Protein 2YEN (pdb70)

Radius of gyration: 6.48 Å; Cα contacts (8 Å, |Δi|>4): 22; chains: 1; bounding box: 14×16×10 Å

Foldseek 3Di:
DQLPDPVNCVDVVSVVPPPSD

Secondary structure (DSSP, 8-state):
-TTTSTTGGGSHHHHHH-TT-

Sequence (21 aa):
GCCNGPKGCSSKWCRDHARCCGCCNGPKGCSSKWCRDHARCCGCCNGPKGCSSKWCRDHARCCGCCNGPKGCSSKWCRDHARCCGCCNGPKGCSSKWCRDHARCCGCCNGPKGCSSKWCRDHARCCGCCNGPKGCSSKWCRDHARCCGCCNGPKGCSSKWCRDHARCCGCCNGPKGCSSKWCRDHARCCGCCNGPKGCSSKWCRDHARCCGCCNGPKGCSSKWCRDHARCCGCCNGPKGCSSKWCRDHARCCGCCNGPKGCSSKWCRDHARCCGCCNGPKGCSSKWCRDHARCCGCCNGPKGCSSKWCRDHARCCGCCNGPKGCSSKWCRDHARCCGCCNGPKGCSSKWCRDHARCCGCCNGPKGCSSKWCRDHARCCGCCNGPKGCSSKWCRDHARCCGCCNGPKGCSSKWCRDHARCC

Organism: Conus consors (NCBI:txid101297)

Solvent-accessible surface area: 1961 Å² total

Structure (mmCIF, N/CA/C/O backbone):
data_2YEN
#
_entry.id   2YEN
#
_cell.length_a   1.000
_cell.length_b   1.000
_cell.length_c   1.000
_cell.angle_alpha   90.00
_cell.angle_beta   90.00
_cell.angle_gamma   90.00
#
_symmetry.space_group_name_H-M   'P 1'
#
loop_
_atom_site.group_PDB
_atom_site.id
_atom_site.type_symbol
_atom_site.label_atom_id
_atom_site.label_alt_id
_atom_site.label_comp_id
_atom_site.label_asym_id
_atom_site.label_entity_id
_atom_site.label_seq_id
_atom_site.pdbx_PDB_ins_code
_atom_site.Cartn_x
_atom_site.Cartn_y
_atom_site.Cartn_z
_atom_site.occupancy
_atom_site.B_iso_or_equiv
_atom_site.auth_seq_id
_atom_site.auth_comp_id
_atom_site.auth_asym_id
_atom_site.auth_atom_id
_atom_site.pdbx_PDB_model_num
ATOM 15 N N . GLY A 1 2 ? -5.849 0.798 5.694 1.00 0.00 2 GLY A N 1
ATOM 16 C CA . GLY A 1 2 ? -5.191 2.073 5.537 1.00 0.00 2 GLY A CA 1
ATOM 17 C C . GLY A 1 2 ? -4.650 2.225 4.147 1.00 0.00 2 GLY A C 1
ATOM 18 O O . GLY A 1 2 ? -4.968 3.185 3.448 1.00 0.00 2 GLY A O 1
ATOM 22 N N . CYS A 1 3 ? -3.881 1.231 3.723 1.00 0.00 3 CYS A N 1
ATOM 23 C CA . CYS A 1 3 ? -3.244 1.203 2.403 1.00 0.00 3 CYS A CA 1
ATOM 24 C C . CYS A 1 3 ? -4.239 1.409 1.281 1.00 0.00 3 CYS A C 1
ATOM 25 O O . CYS A 1 3 ? -4.018 2.170 0.352 1.00 0.00 3 CYS A O 1
ATOM 32 N N . CYS A 1 4 ? -5.334 0.796 1.418 1.00 0.00 4 CYS A N 1
ATOM 33 C CA . CYS A 1 4 ? -6.345 0.822 0.392 1.00 0.00 4 CYS A CA 1
ATOM 34 C C . CYS A 1 4 ? -7.525 1.664 0.825 1.00 0.00 4 CYS A C 1
ATOM 35 O O . CYS A 1 4 ? -8.598 1.625 0.221 1.00 0.00 4 CYS A O 1
ATOM 42 N N . ASN A 1 5 ? -7.305 2.470 1.852 1.00 0.00 5 ASN A N 1
ATOM 43 C CA . ASN A 1 5 ? -8.356 3.315 2.391 1.00 0.00 5 ASN A CA 1
ATOM 44 C C . ASN A 1 5 ? -7.995 4.777 2.236 1.00 0.00 5 ASN A C 1
ATOM 45 O O . ASN A 1 5 ? -8.871 5.649 2.188 1.00 0.00 5 ASN A O 1
ATOM 56 N N . GLY A 1 6 ? -6.721 5.038 2.123 1.00 0.00 6 GLY A N 1
ATOM 57 C CA . GLY A 1 6 ? -6.238 6.381 1.988 1.00 0.00 6 GLY A CA 1
ATOM 58 C C . GLY A 1 6 ? -5.494 6.557 0.690 1.00 0.00 6 GLY A C 1
ATOM 59 O O . GLY A 1 6 ? -5.082 5.556 0.080 1.00 0.00 6 GLY A O 1
ATOM 63 N N . PRO A 1 7 ? -5.266 7.805 0.250 1.00 0.00 7 PRO A N 1
ATOM 64 C CA . PRO A 1 7 ? -4.632 8.097 -1.037 1.00 0.00 7 PRO A CA 1
ATOM 65 C C . PRO A 1 7 ? -3.135 7.761 -1.100 1.00 0.00 7 PRO A C 1
ATOM 66 O O . PRO A 1 7 ? -2.576 7.593 -2.193 1.00 0.00 7 PRO A O 1
ATOM 77 N N . LYS A 1 8 ? -2.494 7.629 0.036 1.00 0.00 8 LYS A N 1
ATOM 78 C CA . LYS A 1 8 ? -1.051 7.396 0.075 1.00 0.00 8 LYS A CA 1
ATOM 79 C C . LYS A 1 8 ? -0.720 5.951 0.413 1.00 0.00 8 LYS A C 1
ATOM 80 O O . LYS A 1 8 ? 0.452 5.549 0.378 1.00 0.00 8 LYS A O 1
ATOM 99 N N . GLY A 1 9 ? -1.742 5.173 0.702 1.00 0.00 9 GLY A N 1
ATOM 100 C CA . GLY A 1 9 ? -1.544 3.802 1.113 1.00 0.00 9 GLY A CA 1
ATOM 101 C C . GLY A 1 9 ? -0.907 2.948 0.037 1.00 0.00 9 GLY A C 1
ATOM 102 O O . GLY A 1 9 ? 0.128 2.341 0.250 1.00 0.00 9 GLY A O 1
ATOM 106 N N . CYS A 1 10 ? -1.480 2.954 -1.140 1.00 0.00 10 CYS A N 1
ATOM 107 C CA . CYS A 1 10 ? -0.959 2.161 -2.244 1.00 0.00 10 CYS A CA 1
ATOM 108 C C . CYS A 1 10 ? 0.151 2.905 -2.961 1.00 0.00 10 CYS A C 1
ATOM 109 O O . CYS A 1 10 ? 0.672 2.460 -3.986 1.00 0.00 10 CYS A O 1
ATOM 116 N N . SER A 1 11 ? 0.510 4.040 -2.405 1.00 0.00 11 SER A N 1
ATOM 117 C CA . SER A 1 11 ? 1.612 4.805 -2.886 1.00 0.00 11 SER A CA 1
ATOM 118 C C . SER A 1 11 ? 2.853 4.349 -2.101 1.00 0.00 11 SER A C 1
ATOM 119 O O . SER A 1 11 ? 4.001 4.600 -2.488 1.00 0.00 11 SER A O 1
ATOM 127 N N . SER A 1 12 ? 2.596 3.648 -1.001 1.00 0.00 12 SER A N 1
ATOM 128 C CA . SER A 1 12 ? 3.630 3.059 -0.209 1.00 0.00 12 SER A CA 1
ATOM 129 C C . SER A 1 12 ? 3.927 1.693 -0.806 1.00 0.00 12 SER A C 1
ATOM 130 O O . SER A 1 12 ? 2.997 0.880 -1.004 1.00 0.00 12 SER A O 1
ATOM 138 N N . LYS A 1 13 ? 5.189 1.433 -1.102 1.00 0.00 13 LYS A N 1
ATOM 139 C CA . LYS A 1 13 ? 5.562 0.207 -1.772 1.00 0.00 13 LYS A CA 1
ATOM 140 C C . LYS A 1 13 ? 5.214 -1.020 -0.961 1.00 0.00 13 LYS A C 1
ATOM 141 O O . LYS A 1 13 ? 4.831 -2.002 -1.531 1.00 0.00 13 LYS A O 1
ATOM 160 N N . TRP A 1 14 ? 5.296 -0.936 0.372 1.00 0.00 14 TRP A N 1
ATOM 161 C CA . TRP A 1 14 ? 4.976 -2.079 1.238 1.00 0.00 14 TRP A CA 1
ATOM 162 C C . TRP A 1 14 ? 3.563 -2.555 0.977 1.00 0.00 14 TRP A C 1
ATOM 163 O O . TRP A 1 14 ? 3.307 -3.753 0.832 1.00 0.00 14 TRP A O 1
ATOM 184 N N . CYS A 1 15 ? 2.655 -1.616 0.876 1.00 0.00 15 CYS A N 1
ATOM 185 C CA . CYS A 1 15 ? 1.276 -1.936 0.633 1.00 0.00 15 CYS A CA 1
ATOM 186 C C . CYS A 1 15 ? 1.102 -2.455 -0.787 1.00 0.00 15 CYS A C 1
ATOM 187 O O . CYS A 1 15 ? 0.319 -3.342 -1.027 1.00 0.00 15 CYS A O 1
ATOM 194 N N . ARG A 1 16 ? 1.873 -1.919 -1.707 1.00 0.00 16 ARG A N 1
ATOM 195 C CA . ARG A 1 16 ? 1.867 -2.385 -3.085 1.00 0.00 16 ARG A CA 1
ATOM 196 C C . ARG A 1 16 ? 2.412 -3.829 -3.166 1.00 0.00 16 ARG A C 1
ATOM 197 O O . ARG A 1 16 ? 1.894 -4.658 -3.917 1.00 0.00 16 ARG A O 1
ATOM 218 N N . ASP A 1 17 ? 3.440 -4.107 -2.380 1.00 0.00 17 ASP A N 1
ATOM 219 C CA . ASP A 1 17 ? 4.067 -5.430 -2.326 1.00 0.00 17 ASP A CA 1
ATOM 220 C C . ASP A 1 17 ? 3.158 -6.449 -1.663 1.00 0.00 17 ASP A C 1
ATOM 221 O O . ASP A 1 17 ? 2.890 -7.524 -2.212 1.00 0.00 17 ASP A O 1
ATOM 230 N N . HIS A 1 18 ? 2.680 -6.109 -0.482 1.00 0.00 18 HIS A N 1
ATOM 231 C CA . HIS A 1 18 ? 1.968 -7.068 0.364 1.00 0.00 18 HIS A CA 1
ATOM 232 C C . HIS A 1 18 ? 0.461 -7.066 0.205 1.00 0.00 18 HIS A C 1
ATOM 233 O O . HIS A 1 18 ? -0.158 -8.134 0.228 1.00 0.00 18 HIS A O 1
ATOM 248 N N . ALA A 1 19 ? -0.133 -5.910 0.031 1.00 0.00 19 ALA A N 1
ATOM 249 C CA . ALA A 1 19 ? -1.579 -5.821 -0.014 1.00 0.00 19 ALA A CA 1
ATOM 250 C C . ALA A 1 19 ? -2.086 -6.028 -1.424 1.00 0.00 19 ALA A C 1
ATOM 251 O O . ALA A 1 19 ? -1.682 -5.331 -2.362 1.00 0.00 19 ALA A O 1
ATOM 258 N N . ARG A 1 20 ? -2.968 -6.980 -1.564 1.00 0.00 20 ARG A N 1
ATOM 259 C CA . ARG A 1 20 ? -3.533 -7.367 -2.844 1.00 0.00 20 ARG A CA 1
ATOM 260 C C . ARG A 1 20 ? -4.460 -6.300 -3.421 1.00 0.00 20 ARG A C 1
ATOM 261 O O . ARG A 1 20 ? -4.689 -6.264 -4.636 1.00 0.00 20 ARG A O 1
ATOM 282 N N . CYS A 1 21 ? -4.981 -5.432 -2.567 1.00 0.00 21 CYS A N 1
ATOM 283 C CA . CYS A 1 21 ? -5.843 -4.354 -3.029 1.00 0.00 21 CYS A CA 1
ATOM 284 C C . CYS A 1 21 ? -5.035 -3.212 -3.657 1.00 0.00 21 CYS A C 1
ATOM 285 O O . CYS A 1 21 ? -5.583 -2.350 -4.351 1.00 0.00 21 CYS A O 1
ATOM 292 N N . CYS A 1 22 ? -3.729 -3.222 -3.441 1.00 0.00 22 CYS A N 1
ATOM 293 C CA . CYS A 1 22 ? -2.851 -2.239 -4.038 1.00 0.00 22 CYS A CA 1
ATOM 294 C C . CYS A 1 22 ? -2.297 -2.759 -5.345 1.00 0.00 22 CYS A C 1
ATOM 295 O O . CYS A 1 22 ? -1.252 -3.427 -5.381 1.00 0.00 22 CYS A O 1
ATOM 319 N N . GLY A 1 2 ? -4.357 -1.080 6.012 1.00 0.00 2 GLY A N 2
ATOM 320 C CA . GLY A 1 2 ? -4.546 0.326 6.290 1.00 0.00 2 GLY A CA 2
ATOM 321 C C . GLY A 1 2 ? -4.192 1.154 5.091 1.00 0.00 2 GLY A C 2
ATOM 322 O O . GLY A 1 2 ? -4.331 2.370 5.087 1.00 0.00 2 GLY A O 2
ATOM 326 N N . CYS A 1 3 ? -3.776 0.479 4.053 1.00 0.00 3 CYS A N 2
ATOM 327 C CA . CYS A 1 3 ? -3.311 1.130 2.851 1.00 0.00 3 CYS A CA 2
ATOM 328 C C . CYS A 1 3 ? -4.439 1.346 1.875 1.00 0.00 3 CYS A C 2
ATOM 329 O O . CYS A 1 3 ? -4.356 2.164 0.979 1.00 0.00 3 CYS A O 2
ATOM 336 N N . CYS A 1 4 ? -5.514 0.672 2.107 1.00 0.00 4 CYS A N 2
ATOM 337 C CA . CYS A 1 4 ? -6.663 0.713 1.215 1.00 0.00 4 CYS A CA 2
ATOM 338 C C . CYS A 1 4 ? -7.645 1.773 1.705 1.00 0.00 4 CYS A C 2
ATOM 339 O O . CYS A 1 4 ? -8.835 1.748 1.380 1.00 0.00 4 CYS A O 2
ATOM 346 N N . ASN A 1 5 ? -7.114 2.747 2.412 1.00 0.00 5 ASN A N 2
ATOM 347 C CA . ASN A 1 5 ? -7.911 3.796 3.019 1.00 0.00 5 ASN A CA 2
ATOM 348 C C . ASN A 1 5 ? -8.087 4.923 2.020 1.00 0.00 5 ASN A C 2
ATOM 349 O O . ASN A 1 5 ? -9.072 5.671 2.062 1.00 0.00 5 ASN A O 2
ATOM 360 N N . GLY A 1 6 ? -7.163 5.003 1.103 1.00 0.00 6 GLY A N 2
ATOM 361 C CA . GLY A 1 6 ? -7.190 6.017 0.088 1.00 0.00 6 GLY A CA 2
ATOM 362 C C . GLY A 1 6 ? -6.068 5.819 -0.910 1.00 0.00 6 GLY A C 2
ATOM 363 O O . GLY A 1 6 ? -5.227 4.925 -0.714 1.00 0.00 6 GLY A O 2
ATOM 367 N N . PRO A 1 7 ? -6.000 6.661 -1.966 1.00 0.00 7 PRO A N 2
ATOM 368 C CA . PRO A 1 7 ? -4.991 6.547 -3.043 1.00 0.00 7 PRO A CA 2
ATOM 369 C C . PRO A 1 7 ? -3.541 6.730 -2.570 1.00 0.00 7 PRO A C 2
ATOM 370 O O . PRO A 1 7 ? -2.609 6.241 -3.216 1.00 0.00 7 PRO A O 2
ATOM 381 N N . LYS A 1 8 ? -3.340 7.383 -1.435 1.00 0.00 8 LYS A N 2
ATOM 382 C CA . LYS A 1 8 ? -1.997 7.628 -0.946 1.00 0.00 8 LYS A CA 2
ATOM 383 C C . LYS A 1 8 ? -1.540 6.474 -0.071 1.00 0.00 8 LYS A C 2
ATOM 384 O O . LYS A 1 8 ? -0.374 6.414 0.346 1.00 0.00 8 LYS A O 2
ATOM 403 N N . GLY A 1 9 ? -2.451 5.542 0.200 1.00 0.00 9 GLY A N 2
ATOM 404 C CA . GLY A 1 9 ? -2.091 4.361 0.942 1.00 0.00 9 GLY A CA 2
ATOM 405 C C . GLY A 1 9 ? -1.218 3.486 0.084 1.00 0.00 9 GLY A C 2
ATOM 406 O O . GLY A 1 9 ? -0.271 2.854 0.555 1.00 0.00 9 GLY A O 2
ATOM 410 N N . CYS A 1 10 ? -1.488 3.535 -1.205 1.00 0.00 10 CYS A N 2
ATOM 411 C CA . CYS A 1 10 ? -0.754 2.770 -2.190 1.00 0.00 10 CYS A CA 2
ATOM 412 C C . CYS A 1 10 ? 0.576 3.425 -2.557 1.00 0.00 10 CYS A C 2
ATOM 413 O O . CYS A 1 10 ? 1.324 2.903 -3.369 1.00 0.00 10 CYS A O 2
ATOM 420 N N . SER A 1 11 ? 0.889 4.538 -1.919 1.00 0.00 11 SER A N 2
ATOM 421 C CA . SER A 1 11 ? 2.148 5.232 -2.131 1.00 0.00 11 SER A CA 2
ATOM 422 C C . SER A 1 11 ? 3.205 4.716 -1.129 1.00 0.00 11 SER A C 2
ATOM 423 O O . SER A 1 11 ? 4.174 5.401 -0.796 1.00 0.00 11 SER A O 2
ATOM 431 N N . SER A 1 12 ? 3.002 3.509 -0.680 1.00 0.00 12 SER A N 2
ATOM 432 C CA . SER A 1 12 ? 3.898 2.844 0.209 1.00 0.00 12 SER A CA 2
ATOM 433 C C . SER A 1 12 ? 4.213 1.499 -0.424 1.00 0.00 12 SER A C 2
ATOM 434 O O . SER A 1 12 ? 3.279 0.788 -0.844 1.00 0.00 12 SER A O 2
ATOM 442 N N . LYS A 1 13 ? 5.487 1.137 -0.496 1.00 0.00 13 LYS A N 2
ATOM 443 C CA . LYS A 1 13 ? 5.881 -0.094 -1.177 1.00 0.00 13 LYS A CA 2
ATOM 444 C C . LYS A 1 13 ? 5.324 -1.322 -0.474 1.00 0.00 13 LYS A C 2
ATOM 445 O O . LYS A 1 13 ? 4.847 -2.241 -1.124 1.00 0.00 13 LYS A O 2
ATOM 464 N N . TRP A 1 14 ? 5.339 -1.302 0.856 1.00 0.00 14 TRP A N 2
ATOM 465 C CA . TRP A 1 14 ? 4.789 -2.393 1.662 1.00 0.00 14 TRP A CA 2
ATOM 466 C C . TRP A 1 14 ? 3.340 -2.674 1.257 1.00 0.00 14 TRP A C 2
ATOM 467 O O . TRP A 1 14 ? 2.917 -3.821 1.124 1.00 0.00 14 TRP A O 2
ATOM 488 N N . CYS A 1 15 ? 2.619 -1.620 0.990 1.00 0.00 15 CYS A N 2
ATOM 489 C CA . CYS A 1 15 ? 1.241 -1.719 0.604 1.00 0.00 15 CYS A CA 2
ATOM 490 C C . CYS A 1 15 ? 1.122 -2.217 -0.823 1.00 0.00 15 CYS A C 2
ATOM 491 O O . CYS A 1 15 ? 0.199 -2.925 -1.158 1.00 0.00 15 CYS A O 2
ATOM 498 N N . ARG A 1 16 ? 2.083 -1.877 -1.652 1.00 0.00 16 ARG A N 2
ATOM 499 C CA . ARG A 1 16 ? 2.062 -2.303 -3.027 1.00 0.00 16 ARG A CA 2
ATOM 500 C C . ARG A 1 16 ? 2.374 -3.802 -3.115 1.00 0.00 16 ARG A C 2
ATOM 501 O O . ARG A 1 16 ? 1.805 -4.518 -3.938 1.00 0.00 16 ARG A O 2
ATOM 522 N N . ASP A 1 17 ? 3.272 -4.252 -2.261 1.00 0.00 17 ASP A N 2
ATOM 523 C CA . ASP A 1 17 ? 3.647 -5.660 -2.192 1.00 0.00 17 ASP A CA 2
ATOM 524 C C . ASP A 1 17 ? 2.591 -6.502 -1.502 1.00 0.00 17 ASP A C 2
ATOM 525 O O . ASP A 1 17 ? 2.209 -7.561 -1.988 1.00 0.00 17 ASP A O 2
ATOM 534 N N . HIS A 1 18 ? 2.123 -6.033 -0.361 1.00 0.00 18 HIS A N 2
ATOM 535 C CA . HIS A 1 18 ? 1.287 -6.861 0.509 1.00 0.00 18 HIS A CA 2
ATOM 536 C C . HIS A 1 18 ? -0.210 -6.589 0.402 1.00 0.00 18 HIS A C 2
ATOM 537 O O . HIS A 1 18 ? -1.015 -7.505 0.590 1.00 0.00 18 HIS A O 2
ATOM 552 N N . ALA A 1 19 ? -0.598 -5.370 0.103 1.00 0.00 19 ALA A N 2
ATOM 553 C CA . ALA A 1 19 ? -2.016 -5.042 0.081 1.00 0.00 19 ALA A CA 2
ATOM 554 C C . ALA A 1 19 ? -2.601 -5.277 -1.294 1.00 0.00 19 ALA A C 2
ATOM 555 O O . ALA A 1 19 ? -2.055 -4.821 -2.302 1.00 0.00 19 ALA A O 2
ATOM 562 N N . ARG A 1 20 ? -3.722 -5.961 -1.317 1.00 0.00 20 ARG A N 2
ATOM 563 C CA . ARG A 1 20 ? -4.402 -6.363 -2.545 1.00 0.00 20 ARG A CA 2
ATOM 564 C C . ARG A 1 20 ? -4.937 -5.160 -3.290 1.00 0.00 20 ARG A C 2
ATOM 565 O O . ARG A 1 20 ? -5.033 -5.168 -4.511 1.00 0.00 20 ARG A O 2
ATOM 586 N N . CYS A 1 21 ? -5.301 -4.134 -2.547 1.00 0.00 21 CYS A N 2
ATOM 587 C CA . CYS A 1 21 ? -5.834 -2.912 -3.126 1.00 0.00 21 CYS A CA 2
ATOM 588 C C . CYS A 1 21 ? -4.754 -2.151 -3.891 1.00 0.00 21 CYS A C 2
ATOM 589 O O . CYS A 1 21 ? -5.052 -1.382 -4.799 1.00 0.00 21 CYS A O 2
ATOM 596 N N . CYS A 1 22 ? -3.512 -2.384 -3.539 1.00 0.00 22 CYS A N 2
ATOM 597 C CA . CYS A 1 22 ? -2.417 -1.703 -4.168 1.00 0.00 22 CYS A CA 2
ATOM 598 C C . CYS A 1 22 ? -1.644 -2.678 -5.049 1.00 0.00 22 CYS A C 2
ATOM 599 O O . CYS A 1 22 ? -1.796 -2.686 -6.271 1.00 0.00 22 CYS A O 2
ATOM 623 N N . GLY A 1 2 ? -5.346 0.894 6.342 1.00 0.00 2 GLY A N 3
ATOM 624 C CA . GLY A 1 2 ? -3.924 1.013 6.330 1.00 0.00 2 GLY A CA 3
ATOM 625 C C . GLY A 1 2 ? -3.468 1.587 5.029 1.00 0.00 2 GLY A C 3
ATOM 626 O O . GLY A 1 2 ? -3.402 2.803 4.864 1.00 0.00 2 GLY A O 3
ATOM 630 N N . CYS A 1 3 ? -3.219 0.738 4.086 1.00 0.00 3 CYS A N 3
ATOM 631 C CA . CYS A 1 3 ? -2.747 1.185 2.803 1.00 0.00 3 CYS A CA 3
ATOM 632 C C . CYS A 1 3 ? -3.914 1.383 1.855 1.00 0.00 3 CYS A C 3
ATOM 633 O O . CYS A 1 3 ? -3.996 2.351 1.125 1.00 0.00 3 CYS A O 3
ATOM 640 N N . CYS A 1 4 ? -4.842 0.514 1.955 1.00 0.00 4 CYS A N 3
ATOM 641 C CA . CYS A 1 4 ? -5.957 0.457 1.016 1.00 0.00 4 CYS A CA 3
ATOM 642 C C . CYS A 1 4 ? -7.139 1.342 1.410 1.00 0.00 4 CYS A C 3
ATOM 643 O O . CYS A 1 4 ? -8.185 1.300 0.780 1.00 0.00 4 CYS A O 3
ATOM 650 N N . ASN A 1 5 ? -6.975 2.175 2.416 1.00 0.00 5 ASN A N 3
ATOM 651 C CA . ASN A 1 5 ? -8.072 3.051 2.809 1.00 0.00 5 ASN A CA 3
ATOM 652 C C . ASN A 1 5 ? -7.690 4.478 2.467 1.00 0.00 5 ASN A C 3
ATOM 653 O O . ASN A 1 5 ? -7.887 5.409 3.229 1.00 0.00 5 ASN A O 3
ATOM 664 N N . GLY A 1 6 ? -7.113 4.620 1.306 1.00 0.00 6 GLY A N 3
ATOM 665 C CA . GLY A 1 6 ? -6.744 5.901 0.804 1.00 0.00 6 GLY A CA 3
ATOM 666 C C . GLY A 1 6 ? -5.908 5.750 -0.435 1.00 0.00 6 GLY A C 3
ATOM 667 O O . GLY A 1 6 ? -5.110 4.804 -0.519 1.00 0.00 6 GLY A O 3
ATOM 671 N N . PRO A 1 7 ? -6.054 6.651 -1.425 1.00 0.00 7 PRO A N 3
ATOM 672 C CA . PRO A 1 7 ? -5.284 6.589 -2.668 1.00 0.00 7 PRO A CA 3
ATOM 673 C C . PRO A 1 7 ? -3.790 6.738 -2.424 1.00 0.00 7 PRO A C 3
ATOM 674 O O . PRO A 1 7 ? -2.982 6.210 -3.160 1.00 0.00 7 PRO A O 3
ATOM 685 N N . LYS A 1 8 ? -3.427 7.433 -1.366 1.00 0.00 8 LYS A N 3
ATOM 686 C CA . LYS A 1 8 ? -2.039 7.646 -1.044 1.00 0.00 8 LYS A CA 3
ATOM 687 C C . LYS A 1 8 ? -1.634 6.744 0.107 1.00 0.00 8 LYS A C 3
ATOM 688 O O . LYS A 1 8 ? -0.554 6.885 0.674 1.00 0.00 8 LYS A O 3
ATOM 707 N N . GLY A 1 9 ? -2.508 5.803 0.430 1.00 0.00 9 GLY A N 3
ATOM 708 C CA . GLY A 1 9 ? -2.229 4.838 1.460 1.00 0.00 9 GLY A CA 3
ATOM 709 C C . GLY A 1 9 ? -1.270 3.788 0.951 1.00 0.00 9 GLY A C 3
ATOM 710 O O . GLY A 1 9 ? -0.445 3.265 1.692 1.00 0.00 9 GLY A O 3
ATOM 714 N N . CYS A 1 10 ? -1.368 3.504 -0.318 1.00 0.00 10 CYS A N 3
ATOM 715 C CA . CYS A 1 10 ? -0.546 2.498 -0.964 1.00 0.00 10 CYS A CA 3
ATOM 716 C C . CYS A 1 10 ? 0.725 3.106 -1.542 1.00 0.00 10 CYS A C 3
ATOM 717 O O . CYS A 1 10 ? 1.299 2.580 -2.507 1.00 0.00 10 CYS A O 3
ATOM 724 N N . SER A 1 11 ? 1.182 4.173 -0.916 1.00 0.00 11 SER A N 3
ATOM 725 C CA . SER A 1 11 ? 2.365 4.881 -1.307 1.00 0.00 11 SER A CA 3
ATOM 726 C C . SER A 1 11 ? 3.603 3.984 -1.196 1.00 0.00 11 SER A C 3
ATOM 727 O O . SER A 1 11 ? 4.425 3.912 -2.121 1.00 0.00 11 SER A O 3
ATOM 735 N N . SER A 1 12 ? 3.698 3.285 -0.088 1.00 0.00 12 SER A N 3
ATOM 736 C CA . SER A 1 12 ? 4.793 2.392 0.190 1.00 0.00 12 SER A CA 3
ATOM 737 C C . SER A 1 12 ? 4.773 1.184 -0.756 1.00 0.00 12 SER A C 3
ATOM 738 O O . SER A 1 12 ? 3.693 0.609 -1.026 1.00 0.00 12 SER A O 3
ATOM 746 N N . LYS A 1 13 ? 5.947 0.801 -1.253 1.00 0.00 13 LYS A N 3
ATOM 747 C CA . LYS A 1 13 ? 6.097 -0.385 -2.089 1.00 0.00 13 LYS A CA 3
ATOM 748 C C . LYS A 1 13 ? 5.629 -1.597 -1.293 1.00 0.00 13 LYS A C 3
ATOM 749 O O . LYS A 1 13 ? 5.055 -2.501 -1.853 1.00 0.00 13 LYS A O 3
ATOM 768 N N . TRP A 1 14 ? 5.856 -1.568 0.026 1.00 0.00 14 TRP A N 3
ATOM 769 C CA . TRP A 1 14 ? 5.365 -2.603 0.942 1.00 0.00 14 TRP A CA 3
ATOM 770 C C . TRP A 1 14 ? 3.861 -2.816 0.712 1.00 0.00 14 TRP A C 3
ATOM 771 O O . TRP A 1 14 ? 3.402 -3.941 0.492 1.00 0.00 14 TRP A O 3
ATOM 792 N N . CYS A 1 15 ? 3.119 -1.720 0.708 1.00 0.00 15 CYS A N 3
ATOM 793 C CA . CYS A 1 15 ? 1.683 -1.755 0.502 1.00 0.00 15 CYS A CA 3
ATOM 794 C C . CYS A 1 15 ? 1.360 -2.238 -0.888 1.00 0.00 15 CYS A C 3
ATOM 795 O O . CYS A 1 15 ? 0.545 -3.111 -1.067 1.00 0.00 15 CYS A O 3
ATOM 802 N N . ARG A 1 16 ? 2.052 -1.711 -1.869 1.00 0.00 16 ARG A N 3
ATOM 803 C CA . ARG A 1 16 ? 1.803 -2.065 -3.256 1.00 0.00 16 ARG A CA 3
ATOM 804 C C . ARG A 1 16 ? 2.126 -3.547 -3.522 1.00 0.00 16 ARG A C 3
ATOM 805 O O . ARG A 1 16 ? 1.531 -4.180 -4.394 1.00 0.00 16 ARG A O 3
ATOM 826 N N . ASP A 1 17 ? 3.040 -4.077 -2.759 1.00 0.00 17 ASP A N 3
ATOM 827 C CA . ASP A 1 17 ? 3.493 -5.436 -2.936 1.00 0.00 17 ASP A CA 3
ATOM 828 C C . ASP A 1 17 ? 2.650 -6.418 -2.155 1.00 0.00 17 ASP A C 3
ATOM 829 O O . ASP A 1 17 ? 2.212 -7.424 -2.691 1.00 0.00 17 ASP A O 3
ATOM 838 N N . HIS A 1 18 ? 2.400 -6.117 -0.894 1.00 0.00 18 HIS A N 3
ATOM 839 C CA . HIS A 1 18 ? 1.728 -7.078 -0.017 1.00 0.00 18 HIS A CA 3
ATOM 840 C C . HIS A 1 18 ? 0.229 -6.878 0.032 1.00 0.00 18 HIS A C 3
ATOM 841 O O . HIS A 1 18 ? -0.506 -7.804 0.369 1.00 0.00 18 HIS A O 3
ATOM 856 N N . ALA A 1 19 ? -0.229 -5.690 -0.275 1.00 0.00 19 ALA A N 3
ATOM 857 C CA . ALA A 1 19 ? -1.635 -5.431 -0.249 1.00 0.00 19 ALA A CA 3
ATOM 858 C C . ALA A 1 19 ? -2.213 -5.589 -1.631 1.00 0.00 19 ALA A C 3
ATOM 859 O O . ALA A 1 19 ? -1.821 -4.896 -2.587 1.00 0.00 19 ALA A O 3
ATOM 866 N N . ARG A 1 20 ? -3.149 -6.489 -1.725 1.00 0.00 20 ARG A N 3
ATOM 867 C CA . ARG A 1 20 ? -3.774 -6.855 -2.984 1.00 0.00 20 ARG A CA 3
ATOM 868 C C . ARG A 1 20 ? -4.735 -5.769 -3.420 1.00 0.00 20 ARG A C 3
ATOM 869 O O . ARG A 1 20 ? -5.031 -5.602 -4.597 1.00 0.00 20 ARG A O 3
ATOM 890 N N . CYS A 1 21 ? -5.167 -5.005 -2.459 1.00 0.00 21 CYS A N 3
ATOM 891 C CA . CYS A 1 21 ? -6.081 -3.911 -2.664 1.00 0.00 21 CYS A CA 3
ATOM 892 C C . CYS A 1 21 ? -5.351 -2.627 -3.098 1.00 0.00 21 CYS A C 3
ATOM 893 O O . CYS A 1 21 ? -5.969 -1.575 -3.264 1.00 0.00 21 CYS A O 3
ATOM 900 N N . CYS A 1 22 ? -4.049 -2.721 -3.281 1.00 0.00 22 CYS A N 3
ATOM 901 C CA . CYS A 1 22 ? -3.267 -1.604 -3.752 1.00 0.00 22 CYS A CA 3
ATOM 902 C C . CYS A 1 22 ? -3.023 -1.735 -5.237 1.00 0.00 22 CYS A C 3
ATOM 903 O O . CYS A 1 22 ? -2.091 -2.410 -5.664 1.00 0.00 22 CYS A O 3
ATOM 927 N N . GLY A 1 2 ? -4.903 -1.664 5.754 1.00 0.00 2 GLY A N 4
ATOM 928 C CA . GLY A 1 2 ? -4.515 -0.384 6.311 1.00 0.00 2 GLY A CA 4
ATOM 929 C C . GLY A 1 2 ? -3.909 0.538 5.288 1.00 0.00 2 GLY A C 4
ATOM 930 O O . GLY A 1 2 ? -3.904 1.747 5.451 1.00 0.00 2 GLY A O 4
ATOM 934 N N . CYS A 1 3 ? -3.404 -0.020 4.232 1.00 0.00 3 CYS A N 4
ATOM 935 C CA . CYS A 1 3 ? -2.795 0.785 3.197 1.00 0.00 3 CYS A CA 4
ATOM 936 C C . CYS A 1 3 ? -3.820 1.191 2.135 1.00 0.00 3 CYS A C 4
ATOM 937 O O . CYS A 1 3 ? -3.512 1.886 1.191 1.00 0.00 3 CYS A O 4
ATOM 944 N N . CYS A 1 4 ? -5.046 0.803 2.331 1.00 0.00 4 CYS A N 4
ATOM 945 C CA . CYS A 1 4 ? -6.087 1.105 1.380 1.00 0.00 4 CYS A CA 4
ATOM 946 C C . CYS A 1 4 ? -7.107 2.041 2.001 1.00 0.00 4 CYS A C 4
ATOM 947 O O . CYS A 1 4 ? -8.304 1.936 1.778 1.00 0.00 4 CYS A O 4
ATOM 954 N N . ASN A 1 5 ? -6.594 3.009 2.740 1.00 0.00 5 ASN A N 4
ATOM 955 C CA . ASN A 1 5 ? -7.414 4.035 3.398 1.00 0.00 5 ASN A CA 4
ATOM 956 C C . ASN A 1 5 ? -7.529 5.274 2.507 1.00 0.00 5 ASN A C 4
ATOM 957 O O . ASN A 1 5 ? -7.987 6.343 2.932 1.00 0.00 5 ASN A O 4
ATOM 968 N N . GLY A 1 6 ? -7.117 5.115 1.276 1.00 0.00 6 GLY A N 4
ATOM 969 C CA . GLY A 1 6 ? -7.140 6.174 0.312 1.00 0.00 6 GLY A CA 4
ATOM 970 C C . GLY A 1 6 ? -6.182 5.870 -0.813 1.00 0.00 6 GLY A C 4
ATOM 971 O O . GLY A 1 6 ? -5.333 4.969 -0.664 1.00 0.00 6 GLY A O 4
ATOM 975 N N . PRO A 1 7 ? -6.285 6.583 -1.952 1.00 0.00 7 PRO A N 4
ATOM 976 C CA . PRO A 1 7 ? -5.416 6.371 -3.127 1.00 0.00 7 PRO A CA 4
ATOM 977 C C . PRO A 1 7 ? -3.901 6.566 -2.873 1.00 0.00 7 PRO A C 4
ATOM 978 O O . PRO A 1 7 ? -3.076 6.109 -3.665 1.00 0.00 7 PRO A O 4
ATOM 989 N N . LYS A 1 8 ? -3.525 7.241 -1.800 1.00 0.00 8 LYS A N 4
ATOM 990 C CA . LYS A 1 8 ? -2.106 7.436 -1.501 1.00 0.00 8 LYS A CA 4
ATOM 991 C C . LYS A 1 8 ? -1.636 6.524 -0.370 1.00 0.00 8 LYS A C 4
ATOM 992 O O . LYS A 1 8 ? -0.537 6.706 0.176 1.00 0.00 8 LYS A O 4
ATOM 1011 N N . GLY A 1 9 ? -2.440 5.539 -0.033 1.00 0.00 9 GLY A N 4
ATOM 1012 C CA . GLY A 1 9 ? -2.083 4.625 1.039 1.00 0.00 9 GLY A CA 4
ATOM 1013 C C . GLY A 1 9 ? -0.977 3.659 0.631 1.00 0.00 9 GLY A C 4
ATOM 1014 O O . GLY A 1 9 ? -0.070 3.370 1.413 1.00 0.00 9 GLY A O 4
ATOM 1018 N N . CYS A 1 10 ? -1.040 3.185 -0.590 1.00 0.00 10 CYS A N 4
ATOM 1019 C CA . CYS A 1 10 ? -0.071 2.226 -1.111 1.00 0.00 10 CYS A CA 4
ATOM 1020 C C . CYS A 1 10 ? 1.016 2.919 -1.917 1.00 0.00 10 CYS A C 4
ATOM 1021 O O . CYS A 1 10 ? 1.549 2.361 -2.885 1.00 0.00 10 CYS A O 4
ATOM 1028 N N . SER A 1 11 ? 1.364 4.112 -1.501 1.00 0.00 11 SER A N 4
ATOM 1029 C CA . SER A 1 11 ? 2.439 4.843 -2.118 1.00 0.00 11 SER A CA 4
ATOM 1030 C C . SER A 1 11 ? 3.774 4.207 -1.722 1.00 0.00 11 SER A C 4
ATOM 1031 O O . SER A 1 11 ? 4.712 4.111 -2.527 1.00 0.00 11 SER A O 4
ATOM 1039 N N . SER A 1 12 ? 3.827 3.755 -0.485 1.00 0.00 12 SER A N 4
ATOM 1040 C CA . SER A 1 12 ? 4.959 3.063 0.044 1.00 0.00 12 SER A CA 4
ATOM 1041 C C . SER A 1 12 ? 5.070 1.679 -0.610 1.00 0.00 12 SER A C 4
ATOM 1042 O O . SER A 1 12 ? 4.047 1.032 -0.902 1.00 0.00 12 SER A O 4
ATOM 1050 N N . LYS A 1 13 ? 6.293 1.247 -0.818 1.00 0.00 13 LYS A N 4
ATOM 1051 C CA . LYS A 1 13 ? 6.610 -0.002 -1.488 1.00 0.00 13 LYS A CA 4
ATOM 1052 C C . LYS A 1 13 ? 5.972 -1.222 -0.798 1.00 0.00 13 LYS A C 4
ATOM 1053 O O . LYS A 1 13 ? 5.387 -2.073 -1.471 1.00 0.00 13 LYS A O 4
ATOM 1072 N N . TRP A 1 14 ? 6.050 -1.286 0.529 1.00 0.00 14 TRP A N 4
ATOM 1073 C CA . TRP A 1 14 ? 5.480 -2.413 1.271 1.00 0.00 14 TRP A CA 4
ATOM 1074 C C . TRP A 1 14 ? 3.969 -2.464 1.075 1.00 0.00 14 TRP A C 4
ATOM 1075 O O . TRP A 1 14 ? 3.416 -3.515 0.735 1.00 0.00 14 TRP A O 4
ATOM 1096 N N . CYS A 1 15 ? 3.311 -1.335 1.276 1.00 0.00 15 CYS A N 4
ATOM 1097 C CA . CYS A 1 15 ? 1.879 -1.222 1.042 1.00 0.00 15 CYS A CA 4
ATOM 1098 C C . CYS A 1 15 ? 1.500 -1.595 -0.392 1.00 0.00 15 CYS A C 4
ATOM 1099 O O . CYS A 1 15 ? 0.515 -2.290 -0.610 1.00 0.00 15 CYS A O 4
ATOM 1106 N N . ARG A 1 16 ? 2.302 -1.164 -1.353 1.00 0.00 16 ARG A N 4
ATOM 1107 C CA . ARG A 1 16 ? 2.075 -1.479 -2.761 1.00 0.00 16 ARG A CA 4
ATOM 1108 C C . ARG A 1 16 ? 2.120 -2.999 -3.001 1.00 0.00 16 ARG A C 4
ATOM 1109 O O . ARG A 1 16 ? 1.357 -3.532 -3.805 1.00 0.00 16 ARG A O 4
ATOM 1130 N N . ASP A 1 17 ? 3.011 -3.679 -2.317 1.00 0.00 17 ASP A N 4
ATOM 1131 C CA . ASP A 1 17 ? 3.109 -5.137 -2.425 1.00 0.00 17 ASP A CA 4
ATOM 1132 C C . ASP A 1 17 ? 2.034 -5.861 -1.653 1.00 0.00 17 ASP A C 4
ATOM 1133 O O . ASP A 1 17 ? 1.306 -6.682 -2.200 1.00 0.00 17 ASP A O 4
ATOM 1142 N N . HIS A 1 18 ? 1.893 -5.512 -0.405 1.00 0.00 18 HIS A N 4
ATOM 1143 C CA . HIS A 1 18 ? 1.125 -6.336 0.512 1.00 0.00 18 HIS A CA 4
ATOM 1144 C C . HIS A 1 18 ? -0.345 -6.021 0.573 1.00 0.00 18 HIS A C 4
ATOM 1145 O O . HIS A 1 18 ? -1.125 -6.851 1.041 1.00 0.00 18 HIS A O 4
ATOM 1160 N N . ALA A 1 19 ? -0.749 -4.874 0.114 1.00 0.00 19 ALA A N 4
ATOM 1161 C CA . ALA A 1 19 ? -2.160 -4.583 0.077 1.00 0.00 19 ALA A CA 4
ATOM 1162 C C . ALA A 1 19 ? -2.729 -5.134 -1.215 1.00 0.00 19 ALA A C 4
ATOM 1163 O O . ALA A 1 19 ? -2.366 -4.676 -2.307 1.00 0.00 19 ALA A O 4
ATOM 1170 N N . ARG A 1 20 ? -3.610 -6.122 -1.100 1.00 0.00 20 ARG A N 4
ATOM 1171 C CA . ARG A 1 20 ? -4.187 -6.792 -2.268 1.00 0.00 20 ARG A CA 4
ATOM 1172 C C . ARG A 1 20 ? -5.088 -5.836 -3.026 1.00 0.00 20 ARG A C 4
ATOM 1173 O O . ARG A 1 20 ? -5.307 -5.980 -4.233 1.00 0.00 20 ARG A O 4
ATOM 1194 N N . CYS A 1 21 ? -5.590 -4.848 -2.322 1.00 0.00 21 CYS A N 4
ATOM 1195 C CA . CYS A 1 21 ? -6.408 -3.803 -2.914 1.00 0.00 21 CYS A CA 4
ATOM 1196 C C . CYS A 1 21 ? -5.574 -2.862 -3.789 1.00 0.00 21 CYS A C 4
ATOM 1197 O O . CYS A 1 21 ? -6.114 -2.079 -4.576 1.00 0.00 21 CYS A O 4
ATOM 1204 N N . CYS A 1 22 ? -4.264 -2.970 -3.671 1.00 0.00 22 CYS A N 4
ATOM 1205 C CA . CYS A 1 22 ? -3.362 -2.209 -4.483 1.00 0.00 22 CYS A CA 4
ATOM 1206 C C . CYS A 1 22 ? -2.516 -3.181 -5.307 1.00 0.00 22 CYS A C 4
ATOM 1207 O O . CYS A 1 22 ? -2.957 -3.678 -6.354 1.00 0.00 22 CYS A O 4
ATOM 1231 N N . GLY A 1 2 ? -5.100 -1.250 6.393 1.00 0.00 2 GLY A N 5
ATOM 1232 C CA . GLY A 1 2 ? -3.906 -0.494 6.260 1.00 0.00 2 GLY A CA 5
ATOM 1233 C C . GLY A 1 2 ? -3.923 0.397 5.050 1.00 0.00 2 GLY A C 5
ATOM 1234 O O . GLY A 1 2 ? -4.601 1.429 5.025 1.00 0.00 2 GLY A O 5
ATOM 1238 N N . CYS A 1 3 ? -3.234 -0.012 4.039 1.00 0.00 3 CYS A N 5
ATOM 1239 C CA . CYS A 1 3 ? -3.040 0.798 2.844 1.00 0.00 3 CYS A CA 5
ATOM 1240 C C . CYS A 1 3 ? -4.095 0.604 1.752 1.00 0.00 3 CYS A C 5
ATOM 1241 O O . CYS A 1 3 ? -3.766 0.412 0.590 1.00 0.00 3 CYS A O 5
ATOM 1248 N N . CYS A 1 4 ? -5.344 0.668 2.095 1.00 0.00 4 CYS A N 5
ATOM 1249 C CA . CYS A 1 4 ? -6.374 0.674 1.057 1.00 0.00 4 CYS A CA 5
ATOM 1250 C C . CYS A 1 4 ? -7.122 1.979 1.130 1.00 0.00 4 CYS A C 5
ATOM 1251 O O . CYS A 1 4 ? -8.164 2.179 0.510 1.00 0.00 4 CYS A O 5
ATOM 1258 N N . ASN A 1 5 ? -6.554 2.867 1.886 1.00 0.00 5 ASN A N 5
ATOM 1259 C CA . ASN A 1 5 ? -7.041 4.193 2.075 1.00 0.00 5 ASN A CA 5
ATOM 1260 C C . ASN A 1 5 ? -5.838 5.076 2.205 1.00 0.00 5 ASN A C 5
ATOM 1261 O O . ASN A 1 5 ? -4.767 4.606 2.628 1.00 0.00 5 ASN A O 5
ATOM 1272 N N . GLY A 1 6 ? -5.966 6.296 1.799 1.00 0.00 6 GLY A N 5
ATOM 1273 C CA . GLY A 1 6 ? -4.868 7.217 1.869 1.00 0.00 6 GLY A CA 5
ATOM 1274 C C . GLY A 1 6 ? -4.763 8.013 0.598 1.00 0.00 6 GLY A C 5
ATOM 1275 O O . GLY A 1 6 ? -5.718 8.027 -0.182 1.00 0.00 6 GLY A O 5
ATOM 1279 N N . PRO A 1 7 ? -3.624 8.687 0.354 1.00 0.00 7 PRO A N 5
ATOM 1280 C CA . PRO A 1 7 ? -3.404 9.477 -0.864 1.00 0.00 7 PRO A CA 5
ATOM 1281 C C . PRO A 1 7 ? -3.484 8.647 -2.154 1.00 0.00 7 PRO A C 5
ATOM 1282 O O . PRO A 1 7 ? -4.069 9.091 -3.146 1.00 0.00 7 PRO A O 5
ATOM 1293 N N . LYS A 1 8 ? -2.903 7.454 -2.143 1.00 0.00 8 LYS A N 5
ATOM 1294 C CA . LYS A 1 8 ? -2.898 6.598 -3.330 1.00 0.00 8 LYS A CA 5
ATOM 1295 C C . LYS A 1 8 ? -3.257 5.174 -2.975 1.00 0.00 8 LYS A C 5
ATOM 1296 O O . LYS A 1 8 ? -3.041 4.254 -3.772 1.00 0.00 8 LYS A O 5
ATOM 1315 N N . GLY A 1 9 ? -3.846 4.986 -1.813 1.00 0.00 9 GLY A N 5
ATOM 1316 C CA . GLY A 1 9 ? -4.116 3.659 -1.344 1.00 0.00 9 GLY A CA 5
ATOM 1317 C C . GLY A 1 9 ? -2.829 3.024 -0.887 1.00 0.00 9 GLY A C 5
ATOM 1318 O O . GLY A 1 9 ? -2.471 3.115 0.289 1.00 0.00 9 GLY A O 5
ATOM 1322 N N . CYS A 1 10 ? -2.094 2.475 -1.810 1.00 0.00 10 CYS A N 5
ATOM 1323 C CA . CYS A 1 10 ? -0.825 1.875 -1.522 1.00 0.00 10 CYS A CA 5
ATOM 1324 C C . CYS A 1 10 ? 0.287 2.827 -1.918 1.00 0.00 10 CYS A C 5
ATOM 1325 O O . CYS A 1 10 ? 1.054 2.566 -2.845 1.00 0.00 10 CYS A O 5
ATOM 1332 N N . SER A 1 11 ? 0.336 3.960 -1.249 1.00 0.00 11 SER A N 5
ATOM 1333 C CA . SER A 1 11 ? 1.364 4.942 -1.501 1.00 0.00 11 SER A CA 5
ATOM 1334 C C . SER A 1 11 ? 2.650 4.467 -0.812 1.00 0.00 11 SER A C 5
ATOM 1335 O O . SER A 1 11 ? 3.763 4.694 -1.297 1.00 0.00 11 SER A O 5
ATOM 1343 N N . SER A 1 12 ? 2.478 3.783 0.313 1.00 0.00 12 SER A N 5
ATOM 1344 C CA . SER A 1 12 ? 3.578 3.191 1.018 1.00 0.00 12 SER A CA 5
ATOM 1345 C C . SER A 1 12 ? 4.083 1.999 0.202 1.00 0.00 12 SER A C 5
ATOM 1346 O O . SER A 1 12 ? 3.279 1.143 -0.231 1.00 0.00 12 SER A O 5
ATOM 1354 N N . LYS A 1 13 ? 5.385 1.947 0.009 1.00 0.00 13 LYS A N 5
ATOM 1355 C CA . LYS A 1 13 ? 6.048 0.972 -0.842 1.00 0.00 13 LYS A CA 5
ATOM 1356 C C . LYS A 1 13 ? 5.703 -0.469 -0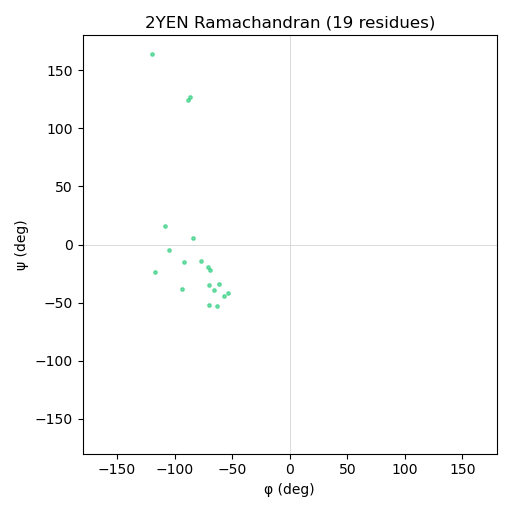.464 1.00 0.00 13 LYS A C 5
ATOM 1357 O O . LYS A 1 13 ? 5.351 -1.275 -1.332 1.00 0.00 13 LYS A O 5
ATOM 1376 N N . TRP A 1 14 ? 5.763 -0.767 0.823 1.00 0.00 14 TRP A N 5
ATOM 1377 C CA . TRP A 1 14 ? 5.439 -2.095 1.336 1.00 0.00 14 TRP A CA 5
ATOM 1378 C C . TRP A 1 14 ? 4.040 -2.510 0.906 1.00 0.00 14 TRP A C 5
ATOM 1379 O O . TRP A 1 14 ? 3.820 -3.608 0.420 1.00 0.00 14 TRP A O 5
ATOM 1400 N N . CYS A 1 15 ? 3.122 -1.601 1.018 1.00 0.00 15 CYS A N 5
ATOM 1401 C CA . CYS A 1 15 ? 1.741 -1.867 0.714 1.00 0.00 15 CYS A CA 5
ATOM 1402 C C . CYS A 1 15 ? 1.531 -2.130 -0.776 1.00 0.00 15 CYS A C 5
ATOM 1403 O O . CYS A 1 15 ? 0.719 -2.948 -1.149 1.00 0.00 15 CYS A O 5
ATOM 1410 N N . ARG A 1 16 ? 2.325 -1.495 -1.604 1.00 0.00 16 ARG A N 5
ATOM 1411 C CA . ARG A 1 16 ? 2.218 -1.641 -3.049 1.00 0.00 16 ARG A CA 5
ATOM 1412 C C . ARG A 1 16 ? 2.553 -3.099 -3.450 1.00 0.00 16 ARG A C 5
ATOM 1413 O O . ARG A 1 16 ? 1.981 -3.637 -4.391 1.00 0.00 16 ARG A O 5
ATOM 1434 N N . ASP A 1 17 ? 3.447 -3.732 -2.704 1.00 0.00 17 ASP A N 5
ATOM 1435 C CA . ASP A 1 17 ? 3.823 -5.125 -2.982 1.00 0.00 17 ASP A CA 5
ATOM 1436 C C . ASP A 1 17 ? 3.055 -6.117 -2.105 1.00 0.00 17 ASP A C 5
ATOM 1437 O O . ASP A 1 17 ? 2.958 -7.303 -2.432 1.00 0.00 17 ASP A O 5
ATOM 1446 N N . HIS A 1 18 ? 2.517 -5.660 -0.993 1.00 0.00 18 HIS A N 5
ATOM 1447 C CA . HIS A 1 18 ? 1.944 -6.591 -0.008 1.00 0.00 18 HIS A CA 5
ATOM 1448 C C . HIS A 1 18 ? 0.441 -6.474 0.197 1.00 0.00 18 HIS A C 5
ATOM 1449 O O . HIS A 1 18 ? -0.168 -7.401 0.720 1.00 0.00 18 HIS A O 5
ATOM 1464 N N . ALA A 1 19 ? -0.167 -5.376 -0.196 1.00 0.00 19 ALA A N 5
ATOM 1465 C CA . ALA A 1 19 ? -1.599 -5.198 0.039 1.00 0.00 19 ALA A CA 5
ATOM 1466 C C . ALA A 1 19 ? -2.424 -6.019 -0.935 1.00 0.00 19 ALA A C 5
ATOM 1467 O O . ALA A 1 19 ? -1.947 -6.398 -2.005 1.00 0.00 19 ALA A O 5
ATOM 1474 N N . ARG A 1 20 ? -3.654 -6.283 -0.566 1.00 0.00 20 ARG A N 5
ATOM 1475 C CA . ARG A 1 20 ? -4.560 -7.066 -1.378 1.00 0.00 20 ARG A CA 5
ATOM 1476 C C . ARG A 1 20 ? -5.212 -6.162 -2.398 1.00 0.00 20 ARG A C 5
ATOM 1477 O O . ARG A 1 20 ? -5.386 -6.532 -3.565 1.00 0.00 20 ARG A O 5
ATOM 1498 N N . CYS A 1 21 ? -5.511 -4.961 -1.961 1.00 0.00 21 CYS A N 5
ATOM 1499 C CA . CYS A 1 21 ? -6.218 -3.975 -2.758 1.00 0.00 21 CYS A CA 5
ATOM 1500 C C . CYS A 1 21 ? -5.380 -3.423 -3.925 1.00 0.00 21 CYS A C 5
ATOM 1501 O O . CYS A 1 21 ? -5.916 -2.800 -4.838 1.00 0.00 21 CYS A O 5
ATOM 1508 N N . CYS A 1 22 ? -4.089 -3.669 -3.910 1.00 0.00 22 CYS A N 5
ATOM 1509 C CA . CYS A 1 22 ? -3.230 -3.229 -4.975 1.00 0.00 22 CYS A CA 5
ATOM 1510 C C . CYS A 1 22 ? -2.551 -4.429 -5.596 1.00 0.00 22 CYS A C 5
ATOM 1511 O O . CYS A 1 22 ? -1.608 -4.988 -5.026 1.00 0.00 22 CYS A O 5
ATOM 1535 N N . GLY A 1 2 ? -4.692 -1.995 6.440 1.00 0.00 2 GLY A N 6
ATOM 1536 C CA . GLY A 1 2 ? -5.609 -1.487 5.447 1.00 0.00 2 GLY A CA 6
ATOM 1537 C C . GLY A 1 2 ? -5.131 -0.183 4.859 1.00 0.00 2 GLY A C 6
ATOM 1538 O O . GLY A 1 2 ? -5.578 0.893 5.259 1.00 0.00 2 GLY A O 6
ATOM 1542 N N . CYS A 1 3 ? -4.235 -0.282 3.924 1.00 0.00 3 CYS A N 6
ATOM 1543 C CA . CYS A 1 3 ? -3.621 0.861 3.277 1.00 0.00 3 CYS A CA 6
ATOM 1544 C C . CYS A 1 3 ? -4.535 1.515 2.268 1.00 0.00 3 CYS A C 6
ATOM 1545 O O . CYS A 1 3 ? -4.421 2.723 1.9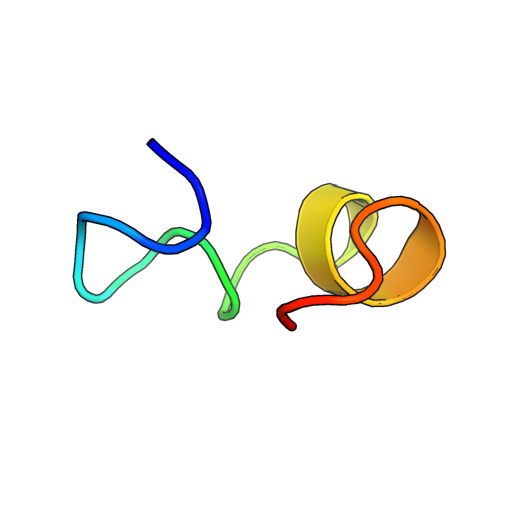85 1.00 0.00 3 CYS A O 6
ATOM 1552 N N . CYS A 1 4 ? -5.445 0.757 1.760 1.00 0.00 4 CYS A N 6
ATOM 1553 C CA . CYS A 1 4 ? -6.345 1.220 0.725 1.00 0.00 4 CYS A CA 6
ATOM 1554 C C . CYS A 1 4 ? -7.524 1.966 1.322 1.00 0.00 4 CYS A C 6
ATOM 1555 O O . CYS A 1 4 ? -8.633 1.442 1.424 1.00 0.00 4 CYS A O 6
ATOM 1562 N N . ASN A 1 5 ? -7.236 3.135 1.830 1.00 0.00 5 ASN A N 6
ATOM 1563 C CA . ASN A 1 5 ? -8.232 4.021 2.385 1.00 0.00 5 ASN A CA 6
ATOM 1564 C C . ASN A 1 5 ? -7.791 5.461 2.183 1.00 0.00 5 ASN A C 6
ATOM 1565 O O . ASN A 1 5 ? -8.369 6.393 2.744 1.00 0.00 5 ASN A O 6
ATOM 1576 N N . GLY A 1 6 ? -6.794 5.637 1.346 1.00 0.00 6 GLY A N 6
ATOM 1577 C CA . GLY A 1 6 ? -6.234 6.938 1.113 1.00 0.00 6 GLY A CA 6
ATOM 1578 C C . GLY A 1 6 ? -5.470 6.966 -0.191 1.00 0.00 6 GLY A C 6
ATOM 1579 O O . GLY A 1 6 ? -5.100 5.896 -0.701 1.00 0.00 6 GLY A O 6
ATOM 1583 N N . PRO A 1 7 ? -5.181 8.168 -0.731 1.00 0.00 7 PRO A N 6
ATOM 1584 C CA . PRO A 1 7 ? -4.514 8.332 -2.036 1.00 0.00 7 PRO A CA 6
ATOM 1585 C C . PRO A 1 7 ? -3.045 7.908 -2.046 1.00 0.00 7 PRO A C 6
ATOM 1586 O O . PRO A 1 7 ? -2.461 7.707 -3.110 1.00 0.00 7 PRO A O 6
ATOM 1597 N N . LYS A 1 8 ? -2.454 7.756 -0.890 1.00 0.00 8 LYS A N 6
ATOM 1598 C CA . LYS A 1 8 ? -1.056 7.378 -0.782 1.00 0.00 8 LYS A CA 6
ATOM 1599 C C . LYS A 1 8 ? -0.936 5.907 -0.423 1.00 0.00 8 LYS A C 6
ATOM 1600 O O . LYS A 1 8 ? 0.173 5.391 -0.281 1.00 0.00 8 LYS A O 6
ATOM 1619 N N . GLY A 1 9 ? -2.085 5.236 -0.314 1.00 0.00 9 GLY A N 6
ATOM 1620 C CA . GLY A 1 9 ? -2.137 3.840 0.090 1.00 0.00 9 GLY A CA 6
ATOM 1621 C C . GLY A 1 9 ? -1.272 2.938 -0.761 1.00 0.00 9 GLY A C 6
ATOM 1622 O O . GLY A 1 9 ? -0.317 2.358 -0.277 1.00 0.00 9 GLY A O 6
ATOM 1626 N N . CYS A 1 10 ? -1.543 2.894 -2.034 1.00 0.00 10 CYS A N 6
ATOM 1627 C CA . CYS A 1 10 ? -0.809 2.025 -2.939 1.00 0.00 10 CYS A CA 6
ATOM 1628 C C . CYS A 1 10 ? 0.497 2.663 -3.371 1.00 0.00 10 CYS A C 6
ATOM 1629 O O . CYS A 1 10 ? 1.303 2.062 -4.080 1.00 0.00 10 CYS A O 6
ATOM 1636 N N . SER A 1 11 ? 0.707 3.877 -2.924 1.00 0.00 11 SER A N 6
ATOM 1637 C CA . SER A 1 11 ? 1.920 4.582 -3.188 1.00 0.00 11 SER A CA 6
ATOM 1638 C C . SER A 1 11 ? 2.959 4.235 -2.101 1.00 0.00 11 SER A C 6
ATOM 1639 O O . SER A 1 11 ? 4.162 4.460 -2.277 1.00 0.00 11 SER A O 6
ATOM 1647 N N . SER A 1 12 ? 2.482 3.664 -0.997 1.00 0.00 12 SER A N 6
ATOM 1648 C CA . SER A 1 12 ? 3.339 3.251 0.088 1.00 0.00 12 SER A CA 6
ATOM 1649 C C . SER A 1 12 ? 3.983 1.919 -0.299 1.00 0.00 12 SER A C 6
ATOM 1650 O O . SER A 1 12 ? 3.291 1.023 -0.803 1.00 0.00 12 SER A O 6
ATOM 1658 N N . LYS A 1 13 ? 5.283 1.806 -0.081 1.00 0.00 13 LYS A N 6
ATOM 1659 C CA . LYS A 1 13 ? 6.082 0.645 -0.484 1.00 0.00 13 LYS A CA 6
ATOM 1660 C C . LYS A 1 13 ? 5.489 -0.677 -0.009 1.00 0.00 13 LYS A C 6
ATOM 1661 O O . LYS A 1 13 ? 5.224 -1.565 -0.829 1.00 0.00 13 LYS A O 6
ATOM 1680 N N . TRP A 1 14 ? 5.262 -0.792 1.283 1.00 0.00 14 TRP A N 6
ATOM 1681 C CA . TRP A 1 14 ? 4.746 -2.018 1.864 1.00 0.00 14 TRP A CA 6
ATOM 1682 C C . TRP A 1 14 ? 3.377 -2.311 1.288 1.00 0.00 14 TRP A C 6
ATOM 1683 O O . TRP A 1 14 ? 3.118 -3.397 0.784 1.00 0.00 14 TRP A O 6
ATOM 1704 N N . CYS A 1 15 ? 2.546 -1.317 1.304 1.00 0.00 15 CYS A N 6
ATOM 1705 C CA . CYS A 1 15 ? 1.179 -1.436 0.877 1.00 0.00 15 CYS A CA 6
ATOM 1706 C C . CYS A 1 15 ? 1.059 -1.827 -0.595 1.00 0.00 15 CYS A C 6
ATOM 1707 O O . CYS A 1 15 ? 0.189 -2.596 -0.948 1.00 0.00 15 CYS A O 6
ATOM 1714 N N . ARG A 1 16 ? 1.967 -1.343 -1.430 1.00 0.00 16 ARG A N 6
ATOM 1715 C CA . ARG A 1 16 ? 1.943 -1.658 -2.856 1.00 0.00 16 ARG A CA 6
ATOM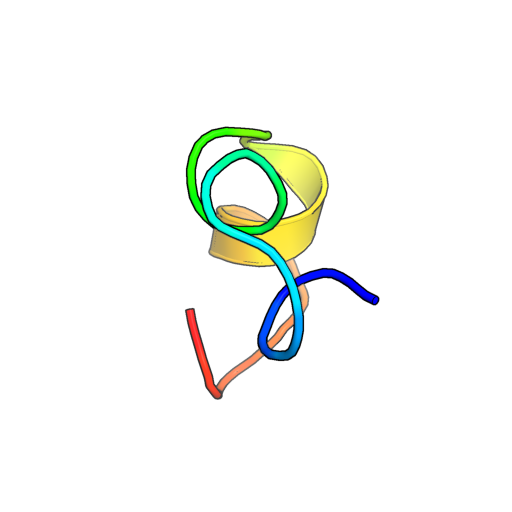 1716 C C . ARG A 1 16 ? 2.031 -3.169 -3.096 1.00 0.00 16 ARG A C 6
ATOM 1717 O O . ARG A 1 16 ? 1.356 -3.706 -3.959 1.00 0.00 16 ARG A O 6
ATOM 1738 N N . ASP A 1 17 ? 2.835 -3.845 -2.313 1.00 0.00 17 ASP A N 6
ATOM 1739 C CA . ASP A 1 17 ? 3.052 -5.271 -2.526 1.00 0.00 17 ASP A CA 6
ATOM 1740 C C . ASP A 1 17 ? 2.305 -6.140 -1.543 1.00 0.00 17 ASP A C 6
ATOM 1741 O O . ASP A 1 17 ? 1.965 -7.289 -1.850 1.00 0.00 17 ASP A O 6
ATOM 1750 N N . HIS A 1 18 ? 2.041 -5.616 -0.370 1.00 0.00 18 HIS A N 6
ATOM 1751 C CA . HIS A 1 18 ? 1.469 -6.423 0.697 1.00 0.00 18 HIS A CA 6
ATOM 1752 C C . HIS A 1 18 ? -0.022 -6.178 0.894 1.00 0.00 18 HIS A C 6
ATOM 1753 O O . HIS A 1 18 ? -0.674 -6.876 1.681 1.00 0.00 18 HIS A O 6
ATOM 1768 N N . ALA A 1 19 ? -0.562 -5.195 0.213 1.00 0.00 19 ALA A N 6
ATOM 1769 C CA . ALA A 1 19 ? -1.989 -4.972 0.228 1.00 0.00 19 ALA A CA 6
ATOM 1770 C C . ALA A 1 19 ? -2.533 -5.450 -1.108 1.00 0.00 19 ALA A C 6
ATOM 1771 O O . ALA A 1 19 ? -2.152 -4.940 -2.166 1.00 0.00 19 ALA A O 6
ATOM 1778 N N . ARG A 1 20 ? -3.428 -6.420 -1.059 1.00 0.00 20 ARG A N 6
ATOM 1779 C CA . ARG A 1 20 ? -3.947 -7.077 -2.270 1.00 0.00 20 ARG A CA 6
ATOM 1780 C C . ARG A 1 20 ? -4.768 -6.125 -3.127 1.00 0.00 20 ARG A C 6
ATOM 1781 O O . ARG A 1 20 ? -4.942 -6.343 -4.330 1.00 0.00 20 ARG A O 6
ATOM 1802 N N . CYS A 1 21 ? -5.224 -5.060 -2.522 1.00 0.00 21 CYS A N 6
ATOM 1803 C CA . CYS A 1 21 ? -6.017 -4.055 -3.196 1.00 0.00 21 CYS A CA 6
ATOM 1804 C C . CYS A 1 21 ? -5.150 -3.124 -4.064 1.00 0.00 21 CYS A C 6
ATOM 1805 O O . CYS A 1 21 ? -5.673 -2.265 -4.790 1.00 0.00 21 CYS A O 6
ATOM 1812 N N . CYS A 1 22 ? -3.842 -3.307 -4.011 1.00 0.00 22 CYS A N 6
ATOM 1813 C CA . CYS A 1 22 ? -2.933 -2.530 -4.815 1.00 0.00 22 CYS A CA 6
ATOM 1814 C C . CYS A 1 22 ? -2.401 -3.367 -5.975 1.00 0.00 22 CYS A C 6
ATOM 1815 O O . CYS A 1 22 ? -1.344 -3.996 -5.882 1.00 0.00 22 CYS A O 6
ATOM 1839 N N . GLY A 1 2 ? -5.178 -1.798 5.432 1.00 0.00 2 GLY A N 7
ATOM 1840 C CA . GLY A 1 2 ? -4.568 -0.673 6.122 1.00 0.00 2 GLY A CA 7
ATOM 1841 C C . GLY A 1 2 ? -3.917 0.285 5.148 1.00 0.00 2 GLY A C 7
ATOM 1842 O O . GLY A 1 2 ? -4.083 1.498 5.242 1.00 0.00 2 GLY A O 7
ATOM 1846 N N . CYS A 1 3 ? -3.233 -0.266 4.173 1.00 0.00 3 CYS A N 7
ATOM 1847 C CA . CYS A 1 3 ? -2.565 0.519 3.153 1.00 0.00 3 CYS A CA 7
ATOM 1848 C C . CYS A 1 3 ? -3.499 0.755 1.966 1.00 0.00 3 CYS A C 7
ATOM 1849 O O . CYS A 1 3 ? -3.064 1.064 0.884 1.00 0.00 3 CYS A O 7
ATOM 1856 N N . CYS A 1 4 ? -4.782 0.608 2.184 1.00 0.00 4 CYS A N 7
ATOM 1857 C CA . CYS A 1 4 ? -5.757 0.830 1.123 1.00 0.00 4 CYS A CA 7
ATOM 1858 C C . CYS A 1 4 ? -6.647 1.998 1.486 1.00 0.00 4 CYS A C 7
ATOM 1859 O O . CYS A 1 4 ? -7.645 2.284 0.825 1.00 0.00 4 CYS A O 7
ATOM 1866 N N . ASN A 1 5 ? -6.239 2.698 2.513 1.00 0.00 5 ASN A N 7
ATOM 1867 C CA . ASN A 1 5 ? -6.979 3.812 3.052 1.00 0.00 5 ASN A CA 7
ATOM 1868 C C . ASN A 1 5 ? -6.383 5.118 2.582 1.00 0.00 5 ASN A C 7
ATOM 1869 O O . ASN A 1 5 ? -5.218 5.406 2.865 1.00 0.00 5 ASN A O 7
ATOM 1880 N N . GLY A 1 6 ? -7.145 5.869 1.839 1.00 0.00 6 GLY A N 7
ATOM 1881 C CA . GLY A 1 6 ? -6.734 7.192 1.448 1.00 0.00 6 GLY A CA 7
ATOM 1882 C C . GLY A 1 6 ? -6.530 7.312 -0.038 1.00 0.00 6 GLY A C 7
ATOM 1883 O O . GLY A 1 6 ? -6.508 6.295 -0.741 1.00 0.00 6 GLY A O 7
ATOM 1887 N N . PRO A 1 7 ? -6.367 8.549 -0.561 1.00 0.00 7 PRO A N 7
ATOM 1888 C CA . PRO A 1 7 ? -6.141 8.797 -1.996 1.00 0.00 7 PRO A CA 7
ATOM 1889 C C . PRO A 1 7 ? -4.805 8.242 -2.479 1.00 0.00 7 PRO A C 7
ATOM 1890 O O . PRO A 1 7 ? -4.592 8.058 -3.685 1.00 0.00 7 PRO A O 7
ATOM 1901 N N . LYS A 1 8 ? -3.914 7.975 -1.547 1.00 0.00 8 LYS A N 7
ATOM 1902 C CA . LYS A 1 8 ? -2.623 7.434 -1.867 1.00 0.00 8 LYS A CA 7
ATOM 1903 C C . LYS A 1 8 ? -2.731 5.926 -1.877 1.00 0.00 8 LYS A C 7
ATOM 1904 O O . LYS A 1 8 ? -2.521 5.279 -2.906 1.00 0.00 8 LYS A O 7
ATOM 1923 N N . GLY A 1 9 ? -3.104 5.379 -0.742 1.00 0.00 9 GLY A N 7
ATOM 1924 C CA . GLY A 1 9 ? -3.227 3.967 -0.603 1.00 0.00 9 GLY A CA 7
ATOM 1925 C C . GLY A 1 9 ? -1.868 3.356 -0.518 1.00 0.00 9 GLY A C 7
ATOM 1926 O O . GLY A 1 9 ? -1.214 3.414 0.538 1.00 0.00 9 GLY A O 7
ATOM 1930 N N . CYS A 1 10 ? -1.402 2.848 -1.619 1.00 0.00 10 CYS A N 7
ATOM 1931 C CA . CYS A 1 10 ? -0.101 2.257 -1.680 1.00 0.00 10 CYS A CA 7
ATOM 1932 C C . CYS A 1 10 ? 0.916 3.313 -2.063 1.00 0.00 10 CYS A C 7
ATOM 1933 O O . CYS A 1 10 ? 1.279 3.482 -3.242 1.00 0.00 10 CYS A O 7
ATOM 1940 N N . SER A 1 11 ? 1.249 4.112 -1.091 1.00 0.00 11 SER A N 7
ATOM 1941 C CA . SER A 1 11 ? 2.255 5.114 -1.211 1.00 0.00 11 SER A CA 7
ATOM 1942 C C . SER A 1 11 ? 3.575 4.553 -0.707 1.00 0.00 11 SER A C 7
ATOM 1943 O O . SER A 1 11 ? 4.651 4.980 -1.127 1.00 0.00 11 SER A O 7
ATOM 1951 N N . SER A 1 12 ? 3.483 3.597 0.196 1.00 0.00 12 SER A N 7
ATOM 1952 C CA . SER A 1 12 ? 4.633 2.886 0.672 1.00 0.00 12 SER A CA 7
ATOM 1953 C C . SER A 1 12 ? 4.815 1.692 -0.232 1.00 0.00 12 SER A C 7
ATOM 1954 O O . SER A 1 12 ? 3.835 0.982 -0.542 1.00 0.00 12 SER A O 7
ATOM 1962 N N . LYS A 1 13 ? 6.038 1.461 -0.643 1.00 0.00 13 LYS A N 7
ATOM 1963 C CA . LYS A 1 13 ? 6.342 0.411 -1.594 1.00 0.00 13 LYS A CA 7
ATOM 1964 C C . LYS A 1 13 ? 6.021 -0.963 -1.030 1.00 0.00 13 LYS A C 7
ATOM 1965 O O . LYS A 1 13 ? 5.503 -1.816 -1.746 1.00 0.00 13 LYS A O 7
ATOM 1984 N N . TRP A 1 14 ? 6.272 -1.150 0.258 1.00 0.00 14 TRP A N 7
ATOM 1985 C CA . TRP A 1 14 ? 5.955 -2.404 0.928 1.00 0.00 14 TRP A CA 7
ATOM 1986 C C . TRP A 1 14 ? 4.454 -2.688 0.812 1.00 0.00 14 TRP A C 7
ATOM 1987 O O . TRP A 1 14 ? 4.034 -3.807 0.517 1.00 0.00 14 TRP A O 7
ATOM 2008 N N . CYS A 1 15 ? 3.655 -1.653 0.975 1.00 0.00 15 CYS A N 7
ATOM 2009 C CA . CYS A 1 15 ? 2.218 -1.789 0.894 1.00 0.00 15 CYS A CA 7
ATOM 2010 C C . CYS A 1 15 ? 1.769 -2.179 -0.501 1.00 0.00 15 CYS A C 7
ATOM 2011 O O . CYS A 1 15 ? 0.799 -2.892 -0.653 1.00 0.00 15 CYS A O 7
ATOM 2018 N N . ARG A 1 16 ? 2.514 -1.782 -1.516 1.00 0.00 16 ARG A N 7
ATOM 2019 C CA . ARG A 1 16 ? 2.106 -2.061 -2.880 1.00 0.00 16 ARG A CA 7
ATOM 2020 C C . ARG A 1 16 ? 2.255 -3.550 -3.200 1.00 0.00 16 ARG A C 7
ATOM 2021 O O . ARG A 1 16 ? 1.649 -4.063 -4.129 1.00 0.00 16 ARG A O 7
ATOM 2042 N N . ASP A 1 17 ? 3.055 -4.233 -2.422 1.00 0.00 17 ASP A N 7
ATOM 2043 C CA . ASP A 1 17 ? 3.247 -5.665 -2.602 1.00 0.00 17 ASP A CA 7
ATOM 2044 C C . ASP A 1 17 ? 2.426 -6.456 -1.600 1.00 0.00 17 ASP A C 7
ATOM 2045 O O . ASP A 1 17 ? 2.271 -7.669 -1.730 1.00 0.00 17 ASP A O 7
ATOM 2054 N N . HIS A 1 18 ? 1.907 -5.787 -0.587 1.00 0.00 18 HIS A N 7
ATOM 2055 C CA . HIS A 1 18 ? 1.265 -6.506 0.519 1.00 0.00 18 HIS A CA 7
ATOM 2056 C C . HIS A 1 18 ? -0.203 -6.149 0.745 1.00 0.00 18 HIS A C 7
ATOM 2057 O O . HIS A 1 18 ? -0.951 -6.943 1.320 1.00 0.00 18 HIS A O 7
ATOM 2072 N N . ALA A 1 19 ? -0.624 -4.992 0.309 1.00 0.00 19 ALA A N 7
ATOM 2073 C CA . ALA A 1 19 ? -2.007 -4.590 0.470 1.00 0.00 19 ALA A CA 7
ATOM 2074 C C . ALA A 1 19 ? -2.858 -5.289 -0.564 1.00 0.00 19 ALA A C 7
ATOM 2075 O O . ALA A 1 19 ? -2.442 -5.439 -1.719 1.00 0.00 19 ALA A O 7
ATOM 2082 N N . ARG A 1 20 ? -4.040 -5.707 -0.167 1.00 0.00 20 ARG A N 7
ATOM 2083 C CA . ARG A 1 20 ? -4.936 -6.470 -1.048 1.00 0.00 20 ARG A CA 7
ATOM 2084 C C . ARG A 1 20 ? -5.435 -5.636 -2.227 1.00 0.00 20 ARG A C 7
ATOM 2085 O O . ARG A 1 20 ? -5.921 -6.175 -3.218 1.00 0.00 20 ARG A O 7
ATOM 2106 N N . CYS A 1 21 ? -5.311 -4.337 -2.114 1.00 0.00 21 CYS A N 7
ATOM 2107 C CA . CYS A 1 21 ? -5.722 -3.414 -3.152 1.00 0.00 21 CYS A CA 7
ATOM 2108 C C . CYS A 1 21 ? -4.599 -3.186 -4.161 1.00 0.00 21 CYS A C 7
ATOM 2109 O O . CYS A 1 21 ? -4.780 -2.489 -5.165 1.00 0.00 21 CYS A O 7
ATOM 2116 N N . CYS A 1 22 ? -3.453 -3.776 -3.903 1.00 0.00 22 CYS A N 7
ATOM 2117 C CA . CYS A 1 22 ? -2.308 -3.635 -4.763 1.00 0.00 22 CYS A CA 7
ATOM 2118 C C . CYS A 1 22 ? -1.675 -4.995 -5.017 1.00 0.00 22 CYS A C 7
ATOM 2119 O O . CYS A 1 22 ? -0.893 -5.498 -4.212 1.00 0.00 22 CYS A O 7
ATOM 2143 N N . GLY A 1 2 ? -4.125 -1.383 6.544 1.00 0.00 2 GLY A N 8
ATOM 2144 C CA . GLY A 1 2 ? -5.115 -0.881 5.651 1.00 0.00 2 GLY A CA 8
ATOM 2145 C C . GLY A 1 2 ? -4.531 0.203 4.798 1.00 0.00 2 GLY A C 8
ATOM 2146 O O . GLY A 1 2 ? -4.679 1.381 5.100 1.00 0.00 2 GLY A O 8
ATOM 2150 N N . CYS A 1 3 ? -3.846 -0.188 3.745 1.00 0.00 3 CYS A N 8
ATOM 2151 C CA . CYS A 1 3 ? -3.205 0.770 2.864 1.00 0.00 3 CYS A CA 8
ATOM 2152 C C . CYS A 1 3 ? -4.215 1.323 1.893 1.00 0.00 3 CYS A C 8
ATOM 2153 O O . CYS A 1 3 ? -4.140 2.456 1.455 1.00 0.00 3 CYS A O 8
ATOM 2160 N N . CYS A 1 4 ? -5.177 0.545 1.602 1.00 0.00 4 CYS A N 8
ATOM 2161 C CA . CYS A 1 4 ? -6.253 0.981 0.762 1.00 0.00 4 CYS A CA 8
ATOM 2162 C C . CYS A 1 4 ? -7.274 1.704 1.606 1.00 0.00 4 CYS A C 8
ATOM 2163 O O . CYS A 1 4 ? -8.295 1.150 1.998 1.00 0.00 4 CYS A O 8
ATOM 2170 N N . ASN A 1 5 ? -6.898 2.890 2.000 1.00 0.00 5 ASN A N 8
ATOM 2171 C CA . ASN A 1 5 ? -7.727 3.767 2.799 1.00 0.00 5 ASN A CA 8
ATOM 2172 C C . ASN A 1 5 ? -7.956 5.060 2.036 1.00 0.00 5 ASN A C 8
ATOM 2173 O O . ASN A 1 5 ? -8.618 5.990 2.509 1.00 0.00 5 ASN A O 8
ATOM 2184 N N . GLY A 1 6 ? -7.422 5.095 0.839 1.00 0.00 6 GLY A N 8
ATOM 2185 C CA . GLY A 1 6 ? -7.507 6.249 0.014 1.00 0.00 6 GLY A CA 8
ATOM 2186 C C . GLY A 1 6 ? -6.451 6.222 -1.065 1.00 0.00 6 GLY A C 8
ATOM 2187 O O . GLY A 1 6 ? -5.825 5.164 -1.295 1.00 0.00 6 GLY A O 8
ATOM 2191 N N . PRO A 1 7 ? -6.172 7.367 -1.697 1.00 0.00 7 PRO A N 8
ATOM 2192 C CA . PRO A 1 7 ? -5.266 7.452 -2.836 1.00 0.00 7 PRO A CA 8
ATOM 2193 C C . PRO A 1 7 ? -3.783 7.626 -2.490 1.00 0.00 7 PRO A C 8
ATOM 2194 O O . PRO A 1 7 ? -2.969 7.808 -3.406 1.00 0.00 7 PRO A O 8
ATOM 2205 N N . LYS A 1 8 ? -3.420 7.587 -1.211 1.00 0.00 8 LYS A N 8
ATOM 2206 C CA . LYS A 1 8 ? -2.017 7.756 -0.824 1.00 0.00 8 LYS A CA 8
ATOM 2207 C C . LYS A 1 8 ? -1.550 6.560 0.004 1.00 0.00 8 LYS A C 8
ATOM 2208 O O . LYS A 1 8 ? -0.425 6.534 0.508 1.00 0.00 8 LYS A O 8
ATOM 2227 N N . GLY A 1 9 ? -2.406 5.567 0.118 1.00 0.00 9 GLY A N 8
ATOM 2228 C CA . GLY A 1 9 ? -2.120 4.430 0.961 1.00 0.00 9 GLY A CA 8
ATOM 2229 C C . GLY A 1 9 ? -1.199 3.422 0.326 1.00 0.00 9 GLY A C 8
ATOM 2230 O O . GLY A 1 9 ? -0.411 2.793 1.003 1.00 0.00 9 GLY A O 8
ATOM 2234 N N . CYS A 1 10 ? -1.291 3.264 -0.962 1.00 0.00 10 CYS A N 8
ATOM 2235 C CA . CYS A 1 10 ? -0.467 2.295 -1.666 1.00 0.00 10 CYS A CA 8
ATOM 2236 C C . CYS A 1 10 ? 0.826 2.946 -2.183 1.00 0.00 10 CYS A C 8
ATOM 2237 O O . CYS A 1 10 ? 1.490 2.426 -3.076 1.00 0.00 10 CYS A O 8
ATOM 2244 N N . SER A 1 11 ? 1.201 4.054 -1.566 1.00 0.00 11 SER A N 8
ATOM 2245 C CA . SER A 1 11 ? 2.375 4.793 -1.950 1.00 0.00 11 SER A CA 8
ATOM 2246 C C . SER A 1 11 ? 3.623 4.052 -1.435 1.00 0.00 11 SER A C 8
ATOM 2247 O O . SER A 1 11 ? 4.580 3.824 -2.189 1.00 0.00 11 SER A O 8
ATOM 2255 N N . SER A 1 12 ? 3.601 3.673 -0.157 1.00 0.00 12 SER A N 8
ATOM 2256 C CA . SER A 1 12 ? 4.670 2.898 0.447 1.00 0.00 12 SER A CA 8
ATOM 2257 C C . SER A 1 12 ? 4.843 1.559 -0.298 1.00 0.00 12 SER A C 8
ATOM 2258 O O . SER A 1 12 ? 3.846 0.899 -0.635 1.00 0.00 12 SER A O 8
ATOM 2266 N N . LYS A 1 13 ? 6.102 1.171 -0.529 1.00 0.00 13 LYS A N 8
ATOM 2267 C CA . LYS A 1 13 ? 6.470 -0.059 -1.260 1.00 0.00 13 LYS A CA 8
ATOM 2268 C C . LYS A 1 13 ? 5.733 -1.266 -0.696 1.00 0.00 13 LYS A C 8
ATOM 2269 O O . LYS A 1 13 ? 5.135 -2.033 -1.438 1.00 0.00 13 LYS A O 8
ATOM 2288 N N . TRP A 1 14 ? 5.758 -1.394 0.622 1.00 0.00 14 TRP A N 8
ATOM 2289 C CA . TRP A 1 14 ? 5.121 -2.497 1.308 1.00 0.00 14 TRP A CA 8
ATOM 2290 C C . TRP A 1 14 ? 3.632 -2.568 0.947 1.00 0.00 14 TRP A C 8
ATOM 2291 O O . TRP A 1 14 ? 3.100 -3.635 0.673 1.00 0.00 14 TRP A O 8
ATOM 2312 N N . CYS A 1 15 ? 2.995 -1.428 0.873 1.00 0.00 15 CYS A N 8
ATOM 2313 C CA . CYS A 1 15 ? 1.583 -1.366 0.551 1.00 0.00 15 CYS A CA 8
ATOM 2314 C C . CYS A 1 15 ? 1.327 -1.721 -0.903 1.00 0.00 15 CYS A C 8
ATOM 2315 O O . CYS A 1 15 ? 0.324 -2.343 -1.226 1.00 0.00 15 CYS A O 8
ATOM 2322 N N . ARG A 1 16 ? 2.264 -1.388 -1.760 1.00 0.00 16 ARG A N 8
ATOM 2323 C CA . ARG A 1 16 ? 2.131 -1.661 -3.174 1.00 0.00 16 ARG A CA 8
ATOM 2324 C C . ARG A 1 16 ? 2.301 -3.170 -3.462 1.00 0.00 16 ARG A C 8
ATOM 2325 O O . ARG A 1 16 ? 1.886 -3.671 -4.508 1.00 0.00 16 ARG A O 8
ATOM 2346 N N . ASP A 1 17 ? 2.896 -3.880 -2.533 1.00 0.00 17 ASP A N 8
ATOM 2347 C CA . ASP A 1 17 ? 3.042 -5.336 -2.649 1.00 0.00 17 ASP A CA 8
ATOM 2348 C C . ASP A 1 17 ? 1.974 -6.060 -1.845 1.00 0.00 17 ASP A C 8
ATOM 2349 O O . ASP A 1 17 ? 1.332 -7.001 -2.322 1.00 0.00 17 ASP A O 8
ATOM 2358 N N . HIS A 1 18 ? 1.764 -5.602 -0.630 1.00 0.00 18 HIS A N 8
ATOM 2359 C CA . HIS A 1 18 ? 0.951 -6.334 0.338 1.00 0.00 18 HIS A CA 8
ATOM 2360 C C . HIS A 1 18 ? -0.518 -6.002 0.321 1.00 0.00 18 HIS A C 8
ATOM 2361 O O . HIS A 1 18 ? -1.323 -6.815 0.750 1.00 0.00 18 HIS A O 8
ATOM 2376 N N . ALA A 1 19 ? -0.893 -4.835 -0.156 1.00 0.00 19 ALA A N 8
ATOM 2377 C CA . ALA A 1 19 ? -2.305 -4.522 -0.233 1.00 0.00 19 ALA A CA 8
ATOM 2378 C C . ALA A 1 19 ? -2.900 -5.312 -1.372 1.00 0.00 19 ALA A C 8
ATOM 2379 O O . ALA A 1 19 ? -2.419 -5.232 -2.497 1.00 0.00 19 ALA A O 8
ATOM 2386 N N . ARG A 1 20 ? -3.947 -6.049 -1.101 1.00 0.00 20 ARG A N 8
ATOM 2387 C CA . ARG A 1 20 ? -4.548 -6.943 -2.092 1.00 0.00 20 ARG A CA 8
ATOM 2388 C C . ARG A 1 20 ? -5.290 -6.152 -3.159 1.00 0.00 20 ARG A C 8
ATOM 2389 O O . ARG A 1 20 ? -5.589 -6.655 -4.240 1.00 0.00 20 ARG A O 8
ATOM 2410 N N . CYS A 1 21 ? -5.542 -4.924 -2.845 1.00 0.00 21 CYS A N 8
ATOM 2411 C CA . CYS A 1 21 ? -6.204 -3.990 -3.712 1.00 0.00 21 CYS A CA 8
ATOM 2412 C C . CYS A 1 21 ? -5.195 -3.149 -4.498 1.00 0.00 21 CYS A C 8
ATOM 2413 O O . CYS A 1 21 ? -5.576 -2.293 -5.304 1.00 0.00 21 CYS A O 8
ATOM 2420 N N . CYS A 1 22 ? -3.918 -3.401 -4.271 1.00 0.00 22 CYS A N 8
ATOM 2421 C CA . CYS A 1 22 ? -2.846 -2.713 -4.972 1.00 0.00 22 CYS A CA 8
ATOM 2422 C C . CYS A 1 22 ? -1.739 -3.717 -5.273 1.00 0.00 22 CYS A C 8
ATOM 2423 O O . CYS A 1 22 ? -1.745 -4.376 -6.316 1.00 0.00 22 CYS A O 8
ATOM 2447 N N . GLY A 1 2 ? -3.437 -1.111 5.888 1.00 0.00 2 GLY A N 9
ATOM 2448 C CA . GLY A 1 2 ? -4.310 0.024 5.805 1.00 0.00 2 GLY A CA 9
ATOM 2449 C C . GLY A 1 2 ? -3.781 1.022 4.814 1.00 0.00 2 GLY A C 9
ATOM 2450 O O . GLY A 1 2 ? -3.347 2.115 5.182 1.00 0.00 2 GLY A O 9
ATOM 2454 N N . CYS A 1 3 ? -3.795 0.651 3.568 1.00 0.00 3 CYS A N 9
ATOM 2455 C CA . CYS A 1 3 ? -3.270 1.495 2.520 1.00 0.00 3 CYS A CA 9
ATOM 2456 C C . CYS A 1 3 ? -4.254 1.675 1.384 1.00 0.00 3 CYS A C 9
ATOM 2457 O O . CYS A 1 3 ? -4.002 2.402 0.451 1.00 0.00 3 CYS A O 9
ATOM 2464 N N . CYS A 1 4 ? -5.406 1.087 1.515 1.00 0.00 4 CYS A N 9
ATOM 2465 C CA . CYS A 1 4 ? -6.408 1.149 0.471 1.00 0.00 4 CYS A CA 9
ATOM 2466 C C . CYS A 1 4 ? -7.593 1.950 0.979 1.00 0.00 4 CYS A C 9
ATOM 2467 O O . CYS A 1 4 ? -8.689 1.925 0.420 1.00 0.00 4 CYS A O 9
ATOM 2474 N N . ASN A 1 5 ? -7.333 2.687 2.040 1.00 0.00 5 ASN A N 9
ATOM 2475 C CA . ASN A 1 5 ? -8.314 3.542 2.693 1.00 0.00 5 ASN A CA 9
ATOM 2476 C C . ASN A 1 5 ? -8.278 4.930 2.068 1.00 0.00 5 ASN A C 9
ATOM 2477 O O . ASN A 1 5 ? -9.250 5.698 2.122 1.00 0.00 5 ASN A O 9
ATOM 2488 N N . GLY A 1 6 ? -7.167 5.230 1.458 1.00 0.00 6 GLY A N 9
ATOM 2489 C CA . GLY A 1 6 ? -6.979 6.489 0.806 1.00 0.00 6 GLY A CA 9
ATOM 2490 C C . GLY A 1 6 ? -6.064 6.326 -0.374 1.00 0.00 6 GLY A C 9
ATOM 2491 O O . GLY A 1 6 ? -5.230 5.404 -0.372 1.00 0.00 6 GLY A O 9
ATOM 2495 N N . PRO A 1 7 ? -6.166 7.216 -1.385 1.00 0.00 7 PRO A N 9
ATOM 2496 C CA . PRO A 1 7 ? -5.379 7.119 -2.631 1.00 0.00 7 PRO A CA 9
ATOM 2497 C C . PRO A 1 7 ? -3.864 7.210 -2.409 1.00 0.00 7 PRO A C 9
ATOM 2498 O O . PRO A 1 7 ? -3.067 6.627 -3.166 1.00 0.00 7 PRO A O 9
ATOM 2509 N N . LYS A 1 8 ? -3.453 7.909 -1.373 1.00 0.00 8 LYS A N 9
ATOM 2510 C CA . LYS A 1 8 ? -2.051 8.046 -1.083 1.00 0.00 8 LYS A CA 9
ATOM 2511 C C . LYS A 1 8 ? -1.569 6.946 -0.166 1.00 0.00 8 LYS A C 9
ATOM 2512 O O . LYS A 1 8 ? -0.386 6.862 0.117 1.00 0.00 8 LYS A O 9
ATOM 2531 N N . GLY A 1 9 ? -2.477 6.078 0.246 1.00 0.00 9 GLY A N 9
ATOM 2532 C CA . GLY A 1 9 ? -2.103 4.961 1.087 1.00 0.00 9 GLY A CA 9
ATOM 2533 C C . GLY A 1 9 ? -1.267 3.968 0.311 1.00 0.00 9 GLY A C 9
ATOM 2534 O O . GLY A 1 9 ? -0.242 3.486 0.788 1.00 0.00 9 GLY A O 9
ATOM 2538 N N . CYS A 1 10 ? -1.674 3.718 -0.919 1.00 0.00 10 CYS A N 9
ATOM 2539 C CA . CYS A 1 10 ? -0.982 2.782 -1.812 1.00 0.00 10 CYS A CA 9
ATOM 2540 C C . CYS A 1 10 ? 0.358 3.320 -2.329 1.00 0.00 10 CYS A C 9
ATOM 2541 O O . CYS A 1 10 ? 0.958 2.745 -3.240 1.00 0.00 10 CYS A O 9
ATOM 2548 N N . SER A 1 11 ? 0.842 4.393 -1.733 1.00 0.00 11 SER A N 9
ATOM 2549 C CA . SER A 1 11 ? 2.122 4.936 -2.091 1.00 0.00 11 SER A CA 9
ATOM 2550 C C . SER A 1 11 ? 3.213 4.157 -1.352 1.00 0.00 11 SER A C 9
ATOM 2551 O O . SER A 1 11 ? 4.362 4.121 -1.775 1.00 0.00 11 SER A O 9
ATOM 2559 N N . SER A 1 12 ? 2.834 3.526 -0.256 1.00 0.00 12 SER A N 9
ATOM 2560 C CA . SER A 1 12 ? 3.749 2.743 0.527 1.00 0.00 12 SER A CA 9
ATOM 2561 C C . SER A 1 12 ? 4.075 1.442 -0.222 1.00 0.00 12 SER A C 9
ATOM 2562 O O . SER A 1 12 ? 3.167 0.670 -0.569 1.00 0.00 12 SER A O 9
ATOM 2570 N N . LYS A 1 13 ? 5.363 1.206 -0.474 1.00 0.00 13 LYS A N 9
ATOM 2571 C CA . LYS A 1 13 ? 5.804 0.038 -1.230 1.00 0.00 13 LYS A CA 9
ATOM 2572 C C . LYS A 1 13 ? 5.439 -1.251 -0.514 1.00 0.00 13 LYS A C 9
ATOM 2573 O O . LYS A 1 13 ? 5.088 -2.244 -1.152 1.00 0.00 13 LYS A O 9
ATOM 2592 N N . TRP A 1 14 ? 5.464 -1.216 0.807 1.00 0.00 14 TRP A N 9
ATOM 2593 C CA . TRP A 1 14 ? 5.096 -2.368 1.607 1.00 0.00 14 TRP A CA 9
ATOM 2594 C C . TRP A 1 14 ? 3.643 -2.756 1.305 1.00 0.00 14 TRP A C 9
ATOM 2595 O O . TRP A 1 14 ? 3.299 -3.926 1.188 1.00 0.00 14 TRP A O 9
ATOM 2616 N N . CYS A 1 15 ? 2.817 -1.763 1.088 1.00 0.00 15 CYS A N 9
ATOM 2617 C CA . CYS A 1 15 ? 1.425 -1.991 0.798 1.00 0.00 15 CYS A CA 9
ATOM 2618 C C . CYS A 1 15 ? 1.195 -2.374 -0.653 1.00 0.00 15 CYS A C 9
ATOM 2619 O O . CYS A 1 15 ? 0.144 -2.842 -0.994 1.00 0.00 15 CYS A O 9
ATOM 2626 N N . ARG A 1 16 ? 2.190 -2.221 -1.488 1.00 0.00 16 ARG A N 9
ATOM 2627 C CA . ARG A 1 16 ? 2.057 -2.627 -2.870 1.00 0.00 16 ARG A CA 9
ATOM 2628 C C . ARG A 1 16 ? 2.201 -4.153 -2.954 1.00 0.00 16 ARG A C 9
ATOM 2629 O O . ARG A 1 16 ? 1.549 -4.821 -3.768 1.00 0.00 16 ARG A O 9
ATOM 2650 N N . ASP A 1 17 ? 3.025 -4.695 -2.074 1.00 0.00 17 ASP A N 9
ATOM 2651 C CA . ASP A 1 17 ? 3.230 -6.137 -2.014 1.00 0.00 17 ASP A CA 9
ATOM 2652 C C . ASP A 1 17 ? 2.262 -6.789 -1.052 1.00 0.00 17 ASP A C 9
ATOM 2653 O O . ASP A 1 17 ? 1.818 -7.894 -1.266 1.00 0.00 17 ASP A O 9
ATOM 2662 N N . HIS A 1 18 ? 1.929 -6.105 0.014 1.00 0.00 18 HIS A N 9
ATOM 2663 C CA . HIS A 1 18 ? 1.080 -6.711 1.028 1.00 0.00 18 HIS A CA 9
ATOM 2664 C C . HIS A 1 18 ? -0.391 -6.423 0.833 1.00 0.00 18 HIS A C 9
ATOM 2665 O O . HIS A 1 18 ? -1.222 -7.305 1.015 1.00 0.00 18 HIS A O 9
ATOM 2680 N N . ALA A 1 19 ? -0.726 -5.226 0.427 1.00 0.00 19 ALA A N 9
ATOM 2681 C CA . ALA A 1 19 ? -2.111 -4.901 0.198 1.00 0.00 19 ALA A CA 9
ATOM 2682 C C . ALA A 1 19 ? -2.436 -5.178 -1.249 1.00 0.00 19 ALA A C 9
ATOM 2683 O O . ALA A 1 19 ? -2.022 -4.452 -2.148 1.00 0.00 19 ALA A O 9
ATOM 2690 N N . ARG A 1 20 ? -3.177 -6.234 -1.478 1.00 0.00 20 ARG A N 9
ATOM 2691 C CA . ARG A 1 20 ? -3.510 -6.660 -2.832 1.00 0.00 20 ARG A CA 9
ATOM 2692 C C . ARG A 1 20 ? -4.619 -5.825 -3.429 1.00 0.00 20 ARG A C 9
ATOM 2693 O O . ARG A 1 20 ? -5.079 -6.060 -4.541 1.00 0.00 20 ARG A O 9
ATOM 2714 N N . CYS A 1 21 ? -5.024 -4.847 -2.686 1.00 0.00 21 CYS A N 9
ATOM 2715 C CA . CYS A 1 21 ? -5.939 -3.851 -3.151 1.00 0.00 21 CYS A CA 9
ATOM 2716 C C . CYS A 1 21 ? -5.169 -2.674 -3.791 1.00 0.00 21 CYS A C 9
ATOM 2717 O O . CYS A 1 21 ? -5.759 -1.812 -4.444 1.00 0.00 21 CYS A O 9
ATOM 2724 N N . CYS A 1 22 ? -3.840 -2.679 -3.635 1.00 0.00 22 CYS A N 9
ATOM 2725 C CA . CYS A 1 22 ? -2.981 -1.667 -4.243 1.00 0.00 22 CYS A CA 9
ATOM 2726 C C . CYS A 1 22 ? -2.346 -2.215 -5.520 1.00 0.00 22 CYS A C 9
ATOM 2727 O O . CYS A 1 22 ? -1.258 -2.824 -5.490 1.00 0.00 22 CYS A O 9
ATOM 2751 N N . GLY A 1 2 ? -5.092 -0.464 6.627 1.00 0.00 2 GLY A N 10
ATOM 2752 C CA . GLY A 1 2 ? -3.977 0.419 6.874 1.00 0.00 2 GLY A CA 10
ATOM 2753 C C . GLY A 1 2 ? -3.555 1.190 5.638 1.00 0.00 2 GLY A C 10
ATOM 2754 O O . GLY A 1 2 ? -3.377 2.410 5.683 1.00 0.00 2 GLY A O 10
ATOM 2758 N N . CYS A 1 3 ? -3.426 0.503 4.542 1.00 0.00 3 CYS A N 10
ATOM 2759 C CA . CYS A 1 3 ? -2.986 1.121 3.319 1.00 0.00 3 CYS A CA 10
ATOM 2760 C C . CYS A 1 3 ? -4.168 1.552 2.496 1.00 0.00 3 CYS A C 10
ATOM 2761 O O . CYS A 1 3 ? -4.313 2.710 2.118 1.00 0.00 3 CYS A O 10
ATOM 2768 N N . CYS A 1 4 ? -5.034 0.649 2.291 1.00 0.00 4 CYS A N 10
ATOM 2769 C CA . CYS A 1 4 ? -6.152 0.863 1.409 1.00 0.00 4 CYS A CA 10
ATOM 2770 C C . CYS A 1 4 ? -7.365 1.421 2.129 1.00 0.00 4 CYS A C 10
ATOM 2771 O O . CYS A 1 4 ? -8.320 0.703 2.423 1.00 0.00 4 CYS A O 10
ATOM 2778 N N . ASN A 1 5 ? -7.269 2.671 2.503 1.00 0.00 5 ASN A N 10
ATOM 2779 C CA . ASN A 1 5 ? -8.395 3.397 3.091 1.00 0.00 5 ASN A CA 10
ATOM 2780 C C . ASN A 1 5 ? -8.287 4.860 2.678 1.00 0.00 5 ASN A C 10
ATOM 2781 O O . ASN A 1 5 ? -8.978 5.734 3.183 1.00 0.00 5 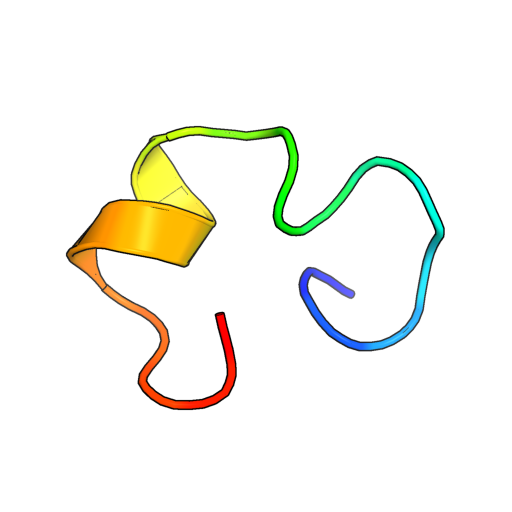ASN A O 10
ATOM 2792 N N . GLY A 1 6 ? -7.424 5.109 1.725 1.00 0.00 6 GLY A N 10
ATOM 2793 C CA . GLY A 1 6 ? -7.188 6.445 1.261 1.00 0.00 6 GLY A CA 10
ATOM 2794 C C . GLY A 1 6 ? -6.509 6.417 -0.074 1.00 0.00 6 GLY A C 10
ATOM 2795 O O . GLY A 1 6 ? -5.982 5.364 -0.463 1.00 0.00 6 GLY A O 10
ATOM 2799 N N . PRO A 1 7 ? -6.484 7.540 -0.804 1.00 0.00 7 PRO A N 10
ATOM 2800 C CA . PRO A 1 7 ? -5.911 7.602 -2.153 1.00 0.00 7 PRO A CA 10
ATOM 2801 C C . PRO A 1 7 ? -4.391 7.465 -2.185 1.00 0.00 7 PRO A C 10
ATOM 2802 O O . PRO A 1 7 ? -3.824 7.122 -3.213 1.00 0.00 7 PRO A O 10
ATOM 2813 N N . LYS A 1 8 ? -3.733 7.724 -1.068 1.00 0.00 8 LYS A N 10
ATOM 2814 C CA . LYS A 1 8 ? -2.278 7.677 -1.012 1.00 0.00 8 LYS A CA 10
ATOM 2815 C C . LYS A 1 8 ? -1.801 6.533 -0.141 1.00 0.00 8 LYS A C 10
ATOM 2816 O O . LYS A 1 8 ? -0.756 6.623 0.510 1.00 0.00 8 LYS A O 10
ATOM 2835 N N . GLY A 1 9 ? -2.537 5.453 -0.158 1.00 0.00 9 GLY A N 10
ATOM 2836 C CA . GLY A 1 9 ? -2.186 4.319 0.654 1.00 0.00 9 GLY A CA 10
ATOM 2837 C C . GLY A 1 9 ? -1.323 3.298 -0.063 1.00 0.00 9 GLY A C 10
ATOM 2838 O O . GLY A 1 9 ? -0.808 2.383 0.562 1.00 0.00 9 GLY A O 10
ATOM 2842 N N . CYS A 1 10 ? -1.119 3.468 -1.346 1.00 0.00 10 CYS A N 10
ATOM 2843 C CA . CYS A 1 10 ? -0.361 2.489 -2.119 1.00 0.00 10 CYS A CA 10
ATOM 2844 C C . CYS A 1 10 ? 0.927 3.084 -2.666 1.00 0.00 10 CYS A C 10
ATOM 2845 O O . CYS A 1 10 ? 1.505 2.578 -3.621 1.00 0.00 10 CYS A O 10
ATOM 2852 N N . SER A 1 11 ? 1.413 4.106 -2.005 1.00 0.00 11 SER A N 10
ATOM 2853 C CA . SER A 1 11 ? 2.607 4.790 -2.448 1.00 0.00 11 SER A CA 10
ATOM 2854 C C . SER A 1 11 ? 3.881 4.090 -1.959 1.00 0.00 11 SER A C 10
ATOM 2855 O O . SER A 1 11 ? 4.985 4.376 -2.431 1.00 0.00 11 SER A O 10
ATOM 2863 N N . SER A 1 12 ? 3.736 3.203 -1.006 1.00 0.00 12 SER A N 10
ATOM 2864 C CA . SER A 1 12 ? 4.856 2.495 -0.466 1.00 0.00 12 SER A CA 10
ATOM 2865 C C . SER A 1 12 ? 4.996 1.114 -1.092 1.00 0.00 12 SER A C 10
ATOM 2866 O O . SER A 1 12 ? 4.006 0.515 -1.554 1.00 0.00 12 SER A O 10
ATOM 2874 N N . LYS A 1 13 ? 6.217 0.615 -1.103 1.00 0.00 13 LYS A N 10
ATOM 2875 C CA . LYS A 1 13 ? 6.521 -0.711 -1.605 1.00 0.00 13 LYS A CA 10
ATOM 2876 C C . LYS A 1 13 ? 5.808 -1.763 -0.775 1.00 0.00 13 LYS A C 10
ATOM 2877 O O . LYS A 1 13 ? 5.275 -2.725 -1.320 1.00 0.00 13 LYS A O 10
ATOM 2896 N N . TRP A 1 14 ? 5.774 -1.560 0.531 1.00 0.00 14 TRP A N 10
ATOM 2897 C CA . TRP A 1 14 ? 5.144 -2.499 1.424 1.00 0.00 14 TRP A CA 10
ATOM 2898 C C . TRP A 1 14 ? 3.666 -2.670 1.071 1.00 0.00 14 TRP A C 10
ATOM 2899 O O . TRP A 1 14 ? 3.193 -3.797 0.868 1.00 0.00 14 TRP A O 10
ATOM 2920 N N . CYS A 1 15 ? 2.955 -1.571 0.946 1.00 0.00 15 CYS A N 10
ATOM 2921 C CA . CYS A 1 15 ? 1.551 -1.637 0.621 1.00 0.00 15 CYS A CA 10
ATOM 2922 C C . CYS A 1 15 ? 1.338 -2.135 -0.803 1.00 0.00 15 CYS A C 10
ATOM 2923 O O . CYS A 1 15 ? 0.442 -2.920 -1.054 1.00 0.00 15 CYS A O 10
ATOM 2930 N N . ARG A 1 16 ? 2.195 -1.725 -1.722 1.00 0.00 16 ARG A N 10
ATOM 2931 C CA . ARG A 1 16 ? 2.084 -2.166 -3.109 1.00 0.00 16 ARG A CA 10
ATOM 2932 C C . ARG A 1 16 ? 2.304 -3.687 -3.236 1.00 0.00 16 ARG A C 10
ATOM 2933 O O . ARG A 1 16 ? 1.594 -4.370 -3.974 1.00 0.00 16 ARG A O 10
ATOM 2954 N N . ASP A 1 17 ? 3.249 -4.207 -2.483 1.00 0.00 17 ASP A N 10
ATOM 2955 C CA . ASP A 1 17 ? 3.596 -5.624 -2.565 1.00 0.00 17 ASP A CA 10
ATOM 2956 C C . ASP A 1 17 ? 2.648 -6.495 -1.773 1.00 0.00 17 ASP A C 10
ATOM 2957 O O . ASP A 1 17 ? 2.136 -7.494 -2.279 1.00 0.00 17 ASP A O 10
ATOM 2966 N N . HIS A 1 18 ? 2.392 -6.100 -0.543 1.00 0.00 18 HIS A N 10
ATOM 2967 C CA . HIS A 1 18 ? 1.693 -6.976 0.401 1.00 0.00 18 HIS A CA 10
ATOM 2968 C C . HIS A 1 18 ? 0.198 -6.756 0.425 1.00 0.00 18 HIS A C 10
ATOM 2969 O O . HIS A 1 18 ? -0.531 -7.555 0.997 1.00 0.00 18 HIS A O 10
ATOM 2984 N N . ALA A 1 19 ? -0.267 -5.694 -0.176 1.00 0.00 19 ALA A N 10
ATOM 2985 C CA . ALA A 1 19 ? -1.690 -5.455 -0.248 1.00 0.00 19 ALA A CA 10
ATOM 2986 C C . ALA A 1 19 ? -2.142 -5.615 -1.680 1.00 0.00 19 ALA A C 10
ATOM 2987 O O . ALA A 1 19 ? -1.624 -4.948 -2.583 1.00 0.00 19 ALA A O 10
ATOM 2994 N N . ARG A 1 20 ? -3.106 -6.484 -1.898 1.00 0.00 20 ARG A N 10
ATOM 2995 C CA . ARG A 1 20 ? -3.587 -6.771 -3.240 1.00 0.00 20 ARG A CA 10
ATOM 2996 C C . ARG A 1 20 ? -4.483 -5.668 -3.739 1.00 0.00 20 ARG A C 10
ATOM 2997 O O . ARG A 1 20 ? -4.685 -5.514 -4.947 1.00 0.00 20 ARG A O 10
ATOM 3018 N N . CYS A 1 21 ? -5.009 -4.898 -2.812 1.00 0.00 21 CYS A N 10
ATOM 3019 C CA . CYS A 1 21 ? -5.768 -3.715 -3.139 1.00 0.00 21 CYS A CA 10
ATOM 3020 C C . CYS A 1 21 ? -4.849 -2.661 -3.782 1.00 0.00 21 CYS A C 10
ATOM 3021 O O . CYS A 1 21 ? -5.303 -1.780 -4.503 1.00 0.00 21 CYS A O 10
ATOM 3028 N N . CYS A 1 22 ? -3.554 -2.791 -3.549 1.00 0.00 22 CYS A N 10
ATOM 3029 C CA . CYS A 1 22 ? -2.575 -1.952 -4.184 1.00 0.00 22 CYS A CA 10
ATOM 3030 C C . CYS A 1 22 ? -1.991 -2.687 -5.386 1.00 0.00 22 CYS A C 10
ATOM 3031 O O . CYS A 1 22 ? -2.443 -2.509 -6.512 1.00 0.00 22 CYS A O 10
ATOM 3055 N N . GLY A 1 2 ? -4.130 -0.010 6.991 1.00 0.00 2 GLY A N 11
ATOM 3056 C CA . GLY A 1 2 ? -4.901 0.899 6.203 1.00 0.00 2 GLY A CA 11
ATOM 3057 C C . GLY A 1 2 ? -4.165 1.414 5.008 1.00 0.00 2 GLY A C 11
ATOM 3058 O O . GLY A 1 2 ? -3.801 2.594 4.955 1.00 0.00 2 GLY A O 11
ATOM 3062 N N . CYS A 1 3 ? -3.926 0.562 4.053 1.00 0.00 3 CYS A N 11
ATOM 3063 C CA . CYS A 1 3 ? -3.281 0.988 2.830 1.00 0.00 3 CYS A CA 11
ATOM 3064 C C . CYS A 1 3 ? -4.292 1.064 1.704 1.00 0.00 3 CYS A C 11
ATOM 3065 O O . CYS A 1 3 ? -4.048 1.657 0.663 1.00 0.00 3 CYS A O 11
ATOM 3072 N N . CYS A 1 4 ? -5.433 0.497 1.919 1.00 0.00 4 CYS A N 11
ATOM 3073 C CA . CYS A 1 4 ? -6.437 0.467 0.879 1.00 0.00 4 CYS A CA 11
ATOM 3074 C C . CYS A 1 4 ? -7.392 1.643 1.028 1.00 0.00 4 CYS A C 11
ATOM 3075 O O . CYS A 1 4 ? -8.093 2.019 0.075 1.00 0.00 4 CYS A O 11
ATOM 3082 N N . ASN A 1 5 ? -7.424 2.235 2.202 1.00 0.00 5 ASN A N 11
ATOM 3083 C CA . ASN A 1 5 ? -8.303 3.360 2.435 1.00 0.00 5 ASN A CA 11
ATOM 3084 C C . ASN A 1 5 ? -7.564 4.687 2.276 1.00 0.00 5 ASN A C 11
ATOM 3085 O O . ASN A 1 5 ? -7.053 5.280 3.226 1.00 0.00 5 ASN A O 11
ATOM 3096 N N . GLY A 1 6 ? -7.399 5.075 1.046 1.00 0.00 6 GLY A N 11
ATOM 3097 C CA . GLY A 1 6 ? -6.792 6.333 0.732 1.00 0.00 6 GLY A CA 11
ATOM 3098 C C . GLY A 1 6 ? -6.058 6.261 -0.582 1.00 0.00 6 GLY A C 11
ATOM 3099 O O . GLY A 1 6 ? -5.495 5.198 -0.909 1.00 0.00 6 GLY A O 11
ATOM 3103 N N . PRO A 1 7 ? -6.048 7.360 -1.372 1.00 0.00 7 PRO A N 11
ATOM 3104 C CA . PRO A 1 7 ? -5.353 7.410 -2.668 1.00 0.00 7 PRO A CA 11
ATOM 3105 C C . PRO A 1 7 ? -3.864 7.154 -2.524 1.00 0.00 7 PRO A C 11
ATOM 3106 O O . PRO A 1 7 ? -3.248 6.498 -3.360 1.00 0.00 7 PRO A O 11
ATOM 3117 N N . LYS A 1 8 ? -3.299 7.630 -1.438 1.00 0.00 8 LYS A N 11
ATOM 3118 C CA . LYS A 1 8 ? -1.893 7.494 -1.187 1.00 0.00 8 LYS A CA 11
ATOM 3119 C C . LYS A 1 8 ? -1.631 6.304 -0.286 1.00 0.00 8 LYS A C 11
ATOM 3120 O O . LYS A 1 8 ? -0.546 6.174 0.272 1.00 0.00 8 LYS A O 11
ATOM 3139 N N . GLY A 1 9 ? -2.604 5.413 -0.190 1.00 0.00 9 GLY A N 11
ATOM 3140 C CA . GLY A 1 9 ? -2.465 4.248 0.632 1.00 0.00 9 GLY A CA 11
ATOM 3141 C C . GLY A 1 9 ? -1.410 3.309 0.083 1.00 0.00 9 GLY A C 11
ATOM 3142 O O . GLY A 1 9 ? -0.685 2.669 0.828 1.00 0.00 9 GLY A O 11
ATOM 3146 N N . CYS A 1 10 ? -1.289 3.299 -1.222 1.00 0.00 10 CYS A N 11
ATOM 3147 C CA . CYS A 1 10 ? -0.384 2.410 -1.920 1.00 0.00 10 CYS A CA 11
ATOM 3148 C C . CYS A 1 10 ? 0.977 3.076 -2.195 1.00 0.00 10 CYS A C 11
ATOM 3149 O O . CYS A 1 10 ? 1.770 2.562 -2.984 1.00 0.00 10 CYS A O 11
ATOM 3156 N N . SER A 1 11 ? 1.261 4.183 -1.513 1.00 0.00 11 SER A N 11
ATOM 3157 C CA . SER A 1 11 ? 2.506 4.927 -1.735 1.00 0.00 11 SER A CA 11
ATOM 3158 C C . SER A 1 11 ? 3.716 4.109 -1.305 1.00 0.00 11 SER A C 11
ATOM 3159 O O . SER A 1 11 ? 4.716 4.048 -2.014 1.00 0.00 11 SER A O 11
ATOM 3167 N N . SER A 1 12 ? 3.610 3.495 -0.162 1.00 0.00 12 SER A N 11
ATOM 3168 C CA . SER A 1 12 ? 4.644 2.651 0.353 1.00 0.00 12 SER A CA 11
ATOM 3169 C C . SER A 1 12 ? 4.625 1.342 -0.430 1.00 0.00 12 SER A C 11
ATOM 3170 O O . SER A 1 12 ? 3.534 0.778 -0.674 1.00 0.00 12 SER A O 11
ATOM 3178 N N . LYS A 1 13 ? 5.793 0.868 -0.846 1.00 0.00 13 LYS A N 11
ATOM 3179 C CA . LYS A 1 13 ? 5.888 -0.378 -1.582 1.00 0.00 13 LYS A CA 11
ATOM 3180 C C . LYS A 1 13 ? 5.341 -1.530 -0.765 1.00 0.00 13 LYS A C 11
ATOM 3181 O O . LYS A 1 13 ? 4.764 -2.450 -1.323 1.00 0.00 13 LYS A O 11
ATOM 3200 N N . TRP A 1 14 ? 5.501 -1.461 0.557 1.00 0.00 14 TRP A N 11
ATOM 3201 C CA . TRP A 1 14 ? 4.955 -2.473 1.447 1.00 0.00 14 TRP A CA 11
ATOM 3202 C C . TRP A 1 14 ? 3.454 -2.607 1.194 1.00 0.00 14 TRP A C 11
ATOM 3203 O O . TRP A 1 14 ? 2.945 -3.701 0.961 1.00 0.00 14 TRP A O 11
ATOM 3224 N N . CYS A 1 15 ? 2.776 -1.484 1.180 1.00 0.00 15 CYS A N 11
ATOM 3225 C CA . CYS A 1 15 ? 1.359 -1.450 0.917 1.00 0.00 15 CYS A CA 11
ATOM 3226 C C . CYS A 1 15 ? 1.048 -1.918 -0.503 1.00 0.00 15 CYS A C 11
ATOM 3227 O O . CYS A 1 15 ? 0.160 -2.699 -0.708 1.00 0.00 15 CYS A O 11
ATOM 3234 N N . ARG A 1 16 ? 1.820 -1.475 -1.464 1.00 0.00 16 ARG A N 11
ATOM 3235 C CA . ARG A 1 16 ? 1.579 -1.832 -2.854 1.00 0.00 16 ARG A CA 11
ATOM 3236 C C . ARG A 1 16 ? 1.786 -3.344 -3.103 1.00 0.00 16 ARG A C 11
ATOM 3237 O O . ARG A 1 16 ? 0.999 -3.986 -3.804 1.00 0.00 16 ARG A O 11
ATOM 3258 N N . ASP A 1 17 ? 2.819 -3.895 -2.498 1.00 0.00 17 ASP A N 11
ATOM 3259 C CA . ASP A 1 17 ? 3.183 -5.298 -2.695 1.00 0.00 17 ASP A CA 11
ATOM 3260 C C . ASP A 1 17 ? 2.291 -6.211 -1.884 1.00 0.00 17 ASP A C 11
ATOM 3261 O O . ASP A 1 17 ? 1.765 -7.203 -2.395 1.00 0.00 17 ASP A O 11
ATOM 3270 N N . HIS A 1 18 ? 2.090 -5.862 -0.635 1.00 0.00 18 HIS A N 11
ATOM 3271 C CA . HIS A 1 18 ? 1.426 -6.763 0.289 1.00 0.00 18 HIS A CA 11
ATOM 3272 C C . HIS A 1 18 ? -0.078 -6.553 0.355 1.00 0.00 18 HIS A C 11
ATOM 3273 O O . HIS A 1 18 ? -0.813 -7.479 0.699 1.00 0.00 18 HIS A O 11
ATOM 3288 N N . ALA A 1 19 ? -0.548 -5.369 0.029 1.00 0.00 19 ALA A N 11
ATOM 3289 C CA . ALA A 1 19 ? -1.970 -5.140 -0.029 1.00 0.00 19 ALA A CA 11
ATOM 3290 C C . ALA A 1 19 ? -2.413 -5.307 -1.464 1.00 0.00 19 ALA A C 11
ATOM 3291 O O . ALA A 1 19 ? -2.063 -4.516 -2.352 1.00 0.00 19 ALA A O 11
ATOM 3298 N N . ARG A 1 20 ? -3.195 -6.324 -1.678 1.00 0.00 20 ARG A N 11
ATOM 3299 C CA . ARG A 1 20 ? -3.623 -6.771 -2.995 1.00 0.00 20 ARG A CA 11
ATOM 3300 C C . ARG A 1 20 ? -4.723 -5.891 -3.563 1.00 0.00 20 ARG A C 11
ATOM 3301 O O . ARG A 1 20 ? -5.263 -6.152 -4.635 1.00 0.00 20 ARG A O 11
ATOM 3322 N N . CYS A 1 21 ? -5.041 -4.850 -2.837 1.00 0.00 21 CYS A N 11
ATOM 3323 C CA . CYS A 1 21 ? -5.968 -3.839 -3.277 1.00 0.00 21 CYS A CA 11
ATOM 3324 C C . CYS A 1 21 ? -5.213 -2.841 -4.152 1.00 0.00 21 CYS A C 11
ATOM 3325 O O . CYS A 1 21 ? -5.808 -2.105 -4.956 1.00 0.00 21 CYS A O 11
ATOM 3332 N N . CYS A 1 22 ? -3.899 -2.838 -3.990 1.00 0.00 22 CYS A N 11
ATOM 3333 C CA . CYS A 1 22 ? -3.024 -1.981 -4.729 1.00 0.00 22 CYS A CA 11
ATOM 3334 C C . CYS A 1 22 ? -2.512 -2.717 -5.961 1.00 0.00 22 CYS A C 11
ATOM 3335 O O . CYS A 1 22 ? -3.009 -2.511 -7.073 1.00 0.00 22 CYS A O 11
ATOM 3359 N N . GLY A 1 2 ? -5.192 -2.008 5.543 1.00 0.00 2 GLY A N 12
ATOM 3360 C CA . GLY A 1 2 ? -3.968 -1.393 5.984 1.00 0.00 2 GLY A CA 12
ATOM 3361 C C . GLY A 1 2 ? -3.630 -0.119 5.237 1.00 0.00 2 GLY A C 12
ATOM 3362 O O . GLY A 1 2 ? -3.537 0.954 5.833 1.00 0.00 2 GLY A O 12
ATOM 3366 N N . CYS A 1 3 ? -3.468 -0.225 3.943 1.00 0.00 3 CYS A N 12
ATOM 3367 C CA . CYS A 1 3 ? -3.017 0.901 3.146 1.00 0.00 3 CYS A CA 12
ATOM 3368 C C . CYS A 1 3 ? -3.948 1.189 1.969 1.00 0.00 3 CYS A C 12
ATOM 3369 O O . CYS A 1 3 ? -3.614 1.934 1.077 1.00 0.00 3 CYS A O 12
ATOM 3376 N N . CYS A 1 4 ? -5.137 0.679 2.038 1.00 0.00 4 CYS A N 12
ATOM 3377 C CA . CYS A 1 4 ? -6.126 0.831 0.963 1.00 0.00 4 CYS A CA 12
ATOM 3378 C C . CYS A 1 4 ? -7.176 1.828 1.407 1.00 0.00 4 CYS A C 12
ATOM 3379 O O . CYS A 1 4 ? -8.298 1.876 0.904 1.00 0.00 4 CYS A O 12
ATOM 3386 N N . ASN A 1 5 ? -6.754 2.668 2.308 1.00 0.00 5 ASN A N 12
ATOM 3387 C CA . ASN A 1 5 ? -7.574 3.689 2.910 1.00 0.00 5 ASN A CA 12
ATOM 3388 C C . ASN A 1 5 ? -7.506 4.953 2.081 1.00 0.00 5 ASN A C 12
ATOM 3389 O O . ASN A 1 5 ? -8.342 5.850 2.213 1.00 0.00 5 ASN A O 12
ATOM 3400 N N . GLY A 1 6 ? -6.535 5.008 1.212 1.00 0.00 6 GLY A N 12
ATOM 3401 C CA . GLY A 1 6 ? -6.373 6.137 0.347 1.00 0.00 6 GLY A CA 12
ATOM 3402 C C . GLY A 1 6 ? -5.360 5.849 -0.730 1.00 0.00 6 GLY A C 12
ATOM 3403 O O . GLY A 1 6 ? -4.599 4.871 -0.607 1.00 0.00 6 GLY A O 12
ATOM 3407 N N . PRO A 1 7 ? -5.300 6.686 -1.791 1.00 0.00 7 PRO A N 12
ATOM 3408 C CA . PRO A 1 7 ? -4.366 6.497 -2.915 1.00 0.00 7 PRO A CA 12
ATOM 3409 C C . PRO A 1 7 ? -2.899 6.587 -2.494 1.00 0.00 7 PRO A C 12
ATOM 3410 O O . PRO A 1 7 ? -2.031 5.970 -3.109 1.00 0.00 7 PRO A O 12
ATOM 3421 N N . LYS A 1 8 ? -2.618 7.324 -1.432 1.00 0.00 8 LYS A N 12
ATOM 3422 C CA . LYS A 1 8 ? -1.257 7.477 -0.982 1.00 0.00 8 LYS A CA 12
ATOM 3423 C C . LYS A 1 8 ? -0.893 6.388 0.003 1.00 0.00 8 LYS A C 12
ATOM 3424 O O . LYS A 1 8 ? 0.286 6.184 0.298 1.00 0.00 8 LYS A O 12
ATOM 3443 N N . GLY A 1 9 ? -1.906 5.657 0.469 1.00 0.00 9 GLY A N 12
ATOM 3444 C CA . GLY A 1 9 ? -1.665 4.489 1.286 1.00 0.00 9 GLY A CA 12
ATOM 3445 C C . GLY A 1 9 ? -0.929 3.487 0.448 1.00 0.00 9 GLY A C 12
ATOM 3446 O O . GLY A 1 9 ? 0.101 2.961 0.832 1.00 0.00 9 GLY A O 12
ATOM 3450 N N . CYS A 1 10 ? -1.423 3.309 -0.747 1.00 0.00 10 CYS A N 12
ATOM 3451 C CA . CYS A 1 10 ? -0.859 2.392 -1.710 1.00 0.00 10 CYS A CA 12
ATOM 3452 C C . CYS A 1 10 ? 0.370 2.969 -2.415 1.00 0.00 10 CYS A C 12
ATOM 3453 O O . CYS A 1 10 ? 0.974 2.303 -3.255 1.00 0.00 10 CYS A O 12
ATOM 3460 N N . SER A 1 11 ? 0.756 4.185 -2.067 1.00 0.00 11 SER A N 12
ATOM 3461 C CA . SER A 1 11 ? 1.885 4.813 -2.714 1.00 0.00 11 SER A CA 12
ATOM 3462 C C . SER A 1 11 ? 3.190 4.221 -2.173 1.00 0.00 11 SER A C 12
ATOM 3463 O O . SER A 1 11 ? 4.176 4.066 -2.906 1.00 0.00 11 SER A O 12
ATOM 3471 N N . SER A 1 12 ? 3.187 3.850 -0.911 1.00 0.00 12 SER A N 12
ATOM 3472 C CA . SER A 1 12 ? 4.345 3.249 -0.313 1.00 0.00 12 SER A CA 12
ATOM 3473 C C . SER A 1 12 ? 4.485 1.792 -0.786 1.00 0.00 12 SER A C 12
ATOM 3474 O O . SER A 1 12 ? 3.512 1.026 -0.758 1.00 0.00 12 SER A O 12
ATOM 3482 N N . LYS A 1 13 ? 5.686 1.441 -1.240 1.00 0.00 13 LYS A N 12
ATOM 3483 C CA . LYS A 1 13 ? 6.016 0.109 -1.775 1.00 0.00 13 LYS A CA 12
ATOM 3484 C C . LYS A 1 13 ? 5.584 -1.016 -0.834 1.00 0.00 13 LYS A C 12
ATOM 3485 O O . LYS A 1 13 ? 4.991 -1.992 -1.277 1.00 0.00 13 LYS A O 12
ATOM 3504 N N . TRP A 1 14 ? 5.875 -0.858 0.448 1.00 0.00 14 TRP A N 12
ATOM 3505 C CA . TRP A 1 14 ? 5.487 -1.818 1.491 1.00 0.00 14 TRP A CA 12
ATOM 3506 C C . TRP A 1 14 ? 3.979 -2.090 1.425 1.00 0.00 14 TRP A C 12
ATOM 3507 O O . TRP A 1 14 ? 3.530 -3.237 1.410 1.00 0.00 14 TRP A O 12
ATOM 3528 N N . CYS A 1 15 ? 3.223 -1.032 1.320 1.00 0.00 15 CYS A N 12
ATOM 3529 C CA . CYS A 1 15 ? 1.794 -1.118 1.239 1.00 0.00 15 CYS A CA 12
ATOM 3530 C C . CYS A 1 15 ? 1.336 -1.717 -0.075 1.00 0.00 15 CYS A C 12
ATOM 3531 O O . CYS A 1 15 ? 0.477 -2.569 -0.080 1.00 0.00 15 CYS A O 12
ATOM 3538 N N . ARG A 1 16 ? 1.937 -1.293 -1.175 1.00 0.00 16 ARG A N 12
ATOM 3539 C CA . ARG A 1 16 ? 1.590 -1.805 -2.506 1.00 0.00 16 ARG A CA 12
ATOM 3540 C C . ARG A 1 16 ? 1.867 -3.316 -2.590 1.00 0.00 16 ARG A C 12
ATOM 3541 O O . ARG A 1 16 ? 1.168 -4.063 -3.276 1.00 0.00 16 ARG A O 12
ATOM 3562 N N . ASP A 1 17 ? 2.877 -3.733 -1.858 1.00 0.00 17 ASP A N 12
ATOM 3563 C CA . ASP A 1 17 ? 3.310 -5.116 -1.800 1.00 0.00 17 ASP A CA 12
ATOM 3564 C C . ASP A 1 17 ? 2.376 -5.968 -0.944 1.00 0.00 17 ASP A C 12
ATOM 3565 O O . ASP A 1 17 ? 2.038 -7.092 -1.310 1.00 0.00 17 ASP A O 12
ATOM 3574 N N . HIS A 1 18 ? 1.941 -5.428 0.177 1.00 0.00 18 HIS A N 12
ATOM 3575 C CA . HIS A 1 18 ? 1.148 -6.218 1.121 1.00 0.00 18 HIS A CA 12
ATOM 3576 C C . HIS A 1 18 ? -0.338 -6.065 0.923 1.00 0.00 18 HIS A C 12
ATOM 3577 O O . HIS A 1 18 ? -1.090 -7.029 1.076 1.00 0.00 18 HIS A O 12
ATOM 3592 N N . ALA A 1 19 ? -0.769 -4.880 0.590 1.00 0.00 19 ALA A N 12
ATOM 3593 C CA . ALA A 1 19 ? -2.160 -4.626 0.380 1.00 0.00 19 ALA A CA 12
ATOM 3594 C C . ALA A 1 19 ? -2.496 -4.952 -1.057 1.00 0.00 19 ALA A C 12
ATOM 3595 O O . ALA A 1 19 ? -2.033 -4.297 -1.993 1.00 0.00 19 ALA A O 12
ATOM 3602 N N . ARG A 1 20 ? -3.297 -5.960 -1.235 1.00 0.00 20 ARG A N 12
ATOM 3603 C CA . ARG A 1 20 ? -3.613 -6.454 -2.553 1.00 0.00 20 ARG A CA 12
ATOM 3604 C C . ARG A 1 20 ? -4.805 -5.717 -3.133 1.00 0.00 20 ARG A C 12
ATOM 3605 O O . ARG A 1 20 ? -5.162 -5.899 -4.289 1.00 0.00 20 ARG A O 12
ATOM 3626 N N . CYS A 1 21 ? -5.367 -4.842 -2.328 1.00 0.00 21 CYS A N 12
ATOM 3627 C CA . CYS A 1 21 ? -6.459 -3.980 -2.735 1.00 0.00 21 CYS A CA 12
ATOM 3628 C C . CYS A 1 21 ? -5.921 -2.679 -3.342 1.00 0.00 21 CYS A C 12
ATOM 3629 O O . CYS A 1 21 ? -6.672 -1.755 -3.677 1.00 0.00 21 CYS A O 12
ATOM 3636 N N . CYS A 1 22 ? -4.617 -2.628 -3.494 1.00 0.00 22 CYS A N 12
ATOM 3637 C CA . CYS A 1 22 ? -3.954 -1.514 -4.114 1.00 0.00 22 CYS A CA 12
ATOM 3638 C C . CYS A 1 22 ? -3.790 -1.775 -5.598 1.00 0.00 22 CYS A C 12
ATOM 3639 O O . CYS A 1 22 ? -4.630 -1.363 -6.413 1.00 0.00 22 CYS A O 12
ATOM 3663 N N . GLY A 1 2 ? -2.610 1.730 6.728 1.00 0.00 2 GLY A N 13
ATOM 3664 C CA . GLY A 1 2 ? -3.829 1.489 6.038 1.00 0.00 2 GLY A CA 13
ATOM 3665 C C . GLY A 1 2 ? -3.539 1.555 4.585 1.00 0.00 2 GLY A C 13
ATOM 3666 O O . GLY A 1 2 ? -3.109 2.587 4.098 1.00 0.00 2 GLY A O 13
ATOM 3670 N N . CYS A 1 3 ? -3.711 0.469 3.915 1.00 0.00 3 CYS A N 13
ATOM 3671 C CA . CYS A 1 3 ? -3.346 0.374 2.517 1.00 0.00 3 CYS A CA 13
ATOM 3672 C C . CYS A 1 3 ? -4.542 0.566 1.635 1.00 0.00 3 CYS A C 13
ATOM 3673 O O . CYS A 1 3 ? -4.530 1.331 0.676 1.00 0.00 3 CYS A O 13
ATOM 3680 N N . CYS A 1 4 ? -5.581 -0.069 2.006 1.00 0.00 4 CYS A N 13
ATOM 3681 C CA . CYS A 1 4 ? -6.791 -0.115 1.204 1.00 0.00 4 CYS A CA 13
ATOM 3682 C C . CYS A 1 4 ? -7.764 0.977 1.584 1.00 0.00 4 CYS A C 13
ATOM 3683 O O . CYS A 1 4 ? -8.962 0.874 1.328 1.00 0.00 4 CYS A O 13
ATOM 3690 N N . ASN A 1 5 ? -7.253 2.038 2.130 1.00 0.00 5 ASN A N 13
ATOM 3691 C CA . ASN A 1 5 ? -8.090 3.151 2.499 1.00 0.00 5 ASN A CA 13
ATOM 3692 C C . ASN A 1 5 ? -8.210 4.111 1.334 1.00 0.00 5 ASN A C 13
ATOM 3693 O O . ASN A 1 5 ? -9.055 4.999 1.332 1.00 0.00 5 ASN A O 13
ATOM 3704 N N . GLY A 1 6 ? -7.389 3.910 0.340 1.00 0.00 6 GLY A N 13
ATOM 3705 C CA . GLY A 1 6 ? -7.410 4.741 -0.818 1.00 0.00 6 GLY A CA 13
ATOM 3706 C C . GLY A 1 6 ? -6.065 4.759 -1.494 1.00 0.00 6 GLY A C 13
ATOM 3707 O O . GLY A 1 6 ? -5.144 4.041 -1.054 1.00 0.00 6 GLY A O 13
ATOM 3711 N N . PRO A 1 7 ? -5.897 5.600 -2.535 1.00 0.00 7 PRO A N 13
ATOM 3712 C CA . PRO A 1 7 ? -4.647 5.694 -3.313 1.00 0.00 7 PRO A CA 13
ATOM 3713 C C . PRO A 1 7 ? -3.438 6.094 -2.468 1.00 0.00 7 PRO A C 13
ATOM 3714 O O . PRO A 1 7 ? -2.306 5.778 -2.807 1.00 0.00 7 PRO A O 13
ATOM 3725 N N . LYS A 1 8 ? -3.678 6.746 -1.349 1.00 0.00 8 LYS A N 13
ATOM 3726 C CA . LYS A 1 8 ? -2.596 7.212 -0.512 1.00 0.00 8 LYS A CA 13
ATOM 3727 C C . LYS A 1 8 ? -2.189 6.150 0.504 1.00 0.00 8 LYS A C 13
ATOM 3728 O O . LYS A 1 8 ? -1.196 6.311 1.218 1.00 0.00 8 LYS A O 13
ATOM 3747 N N . GLY A 1 9 ? -2.932 5.040 0.549 1.00 0.00 9 GLY A N 13
ATOM 3748 C CA . GLY A 1 9 ? -2.562 3.970 1.431 1.00 0.00 9 GLY A CA 13
ATOM 3749 C C . GLY A 1 9 ? -1.495 3.119 0.794 1.00 0.00 9 GLY A C 13
ATOM 3750 O O . GLY A 1 9 ? -0.663 2.516 1.470 1.00 0.00 9 GLY A O 13
ATOM 3754 N N . CYS A 1 10 ? -1.472 3.146 -0.515 1.00 0.00 10 CYS A N 13
ATOM 3755 C CA . CYS A 1 10 ? -0.536 2.378 -1.317 1.00 0.00 10 CYS A CA 13
ATOM 3756 C C . CYS A 1 10 ? 0.774 3.142 -1.515 1.00 0.00 10 CYS A C 13
ATOM 3757 O O . CYS A 1 10 ? 1.558 2.836 -2.420 1.00 0.00 10 CYS A O 13
ATOM 3764 N N . SER A 1 11 ? 1.022 4.102 -0.638 1.00 0.00 11 SER A N 13
ATOM 3765 C CA . SER A 1 11 ? 2.199 4.930 -0.700 1.00 0.00 11 SER A CA 13
ATOM 3766 C C . SER A 1 11 ? 3.469 4.137 -0.352 1.00 0.00 11 SER A C 13
ATOM 3767 O O . SER A 1 11 ? 4.538 4.386 -0.902 1.00 0.00 11 SER A O 13
ATOM 3775 N N . SER A 1 12 ? 3.335 3.172 0.539 1.00 0.00 12 SER A N 13
ATOM 3776 C CA . SER A 1 12 ? 4.448 2.346 0.932 1.00 0.00 12 SER A CA 13
ATOM 3777 C C . SER A 1 12 ? 4.627 1.202 -0.064 1.00 0.00 12 SER A C 13
ATOM 3778 O O . SER A 1 12 ? 3.689 0.854 -0.819 1.00 0.00 12 SER A O 13
ATOM 3786 N N . LYS A 1 13 ? 5.805 0.621 -0.082 1.00 0.00 13 LYS A N 13
ATOM 3787 C CA . LYS A 1 13 ? 6.094 -0.501 -0.951 1.00 0.00 13 LYS A CA 13
ATOM 3788 C C . LYS A 1 13 ? 5.361 -1.708 -0.388 1.00 0.00 13 LYS A C 13
ATOM 3789 O O . LYS A 1 13 ? 4.841 -2.539 -1.131 1.00 0.00 13 LYS A O 13
ATOM 3808 N N . TRP A 1 14 ? 5.282 -1.748 0.937 1.00 0.00 14 TRP A N 13
ATOM 3809 C CA . TRP A 1 14 ? 4.613 -2.800 1.669 1.00 0.00 14 TRP A CA 13
ATOM 3810 C C . TRP A 1 14 ? 3.166 -2.939 1.193 1.00 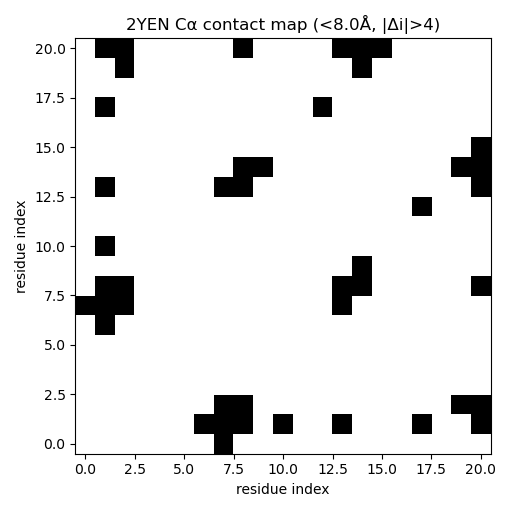0.00 14 TRP A C 13
ATOM 3811 O O . TRP A 1 14 ? 2.748 -4.016 0.749 1.00 0.00 14 TRP A O 13
ATOM 3832 N N . CYS A 1 15 ? 2.427 -1.848 1.238 1.00 0.00 15 CYS A N 13
ATOM 3833 C CA . CYS A 1 15 ? 1.044 -1.857 0.801 1.00 0.00 15 CYS A CA 13
ATOM 3834 C C . CYS A 1 15 ? 0.922 -2.128 -0.688 1.00 0.00 15 CYS A C 13
ATOM 3835 O O . CYS A 1 15 ? 0.097 -2.917 -1.103 1.00 0.00 15 CYS A O 13
ATOM 3842 N N . ARG A 1 16 ? 1.788 -1.529 -1.480 1.00 0.00 16 ARG A N 13
ATOM 3843 C CA . ARG A 1 16 ? 1.722 -1.677 -2.929 1.00 0.00 16 ARG A CA 13
ATOM 3844 C C . ARG A 1 16 ? 2.001 -3.126 -3.367 1.00 0.00 16 ARG A C 13
ATOM 3845 O O . ARG A 1 16 ? 1.499 -3.581 -4.394 1.00 0.00 16 ARG A O 13
ATOM 3866 N N . ASP A 1 17 ? 2.773 -3.842 -2.580 1.00 0.00 17 ASP A N 13
ATOM 3867 C CA . ASP A 1 17 ? 3.109 -5.225 -2.900 1.00 0.00 17 ASP A CA 13
ATOM 3868 C C . ASP A 1 17 ? 2.123 -6.206 -2.268 1.00 0.00 17 ASP A C 13
ATOM 3869 O O . ASP A 1 17 ? 1.626 -7.116 -2.930 1.00 0.00 17 ASP A O 13
ATOM 3878 N N . HIS A 1 18 ? 1.792 -5.993 -1.009 1.00 0.00 18 HIS A N 13
ATOM 3879 C CA . HIS A 1 18 ? 1.000 -6.985 -0.269 1.00 0.00 18 HIS A CA 13
ATOM 3880 C C . HIS A 1 18 ? -0.496 -6.738 -0.325 1.00 0.00 18 HIS A C 13
ATOM 3881 O O . HIS A 1 18 ? -1.280 -7.647 -0.045 1.00 0.00 18 HIS A O 13
ATOM 3896 N N . ALA A 1 19 ? -0.906 -5.538 -0.651 1.00 0.00 19 ALA A N 13
ATOM 3897 C CA . ALA A 1 19 ? -2.314 -5.242 -0.713 1.00 0.00 19 ALA A CA 13
ATOM 3898 C C . ALA A 1 19 ? -2.788 -5.288 -2.149 1.00 0.00 19 ALA A C 13
ATOM 3899 O O . ALA A 1 19 ? -2.101 -4.826 -3.068 1.00 0.00 19 ALA A O 13
ATOM 3906 N N . ARG A 1 20 ? -3.947 -5.846 -2.344 1.00 0.00 20 ARG A N 13
ATOM 3907 C CA . ARG A 1 20 ? -4.502 -6.065 -3.671 1.00 0.00 20 ARG A CA 13
ATOM 3908 C C . ARG A 1 20 ? -5.338 -4.871 -4.090 1.00 0.00 20 ARG A C 13
ATOM 3909 O O . ARG A 1 20 ? -5.824 -4.784 -5.209 1.00 0.00 20 ARG A O 13
ATOM 3930 N N . CYS A 1 21 ? -5.477 -3.944 -3.177 1.00 0.00 21 CYS A N 13
ATOM 3931 C CA . CYS A 1 21 ? -6.188 -2.698 -3.410 1.00 0.00 21 CYS A CA 13
ATOM 3932 C C . CYS A 1 21 ? -5.236 -1.672 -4.011 1.00 0.00 21 CYS A C 13
ATOM 3933 O O . CYS A 1 21 ? -5.584 -0.505 -4.222 1.00 0.00 21 CYS A O 13
ATOM 3940 N N . CYS A 1 22 ? -4.036 -2.115 -4.266 1.00 0.00 22 CYS A N 13
ATOM 3941 C CA . CYS A 1 22 ? -3.018 -1.305 -4.838 1.00 0.00 22 CYS A CA 13
ATOM 3942 C C . CYS A 1 22 ? -2.683 -1.864 -6.198 1.00 0.00 22 CYS A C 13
ATOM 3943 O O . CYS A 1 22 ? -1.989 -2.882 -6.312 1.00 0.00 22 CYS A O 13
ATOM 3967 N N . GLY A 1 2 ? -5.456 -1.067 5.202 1.00 0.00 2 GLY A N 14
ATOM 3968 C CA . GLY A 1 2 ? -5.760 0.348 5.356 1.00 0.00 2 GLY A CA 14
ATOM 3969 C C . GLY A 1 2 ? -5.146 1.206 4.277 1.00 0.00 2 GLY A C 14
ATOM 3970 O O . GLY A 1 2 ? -5.506 2.369 4.117 1.00 0.00 2 GLY A O 14
ATOM 3974 N N . CYS A 1 3 ? -4.252 0.625 3.520 1.00 0.00 3 CYS A N 14
ATOM 3975 C CA . CYS A 1 3 ? -3.537 1.316 2.473 1.00 0.00 3 CYS A CA 14
ATOM 3976 C C . CYS A 1 3 ? -4.467 1.767 1.352 1.00 0.00 3 CYS A C 14
ATOM 3977 O O . CYS A 1 3 ? -4.239 2.771 0.704 1.00 0.00 3 CYS A O 14
ATOM 3984 N N . CYS A 1 4 ? -5.542 1.071 1.196 1.00 0.00 4 CYS A N 14
ATOM 3985 C CA . CYS A 1 4 ? -6.512 1.394 0.157 1.00 0.00 4 CYS A CA 14
ATOM 3986 C C . CYS A 1 4 ? -7.637 2.251 0.712 1.00 0.00 4 CYS A C 14
ATOM 3987 O O . CYS A 1 4 ? -8.621 2.526 0.042 1.00 0.00 4 CYS A O 14
ATOM 3994 N N . ASN A 1 5 ? -7.463 2.711 1.939 1.00 0.00 5 ASN A N 14
ATOM 3995 C CA . ASN A 1 5 ? -8.447 3.571 2.593 1.00 0.00 5 ASN A CA 14
ATOM 3996 C C . ASN A 1 5 ? -7.892 4.979 2.675 1.00 0.00 5 ASN A C 14
ATOM 3997 O O . ASN A 1 5 ? -8.379 5.827 3.426 1.00 0.00 5 ASN A O 14
ATOM 4008 N N . GLY A 1 6 ? -6.867 5.222 1.901 1.00 0.00 6 GLY A N 14
ATOM 4009 C CA . GLY A 1 6 ? -6.251 6.511 1.852 1.00 0.00 6 GLY A CA 14
ATOM 4010 C C . GLY A 1 6 ? -5.761 6.806 0.471 1.00 0.00 6 GLY A C 14
ATOM 4011 O O . GLY A 1 6 ? -5.422 5.861 -0.256 1.00 0.00 6 GLY A O 14
ATOM 4015 N N . PRO A 1 7 ? -5.757 8.092 0.052 1.00 0.00 7 PRO A N 14
ATOM 4016 C CA . PRO A 1 7 ? -5.256 8.507 -1.268 1.00 0.00 7 PRO A CA 14
ATOM 4017 C C . PRO A 1 7 ? -3.849 7.980 -1.546 1.00 0.00 7 PRO A C 14
ATOM 4018 O O . PRO A 1 7 ? -3.549 7.522 -2.664 1.00 0.00 7 PRO A O 14
ATOM 4029 N N . LYS A 1 8 ? -2.996 8.038 -0.543 1.00 0.00 8 LYS A N 14
ATOM 4030 C CA . LYS A 1 8 ? -1.652 7.555 -0.659 1.00 0.00 8 LYS A CA 14
ATOM 4031 C C . LYS A 1 8 ? -1.368 6.496 0.388 1.00 0.00 8 LYS A C 14
ATOM 4032 O O . LYS A 1 8 ? -0.763 6.766 1.431 1.00 0.00 8 LYS A O 14
ATOM 4051 N N . GLY A 1 9 ? -1.903 5.333 0.169 1.00 0.00 9 GLY A N 14
ATOM 4052 C CA . GLY A 1 9 ? -1.583 4.220 1.012 1.00 0.00 9 GLY A CA 14
ATOM 4053 C C . GLY A 1 9 ? -0.599 3.315 0.321 1.00 0.00 9 GLY A C 14
ATOM 4054 O O . GLY A 1 9 ? 0.480 3.017 0.844 1.00 0.00 9 GLY A O 14
ATOM 4058 N N . CYS A 1 10 ? -0.936 2.924 -0.891 1.00 0.00 10 CYS A N 14
ATOM 4059 C CA . CYS A 1 10 ? -0.093 2.049 -1.697 1.00 0.00 10 CYS A CA 14
ATOM 4060 C C . CYS A 1 10 ? 1.018 2.823 -2.407 1.00 0.00 10 CYS A C 14
ATOM 4061 O O . CYS A 1 10 ? 1.682 2.305 -3.309 1.00 0.00 10 CYS A O 14
ATOM 4068 N N . SER A 1 11 ? 1.242 4.042 -1.955 1.00 0.00 11 SER A N 14
ATOM 4069 C CA . SER A 1 11 ? 2.302 4.884 -2.430 1.00 0.00 11 SER A CA 14
ATOM 4070 C C . SER A 1 11 ? 3.637 4.345 -1.915 1.00 0.00 11 SER A C 14
ATOM 4071 O O . SER A 1 11 ? 4.691 4.516 -2.532 1.00 0.00 11 SER A O 14
ATOM 4079 N N . SER A 1 12 ? 3.566 3.686 -0.784 1.00 0.00 12 SER A N 14
ATOM 4080 C CA . SER A 1 12 ? 4.685 3.029 -0.211 1.00 0.00 12 SER A CA 14
ATOM 4081 C C . SER A 1 12 ? 4.771 1.643 -0.805 1.00 0.00 12 SER A C 14
ATOM 4082 O O . SER A 1 12 ? 3.737 0.963 -0.970 1.00 0.00 12 SER A O 14
ATOM 4090 N N . LYS A 1 13 ? 5.977 1.221 -1.115 1.00 0.00 13 LYS A N 14
ATOM 4091 C CA . LYS A 1 13 ? 6.227 -0.093 -1.691 1.00 0.00 13 LYS A CA 14
ATOM 4092 C C . LYS A 1 13 ? 5.746 -1.208 -0.776 1.00 0.00 13 LYS A C 14
ATOM 4093 O O . LYS A 1 13 ? 5.443 -2.306 -1.247 1.00 0.00 13 LYS A O 14
ATOM 4112 N N . TRP A 1 14 ? 5.656 -0.925 0.522 1.00 0.00 14 TRP A N 14
ATOM 4113 C CA . TRP A 1 14 ? 5.178 -1.900 1.466 1.00 0.00 14 TRP A CA 14
ATOM 4114 C C . TRP A 1 14 ? 3.717 -2.222 1.150 1.00 0.00 14 TRP A C 14
ATOM 4115 O O . TRP A 1 14 ? 3.371 -3.366 0.895 1.00 0.00 14 TRP A O 14
ATOM 4136 N N . CYS A 1 15 ? 2.884 -1.201 1.086 1.00 0.00 15 CYS A N 14
ATOM 4137 C CA . CYS A 1 15 ? 1.479 -1.400 0.757 1.00 0.00 15 CYS A CA 14
ATOM 4138 C C . CYS A 1 15 ? 1.314 -1.828 -0.687 1.00 0.00 15 CYS A C 14
ATOM 4139 O O . CYS A 1 15 ? 0.488 -2.668 -0.992 1.00 0.00 15 CYS A O 14
ATOM 4146 N N . ARG A 1 16 ? 2.134 -1.282 -1.567 1.00 0.00 16 ARG A N 14
ATOM 4147 C CA . ARG A 1 16 ? 2.075 -1.617 -2.984 1.00 0.00 16 ARG A CA 14
ATOM 4148 C C . ARG A 1 16 ? 2.329 -3.124 -3.195 1.00 0.00 16 ARG A C 14
ATOM 4149 O O . ARG A 1 16 ? 1.727 -3.750 -4.071 1.00 0.00 16 ARG A O 14
ATOM 4170 N N . ASP A 1 17 ? 3.164 -3.706 -2.348 1.00 0.00 17 ASP A N 14
ATOM 4171 C CA . ASP A 1 17 ? 3.455 -5.129 -2.452 1.00 0.00 17 ASP A CA 14
ATOM 4172 C C . ASP A 1 17 ? 2.525 -5.968 -1.586 1.00 0.00 17 ASP A C 14
ATOM 4173 O O . ASP A 1 17 ? 1.903 -6.923 -2.063 1.00 0.00 17 ASP A O 14
ATOM 4182 N N . HIS A 1 18 ? 2.396 -5.584 -0.332 1.00 0.00 18 HIS A N 14
ATOM 4183 C CA . HIS A 1 18 ? 1.758 -6.435 0.677 1.00 0.00 18 HIS A CA 14
ATOM 4184 C C . HIS A 1 18 ? 0.266 -6.242 0.814 1.00 0.00 18 HIS A C 14
ATOM 4185 O O . HIS A 1 18 ? -0.393 -7.034 1.491 1.00 0.00 18 HIS A O 14
ATOM 4200 N N . ALA A 1 19 ? -0.286 -5.212 0.221 1.00 0.00 19 ALA A N 14
ATOM 4201 C CA . ALA A 1 19 ? -1.718 -5.047 0.281 1.00 0.00 19 ALA A CA 14
ATOM 4202 C C . ALA A 1 19 ? -2.347 -5.960 -0.733 1.00 0.00 19 ALA A C 14
ATOM 4203 O O . ALA A 1 19 ? -1.820 -6.130 -1.839 1.00 0.00 19 ALA A O 14
ATOM 4210 N N . ARG A 1 20 ? -3.457 -6.526 -0.390 1.00 0.00 20 ARG A N 14
ATOM 4211 C CA . ARG A 1 20 ? -4.123 -7.459 -1.257 1.00 0.00 20 ARG A CA 14
ATOM 4212 C C . ARG A 1 20 ? -4.983 -6.676 -2.243 1.00 0.00 20 ARG A C 14
ATOM 4213 O O . ARG A 1 20 ? -5.329 -7.160 -3.314 1.00 0.00 20 ARG A O 14
ATOM 4234 N N . CYS A 1 21 ? -5.315 -5.457 -1.870 1.00 0.00 21 CYS A N 14
ATOM 4235 C CA . CYS A 1 21 ? -6.087 -4.583 -2.721 1.00 0.00 21 CYS A CA 14
ATOM 4236 C C . CYS A 1 21 ? -5.196 -3.890 -3.762 1.00 0.00 21 CYS A C 14
ATOM 4237 O O . CYS A 1 21 ? -5.685 -3.372 -4.773 1.00 0.00 21 CYS A O 14
ATOM 4244 N N . CYS A 1 22 ? -3.903 -3.901 -3.528 1.00 0.00 22 CYS A N 14
ATOM 4245 C CA . CYS A 1 22 ? -2.947 -3.355 -4.471 1.00 0.00 22 CYS A CA 14
ATOM 4246 C C . CYS A 1 22 ? -2.044 -4.459 -4.979 1.00 0.00 22 CYS A C 14
ATOM 4247 O O . CYS A 1 22 ? -2.250 -4.991 -6.071 1.00 0.00 22 CYS A O 14
ATOM 4271 N N . GLY A 1 2 ? -5.917 -1.445 5.553 1.00 0.00 2 GLY A N 15
ATOM 4272 C CA . GLY A 1 2 ? -4.785 -0.731 6.065 1.00 0.00 2 GLY A CA 15
ATOM 4273 C C . GLY A 1 2 ? -4.363 0.423 5.191 1.00 0.00 2 GLY A C 15
ATOM 4274 O O . GLY A 1 2 ? -4.610 1.574 5.510 1.00 0.00 2 GLY A O 15
ATOM 4278 N N . CYS A 1 3 ? -3.779 0.114 4.074 1.00 0.00 3 CYS A N 15
ATOM 4279 C CA . CYS A 1 3 ? -3.201 1.129 3.200 1.00 0.00 3 CYS A CA 15
ATOM 4280 C C . CYS A 1 3 ? -4.144 1.495 2.064 1.00 0.00 3 CYS A C 15
ATOM 4281 O O . CYS A 1 3 ? -3.879 2.393 1.284 1.00 0.00 3 CYS A O 15
ATOM 4288 N N . CYS A 1 4 ? -5.257 0.851 2.020 1.00 0.00 4 CYS A N 15
ATOM 4289 C CA . CYS A 1 4 ? -6.151 0.962 0.880 1.00 0.00 4 CYS A CA 15
ATOM 4290 C C . CYS A 1 4 ? -7.247 2.002 1.104 1.00 0.00 4 CYS A C 15
ATOM 4291 O O . CYS A 1 4 ? -8.211 2.089 0.338 1.00 0.00 4 CYS A O 15
ATOM 4298 N N . ASN A 1 5 ? -7.086 2.812 2.124 1.00 0.00 5 ASN A N 15
ATOM 4299 C CA . ASN A 1 5 ? -8.077 3.840 2.424 1.00 0.00 5 ASN A CA 15
ATOM 4300 C C . ASN A 1 5 ? -7.765 5.133 1.713 1.00 0.00 5 ASN A C 15
ATOM 4301 O O . ASN A 1 5 ? -8.598 6.049 1.661 1.00 0.00 5 ASN A O 15
ATOM 4312 N N . GLY A 1 6 ? -6.584 5.211 1.154 1.00 0.00 6 GLY A N 15
ATOM 4313 C CA . GLY A 1 6 ? -6.175 6.401 0.469 1.00 0.00 6 GLY A CA 15
ATOM 4314 C C . GLY A 1 6 ? -5.136 6.100 -0.580 1.00 0.00 6 GLY A C 15
ATOM 4315 O O . GLY A 1 6 ? -4.524 5.006 -0.554 1.00 0.00 6 GLY A O 15
ATOM 4319 N N . PRO A 1 7 ? -4.912 7.024 -1.536 1.00 0.00 7 PRO A N 15
ATOM 4320 C CA . PRO A 1 7 ? -3.916 6.852 -2.589 1.00 0.00 7 PRO A CA 15
ATOM 4321 C C . PRO A 1 7 ? -2.469 6.906 -2.069 1.00 0.00 7 PRO A C 15
ATOM 4322 O O . PRO A 1 7 ? -1.546 6.488 -2.768 1.00 0.00 7 PRO A O 15
ATOM 4333 N N . LYS A 1 8 ? -2.266 7.358 -0.832 1.00 0.00 8 LYS A N 15
ATOM 4334 C CA . LYS A 1 8 ? -0.921 7.430 -0.283 1.00 0.00 8 LYS A CA 15
ATOM 4335 C C . LYS A 1 8 ? -0.558 6.115 0.354 1.00 0.00 8 LYS A C 15
ATOM 4336 O O . LYS A 1 8 ? 0.624 5.726 0.371 1.00 0.00 8 LYS A O 15
ATOM 4355 N N . GLY A 1 9 ? -1.566 5.400 0.832 1.00 0.00 9 GLY A N 15
ATOM 4356 C CA . GLY A 1 9 ? -1.340 4.095 1.377 1.00 0.00 9 GLY A CA 15
ATOM 4357 C C . GLY A 1 9 ? -0.774 3.185 0.318 1.00 0.00 9 GLY A C 15
ATOM 4358 O O . GLY A 1 9 ? 0.285 2.614 0.486 1.00 0.00 9 GLY A O 15
ATOM 4362 N N . CYS A 1 10 ? -1.439 3.133 -0.805 1.00 0.00 10 CYS A N 15
ATOM 4363 C CA . CYS A 1 10 ? -1.013 2.292 -1.916 1.00 0.00 10 CYS A CA 15
ATOM 4364 C C . CYS A 1 10 ? 0.197 2.882 -2.665 1.00 0.00 10 CYS A C 15
ATOM 4365 O O . CYS A 1 10 ? 0.818 2.211 -3.493 1.00 0.00 10 CYS A O 15
ATOM 4372 N N . SER A 1 11 ? 0.549 4.126 -2.352 1.00 0.00 11 SER A N 15
ATOM 4373 C CA . SER A 1 11 ? 1.720 4.750 -2.949 1.00 0.00 11 SER A CA 15
ATOM 4374 C C . SER A 1 11 ? 2.965 4.274 -2.203 1.00 0.00 11 SER A C 15
ATOM 4375 O O . SER A 1 11 ? 4.085 4.333 -2.719 1.00 0.00 11 SER A O 15
ATOM 4383 N N . SER A 1 12 ? 2.755 3.782 -1.005 1.00 0.00 12 SER A N 15
ATOM 4384 C CA . SER A 1 12 ? 3.809 3.238 -0.215 1.00 0.00 12 SER A CA 15
ATOM 4385 C C . SER A 1 12 ? 4.137 1.848 -0.777 1.00 0.00 12 SER A C 15
ATOM 4386 O O . SER A 1 12 ? 3.232 1.014 -0.941 1.00 0.00 12 SER A O 15
ATOM 4394 N N . LYS A 1 13 ? 5.406 1.612 -1.090 1.00 0.00 13 LYS A N 15
ATOM 4395 C CA . LYS A 1 13 ? 5.853 0.377 -1.733 1.00 0.00 13 LYS A CA 15
ATOM 4396 C C . LYS A 1 13 ? 5.477 -0.870 -0.940 1.00 0.00 13 LYS A C 15
ATOM 4397 O O . LYS A 1 13 ? 5.088 -1.874 -1.531 1.00 0.00 13 LYS A O 15
ATOM 4416 N N . TRP A 1 14 ? 5.548 -0.795 0.383 1.00 0.00 14 TRP A N 15
ATOM 4417 C CA . TRP A 1 14 ? 5.208 -1.935 1.218 1.00 0.00 14 TRP A CA 15
ATOM 4418 C C . TRP A 1 14 ? 3.742 -2.299 1.003 1.00 0.00 14 TRP A C 15
ATOM 4419 O O . TRP A 1 14 ? 3.391 -3.461 0.816 1.00 0.00 14 TRP A O 15
ATOM 4440 N N . CYS A 1 15 ? 2.909 -1.296 0.965 1.00 0.00 15 CYS A N 15
ATOM 4441 C CA . CYS A 1 15 ? 1.497 -1.496 0.790 1.00 0.00 15 CYS A CA 15
ATOM 4442 C C . CYS A 1 15 ? 1.174 -1.880 -0.645 1.00 0.00 15 CYS A C 15
ATOM 4443 O O . CYS A 1 15 ? 0.337 -2.713 -0.877 1.00 0.00 15 CYS A O 15
ATOM 4450 N N . ARG A 1 16 ? 1.863 -1.287 -1.601 1.00 0.00 16 ARG A N 15
ATOM 4451 C CA . ARG A 1 16 ? 1.687 -1.643 -3.009 1.00 0.00 16 ARG A CA 15
ATOM 4452 C C . ARG A 1 16 ? 2.032 -3.122 -3.239 1.00 0.00 16 ARG A C 15
ATOM 4453 O O . ARG A 1 16 ? 1.373 -3.819 -4.023 1.00 0.00 16 ARG A O 15
ATOM 4474 N N . ASP A 1 17 ? 3.027 -3.591 -2.524 1.00 0.00 17 ASP A N 15
ATOM 4475 C CA . ASP A 1 17 ? 3.490 -4.961 -2.652 1.00 0.00 17 ASP A CA 15
ATOM 4476 C C . ASP A 1 17 ? 2.608 -5.921 -1.855 1.00 0.00 17 ASP A C 15
ATOM 4477 O O . ASP A 1 17 ? 2.080 -6.893 -2.395 1.00 0.00 17 ASP A O 15
ATOM 4486 N N . HIS A 1 18 ? 2.419 -5.618 -0.586 1.00 0.00 18 HIS A N 15
ATOM 4487 C CA . HIS A 1 18 ? 1.785 -6.565 0.328 1.00 0.00 18 HIS A CA 15
ATOM 4488 C C . HIS A 1 18 ? 0.288 -6.369 0.49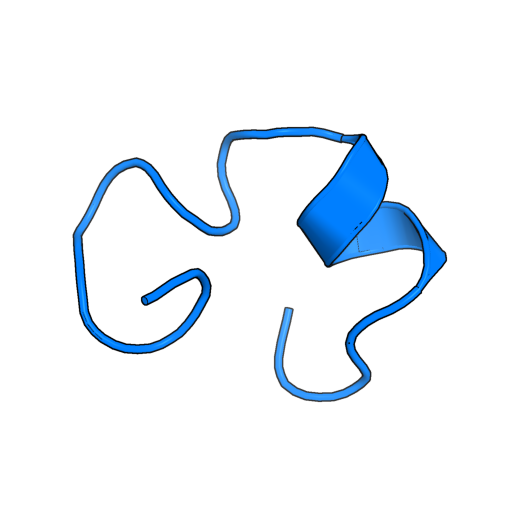0 1.00 0.00 18 HIS A C 15
ATOM 4489 O O . HIS A 1 18 ? -0.434 -7.338 0.707 1.00 0.00 18 HIS A O 15
ATOM 4504 N N . ALA A 1 19 ? -0.196 -5.149 0.406 1.00 0.00 19 ALA A N 15
ATOM 4505 C CA . ALA A 1 19 ? -1.620 -4.922 0.564 1.00 0.00 19 ALA A CA 15
ATOM 4506 C C . ALA A 1 19 ? -2.308 -5.321 -0.715 1.00 0.00 19 ALA A C 15
ATOM 4507 O O . ALA A 1 19 ? -2.040 -4.771 -1.773 1.00 0.00 19 ALA A O 15
ATOM 4514 N N . ARG A 1 20 ? -3.210 -6.256 -0.606 1.00 0.00 20 ARG A N 15
ATOM 4515 C CA . ARG A 1 20 ? -3.812 -6.881 -1.767 1.00 0.00 20 ARG A CA 15
ATOM 4516 C C . ARG A 1 20 ? -4.892 -6.012 -2.389 1.00 0.00 20 ARG A C 15
ATOM 4517 O O . ARG A 1 20 ? -5.424 -6.318 -3.463 1.00 0.00 20 ARG A O 15
ATOM 4538 N N . CYS A 1 21 ? -5.241 -4.968 -1.701 1.00 0.00 21 CYS A N 15
ATOM 4539 C CA . CYS A 1 21 ? -6.170 -3.982 -2.219 1.00 0.00 21 CYS A CA 15
ATOM 4540 C C . CYS A 1 21 ? -5.404 -2.786 -2.800 1.00 0.00 21 CYS A C 15
ATOM 4541 O O . CYS A 1 21 ? -5.992 -1.790 -3.251 1.00 0.00 21 CYS A O 15
ATOM 4548 N N . CYS A 1 22 ? -4.090 -2.910 -2.798 1.00 0.00 22 CYS A N 15
ATOM 4549 C CA . CYS A 1 22 ? -3.215 -1.950 -3.408 1.00 0.00 22 CYS A CA 15
ATOM 4550 C C . CYS A 1 22 ? -2.558 -2.591 -4.613 1.00 0.00 22 CYS A C 15
ATOM 4551 O O . CYS A 1 22 ? -2.953 -2.340 -5.752 1.00 0.00 22 CYS A O 15
ATOM 4575 N N . GLY A 1 2 ? -5.902 -0.079 5.781 1.00 0.00 2 GLY A N 16
ATOM 4576 C CA . GLY A 1 2 ? -5.280 1.225 5.652 1.00 0.00 2 GLY A CA 16
ATOM 4577 C C . GLY A 1 2 ? -4.753 1.534 4.264 1.00 0.00 2 GLY A C 16
ATOM 4578 O O . GLY A 1 2 ? -5.150 2.533 3.658 1.00 0.00 2 GLY A O 16
ATOM 4582 N N . CYS A 1 3 ? -3.902 0.664 3.761 1.00 0.00 3 CYS A N 16
ATOM 4583 C CA . CYS A 1 3 ? -3.186 0.854 2.499 1.00 0.00 3 CYS A CA 16
ATOM 4584 C C . CYS A 1 3 ? -4.085 1.209 1.325 1.00 0.00 3 CYS A C 16
ATOM 4585 O O . CYS A 1 3 ? -3.801 2.122 0.556 1.00 0.00 3 CYS A O 16
ATOM 4592 N N . CYS A 1 4 ? -5.170 0.553 1.240 1.00 0.00 4 CYS A N 16
ATOM 4593 C CA . CYS A 1 4 ? -6.073 0.734 0.118 1.00 0.00 4 CYS A CA 16
ATOM 4594 C C . CYS A 1 4 ? -7.222 1.675 0.466 1.00 0.00 4 CYS A C 16
ATOM 4595 O O . CYS A 1 4 ? -8.110 1.921 -0.351 1.00 0.00 4 CYS A O 16
ATOM 4602 N N . ASN A 1 5 ? -7.178 2.241 1.656 1.00 0.00 5 ASN A N 16
ATOM 4603 C CA . ASN A 1 5 ? -8.230 3.152 2.121 1.00 0.00 5 ASN A CA 16
ATOM 4604 C C . ASN A 1 5 ? -7.775 4.583 2.023 1.00 0.00 5 ASN A C 16
ATOM 4605 O O . ASN A 1 5 ? -8.388 5.493 2.592 1.00 0.00 5 ASN A O 16
ATOM 4616 N N . GLY A 1 6 ? -6.708 4.796 1.313 1.00 0.00 6 GLY A N 16
ATOM 4617 C CA . GLY A 1 6 ? -6.218 6.124 1.137 1.00 0.00 6 GLY A CA 16
ATOM 4618 C C . GLY A 1 6 ? -5.229 6.198 0.017 1.00 0.00 6 GLY A C 16
ATOM 4619 O O . GLY A 1 6 ? -4.492 5.230 -0.206 1.00 0.00 6 GLY A O 16
ATOM 4623 N N . PRO A 1 7 ? -5.176 7.328 -0.716 1.00 0.00 7 PRO A N 16
ATOM 4624 C CA . PRO A 1 7 ? -4.242 7.519 -1.835 1.00 0.00 7 PRO A CA 16
ATOM 4625 C C . PRO A 1 7 ? -2.771 7.428 -1.413 1.00 0.00 7 PRO A C 16
ATOM 4626 O O . PRO A 1 7 ? -1.922 7.000 -2.190 1.00 0.00 7 PRO A O 16
ATOM 4637 N N . LYS A 1 8 ? -2.478 7.763 -0.163 1.00 0.00 8 LYS A N 16
ATOM 4638 C CA . LYS A 1 8 ? -1.102 7.742 0.318 1.00 0.00 8 LYS A CA 16
ATOM 4639 C C . LYS A 1 8 ? -0.758 6.366 0.864 1.00 0.00 8 LYS A C 16
ATOM 4640 O O . LYS A 1 8 ? 0.383 6.106 1.250 1.00 0.00 8 LYS A O 16
ATOM 4659 N N . GLY A 1 9 ? -1.738 5.472 0.847 1.00 0.00 9 GLY A N 16
ATOM 4660 C CA . GLY A 1 9 ? -1.545 4.142 1.361 1.00 0.00 9 GLY A CA 16
ATOM 4661 C C . GLY A 1 9 ? -0.629 3.318 0.487 1.00 0.00 9 GLY A C 16
ATOM 4662 O O . GLY A 1 9 ? 0.513 3.054 0.854 1.00 0.00 9 GLY A O 16
ATOM 4666 N N . CYS A 1 10 ? -1.092 2.968 -0.697 1.00 0.00 10 CYS A N 16
ATOM 4667 C CA . CYS A 1 10 ? -0.325 2.129 -1.615 1.00 0.00 10 CYS A CA 16
ATOM 4668 C C . CYS A 1 10 ? 0.720 2.925 -2.390 1.00 0.00 10 CYS A C 16
ATOM 4669 O O . CYS A 1 10 ? 1.320 2.422 -3.343 1.00 0.00 10 CYS A O 16
ATOM 4676 N N . SER A 1 11 ? 0.936 4.168 -1.978 1.00 0.00 11 SER A N 16
ATOM 4677 C CA . SER A 1 11 ? 2.022 4.959 -2.501 1.00 0.00 11 SER A CA 16
ATOM 4678 C C . SER A 1 11 ? 3.305 4.345 -1.964 1.00 0.00 11 SER A C 16
ATOM 4679 O O . SER A 1 11 ? 4.316 4.224 -2.675 1.00 0.00 11 SER A O 16
ATOM 4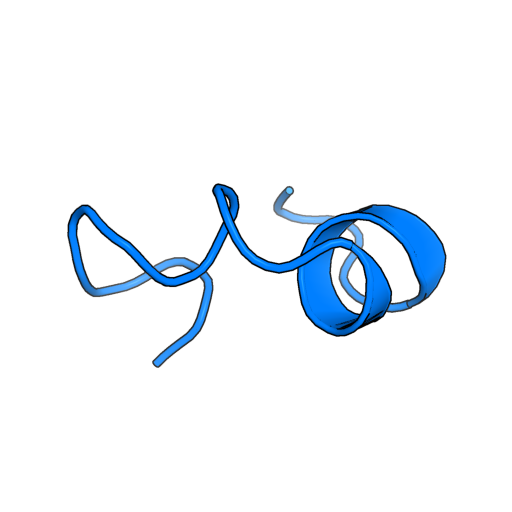687 N N . SER A 1 12 ? 3.235 3.921 -0.710 1.00 0.00 12 SER A N 16
ATOM 4688 C CA . SER A 1 12 ? 4.306 3.235 -0.066 1.00 0.00 12 SER A CA 16
ATOM 4689 C C . SER A 1 12 ? 4.450 1.864 -0.735 1.00 0.00 12 SER A C 16
ATOM 4690 O O . SER A 1 12 ? 3.449 1.141 -0.907 1.00 0.00 12 SER A O 16
ATOM 4698 N N . LYS A 1 13 ? 5.666 1.520 -1.114 1.00 0.00 13 LYS A N 16
ATOM 4699 C CA . LYS A 1 13 ? 5.952 0.299 -1.854 1.00 0.00 13 LYS A CA 16
ATOM 4700 C C . LYS A 1 13 ? 5.541 -0.942 -1.056 1.00 0.00 13 LYS A C 16
ATOM 4701 O O . LYS A 1 13 ? 5.133 -1.953 -1.637 1.00 0.00 13 LYS A O 16
ATOM 4720 N N . TRP A 1 14 ? 5.618 -0.852 0.269 1.00 0.00 14 TRP A N 16
ATOM 4721 C CA . TRP A 1 14 ? 5.188 -1.945 1.126 1.00 0.00 14 TRP A CA 16
ATOM 4722 C C . TRP A 1 14 ? 3.699 -2.205 0.913 1.00 0.00 14 TRP A C 16
ATOM 4723 O O . TRP A 1 14 ? 3.284 -3.331 0.664 1.00 0.00 14 TRP A O 16
ATOM 4744 N N . CYS A 1 15 ? 2.918 -1.150 0.943 1.00 0.00 15 CYS A N 16
ATOM 4745 C CA . CYS A 1 15 ? 1.485 -1.255 0.749 1.00 0.00 15 CYS A CA 16
ATOM 4746 C C . CYS A 1 15 ? 1.123 -1.606 -0.677 1.00 0.00 15 CYS A C 16
ATOM 4747 O O . CYS A 1 15 ? 0.067 -2.142 -0.924 1.00 0.00 15 CYS A O 16
ATOM 4754 N N . ARG A 1 16 ? 1.994 -1.309 -1.611 1.00 0.00 16 ARG A N 16
ATOM 4755 C CA . ARG A 1 16 ? 1.715 -1.634 -2.986 1.00 0.00 16 ARG A CA 16
ATOM 4756 C C . ARG A 1 16 ? 1.779 -3.150 -3.201 1.00 0.00 16 ARG A C 16
ATOM 4757 O O . ARG A 1 16 ? 0.920 -3.726 -3.857 1.00 0.00 16 ARG A O 16
ATOM 4778 N N . ASP A 1 17 ? 2.772 -3.788 -2.622 1.00 0.00 17 ASP A N 16
ATOM 4779 C CA . ASP A 1 17 ? 2.927 -5.231 -2.780 1.00 0.00 17 ASP A CA 16
ATOM 4780 C C . ASP A 1 17 ? 2.152 -6.006 -1.744 1.00 0.00 17 ASP A C 16
ATOM 4781 O O . ASP A 1 17 ? 1.447 -6.950 -2.065 1.00 0.00 17 ASP A O 16
ATOM 4790 N N . HIS A 1 18 ? 2.220 -5.562 -0.507 1.00 0.00 18 HIS A N 16
ATOM 4791 C CA . HIS A 1 18 ? 1.721 -6.361 0.617 1.00 0.00 18 HIS A CA 16
ATOM 4792 C C . HIS A 1 18 ? 0.249 -6.122 0.926 1.00 0.00 18 HIS A C 16
ATOM 4793 O O . HIS A 1 18 ? -0.283 -6.665 1.905 1.00 0.00 18 HIS A O 16
ATOM 4808 N N . ALA A 1 19 ? -0.404 -5.336 0.113 1.00 0.00 19 ALA A N 16
ATOM 4809 C CA . ALA A 1 19 ? -1.827 -5.145 0.222 1.00 0.00 19 ALA A CA 16
ATOM 4810 C C . ALA A 1 19 ? -2.457 -5.673 -1.045 1.00 0.00 19 ALA A C 16
ATOM 4811 O O . ALA A 1 19 ? -2.236 -5.136 -2.134 1.00 0.00 19 ALA A O 16
ATOM 4818 N N . ARG A 1 20 ? -3.235 -6.717 -0.894 1.00 0.00 20 ARG A N 16
ATOM 4819 C CA . ARG A 1 20 ? -3.833 -7.450 -2.009 1.00 0.00 20 ARG A CA 16
ATOM 4820 C C . ARG A 1 20 ? -4.819 -6.614 -2.796 1.00 0.00 20 ARG A C 16
ATOM 4821 O O . ARG A 1 20 ? -5.077 -6.888 -3.968 1.00 0.00 20 ARG A O 16
ATOM 4842 N N . CYS A 1 21 ? -5.341 -5.597 -2.170 1.00 0.00 21 CYS A N 16
ATOM 4843 C CA . CYS A 1 21 ? -6.290 -4.710 -2.793 1.00 0.00 21 CYS A CA 16
ATOM 4844 C C . CYS A 1 21 ? -5.629 -3.746 -3.798 1.00 0.00 21 CYS A C 16
ATOM 4845 O O . CYS A 1 21 ? -6.310 -3.114 -4.608 1.00 0.00 21 CYS A O 16
ATOM 4852 N N . CYS A 1 22 ? -4.317 -3.650 -3.766 1.00 0.00 22 CYS A N 16
ATOM 4853 C CA . CYS A 1 22 ? -3.600 -2.836 -4.721 1.00 0.00 22 CYS A CA 16
ATOM 4854 C C . CYS A 1 22 ? -2.839 -3.708 -5.697 1.00 0.00 22 CYS A C 16
ATOM 4855 O O . CYS A 1 22 ? -1.684 -4.057 -5.473 1.00 0.00 22 CYS A O 16
ATOM 4879 N N . GLY A 1 2 ? -3.776 0.551 6.137 1.00 0.00 2 GLY A N 17
ATOM 4880 C CA . GLY A 1 2 ? -5.029 0.894 5.481 1.00 0.00 2 GLY A CA 17
ATOM 4881 C C . GLY A 1 2 ? -4.765 1.448 4.104 1.00 0.00 2 GLY A C 17
ATOM 4882 O O . GLY A 1 2 ? -5.271 2.515 3.724 1.00 0.00 2 GLY A O 17
ATOM 4886 N N . CYS A 1 3 ? -4.021 0.689 3.345 1.00 0.00 3 CYS A N 17
ATOM 4887 C CA . CYS A 1 3 ? -3.495 1.106 2.066 1.00 0.00 3 CYS A CA 17
ATOM 4888 C C . CYS A 1 3 ? -4.563 1.146 0.983 1.00 0.00 3 CYS A C 17
ATOM 4889 O O . CYS A 1 3 ? -4.372 1.739 -0.077 1.00 0.00 3 CYS A O 17
ATOM 4896 N N . CYS A 1 4 ? -5.668 0.550 1.257 1.00 0.00 4 CYS A N 17
ATOM 4897 C CA . CYS A 1 4 ? -6.738 0.454 0.289 1.00 0.00 4 CYS A CA 17
ATOM 4898 C C . CYS A 1 4 ? -7.875 1.401 0.645 1.00 0.00 4 CYS A C 17
ATOM 4899 O O . CYS A 1 4 ? -8.790 1.645 -0.157 1.00 0.00 4 CYS A O 17
ATOM 4906 N N . ASN A 1 5 ? -7.822 1.941 1.845 1.00 0.00 5 ASN A N 17
ATOM 4907 C CA . ASN A 1 5 ? -8.840 2.873 2.290 1.00 0.00 5 ASN A CA 17
ATOM 4908 C C . ASN A 1 5 ? -8.407 4.287 1.967 1.00 0.00 5 ASN A C 17
ATOM 4909 O O . ASN A 1 5 ? -9.218 5.146 1.598 1.00 0.00 5 ASN A O 17
ATOM 4920 N N . GLY A 1 6 ? -7.128 4.502 2.048 1.00 0.00 6 GLY A N 17
ATOM 4921 C CA . GLY A 1 6 ? -6.561 5.786 1.761 1.00 0.00 6 GLY A CA 17
ATOM 4922 C C . GLY A 1 6 ? -6.082 5.802 0.344 1.00 0.00 6 GLY A C 17
ATOM 4923 O O . GLY A 1 6 ? -5.415 4.847 -0.074 1.00 0.00 6 GLY A O 17
ATOM 4927 N N . PRO A 1 7 ? -6.416 6.842 -0.437 1.00 0.00 7 PRO A N 17
ATOM 4928 C CA . PRO A 1 7 ? -6.059 6.918 -1.855 1.00 0.00 7 PRO A CA 17
ATOM 4929 C C . PRO A 1 7 ? -4.555 6.753 -2.141 1.00 0.00 7 PRO A C 17
ATOM 4930 O O . PRO A 1 7 ? -4.180 6.152 -3.147 1.00 0.00 7 PRO A O 17
ATOM 4941 N N . LYS A 1 8 ? -3.702 7.265 -1.275 1.00 0.00 8 LYS A N 17
ATOM 4942 C CA . LYS A 1 8 ? -2.263 7.120 -1.460 1.00 0.00 8 LYS A CA 17
ATOM 4943 C C . LYS A 1 8 ? -1.709 6.092 -0.498 1.00 0.00 8 LYS A C 17
ATOM 4944 O O . LYS A 1 8 ? -0.536 6.126 -0.141 1.00 0.00 8 LYS A O 17
ATOM 4963 N N . GLY A 1 9 ? -2.551 5.149 -0.121 1.00 0.00 9 GLY A N 17
ATOM 4964 C CA . GLY A 1 9 ? -2.164 4.111 0.799 1.00 0.00 9 GLY A CA 17
ATOM 4965 C C . GLY A 1 9 ? -1.020 3.261 0.282 1.00 0.00 9 GLY A C 17
ATOM 4966 O O . GLY A 1 9 ? -0.142 2.879 1.042 1.00 0.00 9 GLY A O 17
ATOM 4970 N N . CYS A 1 10 ? -0.995 3.010 -1.011 1.00 0.00 10 CYS A N 17
ATOM 4971 C CA . CYS A 1 10 ? 0.044 2.184 -1.620 1.00 0.00 10 CYS A CA 17
ATOM 4972 C C . CYS A 1 10 ? 1.310 2.998 -1.955 1.00 0.00 10 CYS A C 17
ATOM 4973 O O . CYS A 1 10 ? 2.072 2.641 -2.860 1.00 0.00 10 CYS A O 17
ATOM 4980 N N . SER A 1 11 ? 1.549 4.060 -1.192 1.00 0.00 11 SER A N 17
ATOM 4981 C CA . SER A 1 11 ? 2.731 4.881 -1.355 1.00 0.00 11 SER A CA 17
ATOM 4982 C C . SER A 1 11 ? 3.961 4.122 -0.835 1.00 0.00 11 SER A C 17
ATOM 4983 O O . SER A 1 11 ? 5.054 4.216 -1.400 1.00 0.00 11 SER A O 17
ATOM 4991 N N . SER A 1 12 ? 3.771 3.344 0.210 1.00 0.00 12 SER A N 17
ATOM 4992 C CA . SER A 1 12 ? 4.839 2.574 0.765 1.00 0.00 12 SER A CA 17
ATOM 4993 C C . SER A 1 12 ? 5.055 1.300 -0.058 1.00 0.00 12 SER A C 17
ATOM 4994 O O . SER A 1 12 ? 4.099 0.764 -0.677 1.00 0.00 12 SER A O 17
ATOM 5002 N N . LYS A 1 13 ? 6.288 0.821 -0.078 1.00 0.00 13 LYS A N 17
ATOM 5003 C CA . LYS A 1 13 ? 6.651 -0.377 -0.814 1.00 0.00 13 LYS A CA 17
ATOM 5004 C C . LYS A 1 13 ? 5.824 -1.567 -0.321 1.00 0.00 13 LYS A C 17
ATOM 5005 O O . LYS A 1 13 ? 5.366 -2.391 -1.129 1.00 0.00 13 LYS A O 17
ATOM 5024 N N . TRP A 1 14 ? 5.630 -1.628 0.996 1.00 0.00 14 TRP A N 17
ATOM 5025 C CA . TRP A 1 14 ? 4.831 -2.658 1.636 1.00 0.00 14 TRP A CA 17
ATOM 5026 C C . TRP A 1 14 ? 3.412 -2.646 1.068 1.00 0.00 14 TRP A C 17
ATOM 5027 O O . TRP A 1 14 ? 2.945 -3.646 0.515 1.00 0.00 14 TRP A O 17
ATOM 5048 N N . CYS A 1 15 ? 2.753 -1.509 1.158 1.00 0.00 15 CYS A N 17
ATOM 5049 C CA . CYS A 1 15 ? 1.379 -1.384 0.706 1.00 0.00 15 CYS A CA 17
ATOM 5050 C C . CYS A 1 15 ? 1.212 -1.652 -0.771 1.00 0.00 15 CYS A C 17
ATOM 5051 O O . CYS A 1 15 ? 0.260 -2.302 -1.172 1.00 0.00 15 CYS A O 17
ATOM 5058 N N . ARG A 1 16 ? 2.154 -1.204 -1.582 1.00 0.00 16 ARG A N 17
ATOM 5059 C CA . ARG A 1 16 ? 2.029 -1.372 -3.025 1.00 0.00 16 ARG A CA 17
ATOM 5060 C C . ARG A 1 16 ? 2.074 -2.857 -3.423 1.00 0.00 16 ARG A C 17
ATOM 5061 O O . ARG A 1 16 ? 1.553 -3.248 -4.464 1.00 0.00 16 ARG A O 17
ATOM 5082 N N . ASP A 1 17 ? 2.662 -3.674 -2.580 1.00 0.00 17 ASP A N 17
ATOM 5083 C CA . ASP A 1 17 ? 2.787 -5.095 -2.868 1.00 0.00 17 ASP A CA 17
ATOM 5084 C C . ASP A 1 17 ? 1.768 -5.920 -2.102 1.00 0.00 17 ASP A C 17
ATOM 5085 O O . ASP A 1 17 ? 1.041 -6.723 -2.681 1.00 0.00 17 ASP A O 17
ATOM 5094 N N . HIS A 1 18 ? 1.682 -5.677 -0.812 1.00 0.00 18 HIS A N 17
ATOM 5095 C CA . HIS A 1 18 ? 0.940 -6.566 0.072 1.00 0.00 18 HIS A CA 17
ATOM 5096 C C . HIS A 1 18 ? -0.526 -6.194 0.209 1.00 0.00 18 HIS A C 17
ATOM 5097 O O . HIS A 1 18 ? -1.347 -7.061 0.516 1.00 0.00 18 HIS A O 17
ATOM 5112 N N . ALA A 1 19 ? -0.871 -4.936 -0.012 1.00 0.00 19 ALA A N 17
ATOM 5113 C CA . ALA A 1 19 ? -2.269 -4.528 0.089 1.00 0.00 19 ALA A CA 17
ATOM 5114 C C . ALA A 1 19 ? -3.030 -5.110 -1.076 1.00 0.00 19 ALA A C 17
ATOM 5115 O O . ALA A 1 19 ? -2.567 -5.042 -2.207 1.00 0.00 19 ALA A O 17
ATOM 5122 N N . ARG A 1 20 ? -4.196 -5.642 -0.809 1.00 0.00 20 ARG A N 17
ATOM 5123 C CA . ARG A 1 20 ? -4.947 -6.413 -1.799 1.00 0.00 20 ARG A CA 17
ATOM 5124 C C . ARG A 1 20 ? -5.519 -5.569 -2.931 1.00 0.00 20 ARG A C 17
ATOM 5125 O O . ARG A 1 20 ? -6.001 -6.098 -3.937 1.00 0.00 20 ARG A O 17
ATOM 5146 N N . CYS A 1 21 ? -5.485 -4.282 -2.764 1.00 0.00 21 CYS A N 17
ATOM 5147 C CA . CYS A 1 21 ? -5.918 -3.358 -3.794 1.00 0.00 21 CYS A CA 17
ATOM 5148 C C . CYS A 1 21 ? -4.785 -3.091 -4.778 1.00 0.00 21 CYS A C 17
ATOM 5149 O O . CYS A 1 21 ? -5.012 -2.647 -5.914 1.00 0.00 21 CYS A O 17
ATOM 5156 N N . CYS A 1 22 ? -3.582 -3.387 -4.357 1.00 0.00 22 CYS A N 17
ATOM 5157 C CA . CYS A 1 22 ? -2.416 -3.142 -5.152 1.00 0.00 22 CYS A CA 17
ATOM 5158 C C . CYS A 1 22 ? -1.634 -4.441 -5.311 1.00 0.00 22 CYS A C 17
ATOM 5159 O O . CYS A 1 22 ? -1.797 -5.163 -6.301 1.00 0.00 22 CYS A O 17
ATOM 5183 N N . GLY A 1 2 ? -3.517 0.333 6.717 1.00 0.00 2 GLY A N 18
ATOM 5184 C CA . GLY A 1 2 ? -4.618 1.024 6.064 1.00 0.00 2 GLY A CA 18
ATOM 5185 C C . GLY A 1 2 ? -4.244 1.409 4.653 1.00 0.00 2 GLY A C 18
ATOM 5186 O O . GLY A 1 2 ? -4.351 2.573 4.247 1.00 0.00 2 GLY A O 18
ATOM 5190 N N . CYS A 1 3 ? -3.841 0.424 3.909 1.00 0.00 3 CYS A N 18
ATOM 5191 C CA . CYS A 1 3 ? -3.330 0.586 2.574 1.00 0.00 3 CYS A CA 18
ATOM 5192 C C . CYS A 1 3 ? -4.449 0.788 1.587 1.00 0.00 3 CYS A C 18
ATOM 5193 O O . CYS A 1 3 ? -4.277 1.381 0.532 1.00 0.00 3 CYS A O 18
ATOM 5200 N N . CYS A 1 4 ? -5.593 0.360 1.965 1.00 0.00 4 CYS A N 18
ATOM 5201 C CA . CYS A 1 4 ? -6.741 0.404 1.103 1.00 0.00 4 CYS A CA 18
ATOM 5202 C C . CYS A 1 4 ? -7.667 1.521 1.528 1.00 0.00 4 CYS A C 18
ATOM 5203 O O . CYS A 1 4 ? -8.816 1.590 1.100 1.00 0.00 4 CYS A O 18
ATOM 5210 N N . ASN A 1 5 ? -7.149 2.439 2.319 1.00 0.00 5 ASN A N 18
ATOM 5211 C CA . ASN A 1 5 ? -7.967 3.513 2.854 1.00 0.00 5 ASN A CA 18
ATOM 5212 C C . ASN A 1 5 ? -7.967 4.712 1.902 1.00 0.00 5 ASN A C 18
ATOM 5213 O O . ASN A 1 5 ? -8.603 5.732 2.156 1.00 0.00 5 ASN A O 18
ATOM 5224 N N . GLY A 1 6 ? -7.265 4.583 0.804 1.00 0.00 6 GLY A N 18
ATOM 5225 C CA . GLY A 1 6 ? -7.236 5.635 -0.169 1.00 0.00 6 GLY A CA 18
ATOM 5226 C C . GLY A 1 6 ? -6.017 5.548 -1.042 1.00 0.00 6 GLY A C 18
ATOM 5227 O O . GLY A 1 6 ? -5.162 4.678 -0.809 1.00 0.00 6 GLY A O 18
ATOM 5231 N N . PRO A 1 7 ? -5.890 6.450 -2.043 1.00 0.00 7 PRO A N 18
ATOM 5232 C CA . PRO A 1 7 ? -4.749 6.487 -2.975 1.00 0.00 7 PRO A CA 18
ATOM 5233 C C . PRO A 1 7 ? -3.391 6.527 -2.269 1.00 0.00 7 PRO A C 18
ATOM 5234 O O . PRO A 1 7 ? -2.431 5.887 -2.710 1.00 0.00 7 PRO A O 18
ATOM 5245 N N . LYS A 1 8 ? -3.321 7.211 -1.138 1.00 0.00 8 LYS A N 18
ATOM 5246 C CA . LYS A 1 8 ? -2.075 7.350 -0.413 1.00 0.00 8 LYS A CA 18
ATOM 5247 C C . LYS A 1 8 ? -1.891 6.218 0.567 1.00 0.00 8 LYS A C 18
ATOM 5248 O O . LYS A 1 8 ? -1.108 6.313 1.502 1.00 0.00 8 LYS A O 18
ATOM 5267 N N . GLY A 1 9 ? -2.627 5.158 0.367 1.00 0.00 9 GLY A N 18
ATOM 5268 C CA . GLY A 1 9 ? -2.403 3.978 1.114 1.00 0.00 9 GLY A CA 18
ATOM 5269 C C . GLY A 1 9 ? -1.438 3.094 0.363 1.00 0.00 9 GLY A C 18
ATOM 5270 O O . GLY A 1 9 ? -0.649 2.385 0.961 1.00 0.00 9 GLY A O 18
ATOM 5274 N N . CYS A 1 10 ? -1.456 3.217 -0.957 1.00 0.00 10 CYS A N 18
ATOM 5275 C CA . CYS A 1 10 ? -0.647 2.389 -1.850 1.00 0.00 10 CYS A CA 18
ATOM 5276 C C . CYS A 1 10 ? 0.657 3.083 -2.235 1.00 0.00 10 CYS A C 18
ATOM 5277 O O . CYS A 1 10 ? 1.390 2.623 -3.117 1.00 0.00 10 CYS A O 18
ATOM 5284 N N . SER A 1 11 ? 0.958 4.153 -1.545 1.00 0.00 11 SER A N 18
ATOM 5285 C CA . SER A 1 11 ? 2.131 4.948 -1.789 1.00 0.00 11 SER A CA 18
ATOM 5286 C C . SER A 1 11 ? 3.394 4.249 -1.279 1.00 0.00 11 SER A C 18
ATOM 5287 O O . SER A 1 11 ? 4.487 4.430 -1.816 1.00 0.00 11 SER A O 18
ATOM 5295 N N . SER A 1 12 ? 3.236 3.441 -0.265 1.00 0.00 12 SER A N 18
ATOM 5296 C CA . SER A 1 12 ? 4.331 2.722 0.293 1.00 0.00 12 SER A CA 18
ATOM 5297 C C . SER A 1 12 ? 4.508 1.391 -0.441 1.00 0.00 12 SER A C 18
ATOM 5298 O O . SER A 1 12 ? 3.518 0.743 -0.818 1.00 0.00 12 SER A O 18
ATOM 5306 N N . LYS A 1 13 ? 5.754 0.997 -0.661 1.00 0.00 13 LYS A N 18
ATOM 5307 C CA . LYS A 1 13 ? 6.071 -0.269 -1.319 1.00 0.00 13 LYS A CA 18
ATOM 5308 C C . LYS A 1 13 ? 5.521 -1.423 -0.495 1.00 0.00 13 LYS A C 18
ATOM 5309 O O . LYS A 1 13 ? 5.073 -2.421 -1.038 1.00 0.00 13 LYS A O 18
ATOM 5328 N N . TRP A 1 14 ? 5.556 -1.256 0.819 1.00 0.00 14 TRP A N 18
ATOM 5329 C CA . TRP A 1 14 ? 5.027 -2.223 1.762 1.00 0.00 14 TRP A CA 18
ATOM 5330 C C . TRP A 1 14 ? 3.562 -2.537 1.425 1.00 0.00 14 TRP A C 18
ATOM 5331 O O . TRP A 1 14 ? 3.186 -3.700 1.221 1.00 0.00 14 TRP A O 18
ATOM 5352 N N . CYS A 1 15 ? 2.761 -1.501 1.304 1.00 0.00 15 CYS A N 18
ATOM 5353 C CA . CYS A 1 15 ? 1.367 -1.659 0.946 1.00 0.00 15 CYS A CA 18
ATOM 5354 C C . CYS A 1 15 ? 1.205 -2.098 -0.496 1.00 0.00 15 CYS A C 18
ATOM 5355 O O . CYS A 1 15 ? 0.324 -2.874 -0.808 1.00 0.00 15 CYS A O 18
ATOM 5362 N N . ARG A 1 16 ? 2.075 -1.622 -1.356 1.00 0.00 16 ARG A N 18
ATOM 5363 C CA . ARG A 1 16 ? 2.042 -1.960 -2.776 1.00 0.00 16 ARG A CA 18
ATOM 5364 C C . ARG A 1 16 ? 2.241 -3.473 -2.954 1.00 0.00 16 ARG A C 18
ATOM 5365 O O . ARG A 1 16 ? 1.618 -4.102 -3.801 1.00 0.00 16 ARG A O 18
ATOM 5386 N N . ASP A 1 17 ? 3.089 -4.035 -2.120 1.00 0.00 17 ASP A N 18
ATOM 5387 C CA . ASP A 1 17 ? 3.395 -5.465 -2.135 1.00 0.00 17 ASP A CA 18
ATOM 5388 C C . ASP A 1 17 ? 2.292 -6.278 -1.468 1.00 0.00 17 ASP A C 18
ATOM 5389 O O . ASP A 1 17 ? 1.860 -7.310 -1.988 1.00 0.00 17 ASP A O 18
ATOM 5398 N N . HIS A 1 18 ? 1.826 -5.799 -0.333 1.00 0.00 18 HIS A N 18
ATOM 5399 C CA . HIS A 1 18 ? 0.920 -6.585 0.510 1.00 0.00 18 HIS A CA 18
ATOM 5400 C C . HIS A 1 18 ? -0.550 -6.400 0.194 1.00 0.00 18 HIS A C 18
ATOM 5401 O O . HIS A 1 18 ? -1.329 -7.346 0.295 1.00 0.00 18 HIS A O 18
ATOM 5416 N N . ALA A 1 19 ? -0.939 -5.225 -0.194 1.00 0.00 19 ALA A N 18
ATOM 5417 C CA . ALA A 1 19 ? -2.333 -4.946 -0.415 1.00 0.00 19 ALA A CA 18
ATOM 5418 C C . ALA A 1 19 ? -2.711 -5.175 -1.862 1.00 0.00 19 ALA A C 18
ATOM 5419 O O . ALA A 1 19 ? -2.151 -4.566 -2.777 1.00 0.00 19 ALA A O 18
ATOM 5426 N N . ARG A 1 20 ? -3.676 -6.035 -2.068 1.00 0.00 20 ARG A N 18
ATOM 5427 C CA . ARG A 1 20 ? -4.136 -6.385 -3.404 1.00 0.00 20 ARG A CA 18
ATOM 5428 C C . ARG A 1 20 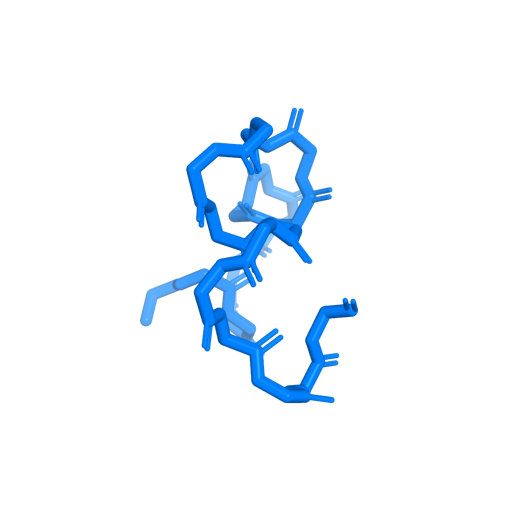? -5.126 -5.341 -3.914 1.00 0.00 20 ARG A C 18
ATOM 5429 O O . ARG A 1 20 ? -5.586 -5.393 -5.053 1.00 0.00 20 ARG A O 18
ATOM 5450 N N . CYS A 1 21 ? -5.442 -4.386 -3.051 1.00 0.00 21 CYS A N 18
ATOM 5451 C CA . CYS A 1 21 ? -6.253 -3.244 -3.425 1.00 0.00 21 CYS A CA 18
ATOM 5452 C C . CYS A 1 21 ? -5.373 -2.229 -4.165 1.00 0.00 21 CYS A C 18
ATOM 5453 O O . CYS A 1 21 ? -5.863 -1.247 -4.736 1.00 0.00 21 CYS A O 18
ATOM 5460 N N . CYS A 1 22 ? -4.078 -2.479 -4.147 1.00 0.00 22 CYS A N 18
ATOM 5461 C CA . CYS A 1 22 ? -3.114 -1.639 -4.796 1.00 0.00 22 CYS A CA 18
ATOM 5462 C C . CYS A 1 22 ? -2.647 -2.312 -6.071 1.00 0.00 22 CYS A C 18
ATOM 5463 O O . CYS A 1 22 ? -1.706 -3.111 -6.059 1.00 0.00 22 CYS A O 18
ATOM 5487 N N . GLY A 1 2 ? -4.475 -1.267 5.586 1.00 0.00 2 GLY A N 19
ATOM 5488 C CA . GLY A 1 2 ? -4.953 0.080 5.803 1.00 0.00 2 GLY A CA 19
ATOM 5489 C C . GLY A 1 2 ? -4.698 0.958 4.610 1.00 0.00 2 GLY A C 19
ATOM 5490 O O . GLY A 1 2 ? -5.305 2.025 4.455 1.00 0.00 2 GLY A O 19
ATOM 5494 N N . CYS A 1 3 ? -3.858 0.476 3.732 1.00 0.00 3 CYS A N 19
ATOM 5495 C CA . CYS A 1 3 ? -3.404 1.245 2.588 1.00 0.00 3 CYS A CA 19
ATOM 5496 C C . CYS A 1 3 ? -4.462 1.336 1.493 1.00 0.00 3 CYS A C 19
ATOM 5497 O O . CYS A 1 3 ? -4.418 2.208 0.632 1.00 0.00 3 CYS A O 19
ATOM 5504 N N . CYS A 1 4 ? -5.420 0.475 1.558 1.00 0.00 4 CYS A N 19
ATOM 5505 C CA . CYS A 1 4 ? -6.508 0.458 0.581 1.00 0.00 4 CYS A CA 19
ATOM 5506 C C . CYS A 1 4 ? -7.601 1.436 0.956 1.00 0.00 4 CYS A C 19
ATOM 5507 O O . CYS A 1 4 ? -8.484 1.744 0.150 1.00 0.00 4 CYS A O 19
ATOM 5514 N N . ASN A 1 5 ? -7.523 1.962 2.158 1.00 0.00 5 ASN A N 19
ATOM 5515 C CA . ASN A 1 5 ? -8.569 2.839 2.667 1.00 0.00 5 ASN A CA 19
ATOM 5516 C C . ASN A 1 5 ? -8.105 4.292 2.542 1.00 0.00 5 ASN A C 19
ATOM 5517 O O . ASN A 1 5 ? -8.831 5.230 2.881 1.00 0.00 5 ASN A O 19
ATOM 5528 N N . GLY A 1 6 ? -6.913 4.474 2.013 1.00 0.00 6 GLY A N 19
ATOM 5529 C CA . GLY A 1 6 ? -6.350 5.794 1.877 1.00 0.00 6 GLY A CA 19
ATOM 5530 C C . GLY A 1 6 ? -6.080 6.120 0.431 1.00 0.00 6 GLY A C 19
ATOM 5531 O O . GLY A 1 6 ? -5.745 5.209 -0.343 1.00 0.00 6 GLY A O 19
ATOM 5535 N N . PRO A 1 7 ? -6.210 7.400 0.031 1.00 0.00 7 PRO A N 19
ATOM 5536 C CA . PRO A 1 7 ? -6.035 7.834 -1.363 1.00 0.00 7 PRO A CA 19
ATOM 5537 C C . PRO A 1 7 ? -4.657 7.512 -1.951 1.00 0.00 7 PRO A C 19
ATOM 5538 O O . PRO A 1 7 ? -4.559 7.079 -3.106 1.00 0.00 7 PRO A O 19
ATOM 5549 N N . LYS A 1 8 ? -3.612 7.709 -1.170 1.00 0.00 8 LYS A N 19
ATOM 5550 C CA . LYS A 1 8 ? -2.246 7.469 -1.619 1.00 0.00 8 LYS A CA 19
ATOM 5551 C C . LYS A 1 8 ? -1.654 6.288 -0.885 1.00 0.00 8 LYS A C 19
ATOM 5552 O O . LYS A 1 8 ? -0.427 6.180 -0.736 1.00 0.00 8 LYS A O 19
ATOM 5571 N N . GLY A 1 9 ? -2.530 5.386 -0.474 1.00 0.00 9 GLY A N 19
ATOM 5572 C CA . GLY A 1 9 ? -2.137 4.211 0.274 1.00 0.00 9 GLY A CA 19
ATOM 5573 C C . GLY A 1 9 ? -1.136 3.344 -0.455 1.00 0.00 9 GLY A C 19
ATOM 5574 O O . GLY A 1 9 ? -0.206 2.838 0.152 1.00 0.00 9 GLY A O 19
ATOM 5578 N N . CYS A 1 10 ? -1.287 3.217 -1.752 1.00 0.00 10 CYS A N 19
ATOM 5579 C CA . CYS A 1 10 ? -0.408 2.363 -2.538 1.00 0.00 10 CYS A CA 19
ATOM 5580 C C . CYS A 1 10 ? 0.927 3.008 -2.868 1.00 0.00 10 CYS A C 19
ATOM 5581 O O . CYS A 1 10 ? 1.808 2.358 -3.443 1.00 0.00 10 CYS A O 19
ATOM 5588 N N . SER A 1 11 ? 1.118 4.257 -2.478 1.00 0.00 11 SER A N 19
ATOM 5589 C CA . SER A 1 11 ? 2.372 4.915 -2.719 1.00 0.00 11 SER A CA 19
ATOM 5590 C C . SER A 1 11 ? 3.339 4.568 -1.575 1.00 0.00 11 SER A C 19
ATOM 5591 O O . SER A 1 11 ? 3.686 5.402 -0.732 1.00 0.00 11 SER A O 19
ATOM 5599 N N . SER A 1 12 ? 3.687 3.302 -1.533 1.00 0.00 12 SER A N 19
ATOM 5600 C CA . SER A 1 12 ? 4.555 2.707 -0.563 1.00 0.00 12 SER A CA 19
ATOM 5601 C C . SER A 1 12 ? 4.775 1.282 -0.991 1.00 0.00 12 SER A C 19
ATOM 5602 O O . SER A 1 12 ? 3.825 0.604 -1.415 1.00 0.00 12 SER A O 19
ATOM 5610 N N . LYS A 1 13 ? 5.986 0.814 -0.871 1.00 0.00 13 LYS A N 19
ATOM 5611 C CA . LYS A 1 13 ? 6.302 -0.532 -1.283 1.00 0.00 13 LYS A CA 19
ATOM 5612 C C . LYS A 1 13 ? 5.695 -1.525 -0.308 1.00 0.00 13 LYS A C 19
ATOM 5613 O O . LYS A 1 13 ? 5.225 -2.575 -0.709 1.00 0.00 13 LYS A O 19
ATOM 5632 N N . TRP A 1 14 ? 5.663 -1.151 0.965 1.00 0.00 14 TRP A N 19
ATOM 5633 C CA . TRP A 1 14 ? 5.072 -1.982 2.013 1.00 0.00 14 TRP A CA 19
ATOM 5634 C C . TRP A 1 14 ? 3.591 -2.207 1.702 1.00 0.00 14 TRP A C 19
ATOM 5635 O O . TRP A 1 14 ? 3.071 -3.329 1.781 1.00 0.00 14 TRP A O 19
ATOM 5656 N N . CYS A 1 15 ? 2.932 -1.147 1.305 1.00 0.00 15 CYS A N 19
ATOM 5657 C CA . CYS A 1 15 ? 1.542 -1.226 0.950 1.00 0.00 15 CYS A CA 19
ATOM 5658 C C . CYS A 1 15 ? 1.341 -1.958 -0.368 1.00 0.00 15 CYS A C 19
ATOM 5659 O O . CYS A 1 15 ? 0.420 -2.733 -0.493 1.00 0.00 15 CYS A O 19
ATOM 5666 N N . ARG A 1 16 ? 2.237 -1.752 -1.329 1.00 0.00 16 ARG A N 19
ATOM 5667 C CA . ARG A 1 16 ? 2.139 -2.423 -2.628 1.00 0.00 16 ARG A CA 19
ATOM 5668 C C . ARG A 1 16 ? 2.312 -3.935 -2.416 1.00 0.00 16 ARG A C 19
ATOM 5669 O O . ARG A 1 16 ? 1.647 -4.748 -3.047 1.00 0.00 16 ARG A O 19
ATOM 5690 N N . ASP A 1 17 ? 3.181 -4.280 -1.495 1.00 0.00 17 ASP A N 19
ATOM 5691 C CA . ASP A 1 17 ? 3.468 -5.665 -1.155 1.00 0.00 17 ASP A CA 19
ATOM 5692 C C . ASP A 1 17 ? 2.279 -6.341 -0.461 1.00 0.00 17 ASP A C 19
ATOM 5693 O O . ASP A 1 17 ? 1.913 -7.482 -0.787 1.00 0.00 17 ASP A O 19
ATOM 5702 N N . HIS A 1 18 ? 1.646 -5.625 0.456 1.00 0.00 18 HIS A N 19
ATOM 5703 C CA . HIS A 1 18 ? 0.603 -6.230 1.295 1.00 0.00 18 HIS A CA 19
ATOM 5704 C C . HIS A 1 18 ? -0.821 -5.979 0.838 1.00 0.00 18 HIS A C 19
ATOM 5705 O O . HIS A 1 18 ? -1.635 -6.903 0.831 1.00 0.00 18 HIS A O 19
ATOM 5720 N N . ALA A 1 19 ? -1.121 -4.763 0.462 1.00 0.00 19 ALA A N 19
ATOM 5721 C CA . ALA A 1 19 ? -2.485 -4.374 0.151 1.00 0.00 19 ALA A CA 19
ATOM 5722 C C . ALA A 1 19 ? -2.919 -4.901 -1.205 1.00 0.00 19 ALA A C 19
ATOM 5723 O O . ALA A 1 19 ? -2.221 -4.736 -2.212 1.00 0.00 19 ALA A O 19
ATOM 5730 N N . ARG A 1 20 ? -4.088 -5.496 -1.229 1.00 0.00 20 ARG A N 19
ATOM 5731 C CA . ARG A 1 20 ? -4.619 -6.177 -2.410 1.00 0.00 20 ARG A CA 19
ATOM 5732 C C . ARG A 1 20 ? -5.089 -5.196 -3.479 1.00 0.00 20 ARG A C 19
ATOM 5733 O O . ARG A 1 20 ? -5.364 -5.579 -4.620 1.00 0.00 20 ARG A O 19
ATOM 5754 N N . CYS A 1 21 ? -5.188 -3.952 -3.110 1.00 0.00 21 CYS A N 19
ATOM 5755 C CA . CYS A 1 21 ? -5.622 -2.903 -4.012 1.00 0.00 21 CYS A CA 19
ATOM 5756 C C . CYS A 1 21 ? -4.431 -2.308 -4.754 1.00 0.00 21 CYS A C 19
ATOM 5757 O O . CYS A 1 21 ? -4.593 -1.554 -5.724 1.00 0.00 21 CYS A O 19
ATOM 5764 N N . CYS A 1 22 ? -3.245 -2.660 -4.325 1.00 0.00 22 CYS A N 19
ATOM 5765 C CA . CYS A 1 22 ? -2.036 -2.098 -4.884 1.00 0.00 22 CYS A CA 19
ATOM 5766 C C . CYS A 1 22 ? -1.431 -3.032 -5.918 1.00 0.00 22 CYS A C 19
ATOM 5767 O O . CYS A 1 22 ? -0.660 -3.928 -5.587 1.00 0.00 22 CYS A O 19
ATOM 5791 N N . GLY A 1 2 ? -3.159 0.930 6.786 1.00 0.00 2 GLY A N 20
ATOM 5792 C CA . GLY A 1 2 ? -3.963 1.799 5.986 1.00 0.00 2 GLY A CA 20
ATOM 5793 C C . GLY A 1 2 ? -3.463 1.774 4.578 1.00 0.00 2 GLY A C 20
ATOM 5794 O O . GLY A 1 2 ? -2.878 2.743 4.093 1.00 0.00 2 GLY A O 20
ATOM 5798 N N . CYS A 1 3 ? -3.640 0.657 3.939 1.00 0.00 3 CYS A N 20
ATOM 5799 C CA . CYS A 1 3 ? -3.170 0.466 2.594 1.00 0.00 3 CYS A CA 20
ATOM 5800 C C . CYS A 1 3 ? -4.310 0.615 1.621 1.00 0.00 3 CYS A C 20
ATOM 5801 O O . CYS A 1 3 ? -4.226 1.327 0.631 1.00 0.00 3 CYS A O 20
ATOM 5808 N N . CYS A 1 4 ? -5.380 0.009 1.958 1.00 0.00 4 CYS A N 20
ATOM 5809 C CA . CYS A 1 4 ? -6.568 -0.010 1.123 1.00 0.00 4 CYS A CA 20
ATOM 5810 C C . CYS A 1 4 ? -7.558 1.049 1.555 1.00 0.00 4 CYS A C 20
ATOM 5811 O O . CYS A 1 4 ? -8.753 0.970 1.260 1.00 0.00 4 CYS A O 20
ATOM 5818 N N . ASN A 1 5 ? -7.057 2.082 2.189 1.00 0.00 5 ASN A N 20
ATOM 5819 C CA . ASN A 1 5 ? -7.904 3.156 2.674 1.00 0.00 5 ASN A CA 20
ATOM 5820 C C . ASN A 1 5 ? -8.057 4.227 1.603 1.00 0.00 5 ASN A C 20
ATOM 5821 O O . ASN A 1 5 ? -8.892 5.130 1.716 1.00 0.00 5 ASN A O 20
ATOM 5832 N N . GLY A 1 6 ? -7.260 4.130 0.575 1.00 0.00 6 GLY A N 20
ATOM 5833 C CA . GLY A 1 6 ? -7.341 5.070 -0.491 1.00 0.00 6 GLY A CA 20
ATOM 5834 C C . GLY A 1 6 ? -6.015 5.254 -1.177 1.00 0.00 6 GLY A C 20
ATOM 5835 O O . GLY A 1 6 ? -5.083 4.457 -0.952 1.00 0.00 6 GLY A O 20
ATOM 5839 N N . PRO A 1 7 ? -5.877 6.338 -1.970 1.00 0.00 7 PRO A N 20
ATOM 5840 C CA . PRO A 1 7 ? -4.678 6.619 -2.779 1.00 0.00 7 PRO A CA 20
ATOM 5841 C C . PRO A 1 7 ? -3.384 6.794 -1.979 1.00 0.00 7 PRO A C 20
ATOM 5842 O O . PRO A 1 7 ? -2.304 6.726 -2.549 1.00 0.00 7 PRO A O 20
ATOM 5853 N N . LYS A 1 8 ? -3.478 6.990 -0.677 1.00 0.00 8 LYS A N 20
ATOM 5854 C CA . LYS A 1 8 ? -2.285 7.190 0.141 1.00 0.00 8 LYS A CA 20
ATOM 5855 C C . LYS A 1 8 ? -1.714 5.885 0.662 1.00 0.00 8 LYS A C 20
ATOM 5856 O O . LYS A 1 8 ? -0.593 5.861 1.190 1.00 0.00 8 LYS A O 20
ATOM 5875 N N . GLY A 1 9 ? -2.460 4.810 0.531 1.00 0.00 9 GLY A N 20
ATOM 5876 C CA . GLY A 1 9 ? -1.990 3.541 1.031 1.00 0.00 9 GLY A CA 20
ATOM 5877 C C . GLY A 1 9 ? -0.966 2.925 0.116 1.00 0.00 9 GLY A C 20
ATOM 5878 O O . GLY A 1 9 ? 0.143 2.584 0.535 1.00 0.00 9 GLY A O 20
ATOM 5882 N N . CYS A 1 10 ? -1.305 2.860 -1.152 1.00 0.00 10 CYS A N 20
ATOM 5883 C CA . CYS A 1 10 ? -0.465 2.243 -2.186 1.00 0.00 10 CYS A CA 20
ATOM 5884 C C . CYS A 1 10 ? 0.837 3.011 -2.453 1.00 0.00 10 CYS A C 20
ATOM 5885 O O . CYS A 1 10 ? 1.667 2.586 -3.258 1.00 0.00 10 CYS A O 20
ATOM 5892 N N . SER A 1 11 ? 1.011 4.126 -1.782 1.00 0.00 11 SER A N 20
ATOM 5893 C CA . SER A 1 11 ? 2.193 4.926 -1.918 1.00 0.00 11 SER A CA 20
ATOM 5894 C C . SER A 1 11 ? 3.396 4.234 -1.275 1.00 0.00 11 SER A C 20
ATOM 5895 O O . SER A 1 11 ? 4.530 4.392 -1.731 1.00 0.00 11 SER A O 20
ATOM 5903 N N . SER A 1 12 ? 3.145 3.451 -0.244 1.00 0.00 12 SER A N 20
ATOM 5904 C CA . SER A 1 12 ? 4.190 2.697 0.374 1.00 0.00 12 SER A CA 20
ATOM 5905 C C . SER A 1 12 ? 4.382 1.419 -0.400 1.00 0.00 12 SER A C 20
ATOM 5906 O O . SER A 1 12 ? 3.400 0.762 -0.782 1.00 0.00 12 SER A O 20
ATOM 5914 N N . LYS A 1 13 ? 5.623 1.068 -0.617 1.00 0.00 13 LYS A N 20
ATOM 5915 C CA . LYS A 1 13 ? 5.996 -0.149 -1.307 1.00 0.00 13 LYS A CA 20
ATOM 5916 C C . LYS A 1 13 ? 5.472 -1.355 -0.539 1.00 0.00 13 LYS A C 20
ATOM 5917 O O . LYS A 1 13 ? 5.080 -2.360 -1.132 1.00 0.00 13 LYS A O 20
ATOM 5936 N N . TRP A 1 14 ? 5.431 -1.215 0.776 1.00 0.00 14 TRP A N 20
ATOM 5937 C CA . TRP A 1 14 ? 4.945 -2.252 1.656 1.00 0.00 14 TRP A CA 20
ATOM 5938 C C . TRP A 1 14 ? 3.467 -2.535 1.336 1.00 0.00 14 TRP A C 20
ATOM 5939 O O . TRP A 1 14 ? 3.084 -3.667 1.032 1.00 0.00 14 TRP A O 20
ATOM 5960 N N . CYS A 1 15 ? 2.662 -1.495 1.342 1.00 0.00 15 CYS A N 20
ATOM 5961 C CA . CYS A 1 15 ? 1.250 -1.629 1.026 1.00 0.00 15 CYS A CA 20
ATOM 5962 C C . CYS A 1 15 ? 1.037 -2.026 -0.424 1.00 0.00 15 CYS A C 20
ATOM 5963 O O . CYS A 1 15 ? 0.209 -2.863 -0.718 1.00 0.00 15 CYS A O 20
ATOM 5970 N N . ARG A 1 16 ? 1.834 -1.461 -1.310 1.00 0.00 16 ARG A N 20
ATOM 5971 C CA . ARG A 1 16 ? 1.753 -1.745 -2.737 1.00 0.00 16 ARG A CA 20
ATOM 5972 C C . ARG A 1 16 ? 2.000 -3.232 -3.023 1.00 0.00 16 ARG A C 20
ATOM 5973 O O . ARG A 1 16 ? 1.403 -3.808 -3.931 1.00 0.00 16 ARG A O 20
ATOM 5994 N N . ASP A 1 17 ? 2.849 -3.849 -2.228 1.00 0.00 17 ASP A N 20
ATOM 5995 C CA . ASP A 1 17 ? 3.178 -5.255 -2.412 1.00 0.00 17 ASP A CA 20
ATOM 5996 C C . ASP A 1 17 ? 2.193 -6.165 -1.686 1.00 0.00 17 ASP A C 20
ATOM 5997 O O . ASP A 1 17 ? 1.807 -7.215 -2.200 1.00 0.00 17 ASP A O 20
ATOM 6006 N N . HIS A 1 18 ? 1.765 -5.764 -0.511 1.00 0.00 18 HIS A N 20
ATOM 6007 C CA . HIS A 1 18 ? 0.951 -6.654 0.323 1.00 0.00 18 HIS A CA 20
ATOM 6008 C C . HIS A 1 18 ? -0.545 -6.488 0.136 1.00 0.00 18 HIS A C 20
ATOM 6009 O O . HIS A 1 18 ? -1.294 -7.430 0.349 1.00 0.00 18 HIS A O 20
ATOM 6024 N N . ALA A 1 19 ? -0.981 -5.338 -0.269 1.00 0.00 19 ALA A N 20
ATOM 6025 C CA . ALA A 1 19 ? -2.397 -5.102 -0.410 1.00 0.00 19 ALA A CA 20
ATOM 6026 C C . ALA A 1 19 ? -2.834 -5.306 -1.845 1.00 0.00 19 ALA A C 20
ATOM 6027 O O . ALA A 1 19 ? -2.160 -4.867 -2.782 1.00 0.00 19 ALA A O 20
ATOM 6034 N N . ARG A 1 20 ? -3.977 -5.942 -2.021 1.00 0.00 20 ARG A N 20
ATOM 6035 C CA . ARG A 1 20 ? -4.490 -6.263 -3.348 1.00 0.00 20 ARG A CA 20
ATOM 6036 C C . ARG A 1 20 ? -5.320 -5.142 -3.904 1.00 0.00 20 ARG A C 20
ATOM 6037 O O . ARG A 1 20 ? -5.874 -5.244 -4.992 1.00 0.00 20 ARG A O 20
ATOM 6058 N N . CYS A 1 21 ? -5.428 -4.096 -3.151 1.00 0.00 21 CYS A N 20
ATOM 6059 C CA . CYS A 1 21 ? -6.099 -2.894 -3.603 1.00 0.00 21 CYS A CA 20
ATOM 6060 C C . CYS A 1 21 ? -5.126 -2.059 -4.425 1.00 0.00 21 CYS A C 20
ATOM 6061 O O . CYS A 1 21 ? -5.511 -1.126 -5.136 1.00 0.00 21 CYS A O 20
ATOM 6068 N N . CYS A 1 22 ? -3.868 -2.424 -4.331 1.00 0.00 22 CYS A N 20
ATOM 6069 C CA . CYS A 1 22 ? -2.820 -1.762 -5.035 1.00 0.00 22 CYS A CA 20
ATOM 6070 C C . CYS A 1 22 ? -2.439 -2.595 -6.246 1.00 0.00 22 CYS A C 20
ATOM 6071 O O . CYS A 1 22 ? -1.574 -3.482 -6.168 1.00 0.00 22 CYS A O 20
#

InterPro domains:
  IPR008036 Conotoxin, mu-type [PS60013] (3-22)

Nearest PDB structures (foldseek):
  2yen-assembly1_A  TM=5.575E-01  e=5.243E-02  Conus consors
  2yen-assembly1_A  TM=1.050E+00  e=3.428E-03  Conus consors
  2yen-assembly1_A  TM=6.715E-01  e=8.561E-02  Conus consors
  2yen-assembly1_A  TM=6.373E-01  e=5.690E-03  Conus consors
  2yen-assembly1_A  TM=6.727E-01  e=2.216E-02  Conus consors